Protein AF-A0A183E662-F1 (afdb_monomer)

Foldseek 3Di:
DLVVLLPDALAPHDLVRLLLVLQQVADQDPDPVRNLVSLLSSLVSNCVNYVPPPQAQDSQLSSVVSVLLVVQLCQQPPPVNPDGQDLVNSQVVQACSRVHHGGDSVSSSVSNVCSNVDRSDGPPDPDDPDDDPPDDDPPVVVVVVVVVVVVVVVVVVVVVVVVCVPDPDDDDDDPDPVVDPLPVLLVCLLCQLVPDPDPVSLVVSLVSLLVQLVVCLVNLVLVSNLSSLVSLLVLLVLQPQDPPDFDDLSSLVSLVSLLVCLQPRLQRCQLSLLSNVSSVVSCVVLVLQPPPPPPPDDPDDDPCVVVVLVVQQSRDDPNNSVSCDVSCDDVNSVVSNVSVVSSLLCLLVHDLNSNLSNLLSLLVVQVVQQPRPPHRDCVSVVSNLVSLVSNVPDDPVSNVSSCVNSVVSCVVVCVVCVVVCPPPCPPSVVVSVVVVVVVVVD

pLDDT: mean 75.8, std 19.74, range [26.77, 98.31]

Secondary structure (DSSP, 8-state):
-HHHHHT---TT--HHHHHHHHHHSSPPPSSHHHHHHHHHHHHHHHHHH-TT----SSHHHHHHHHHHHHHHHHHHH-TT-SSPPPHHHHHHHTTTTBTTBPPPHHHHHHHHHHHHHS-------S--------S---HHHHHHHHHHHHHHHHHHHHHHHHHHHT---------SGGG--HHHHHHHHHHHHHH---HHHHHHHHHHHHHHHHHHHHTT-HHHHHHHHHHHHHHT-TT-TT--SPP-HHHHHHHHHHHHHHHHSGGG-GGGHHHHHHHHHHHHHTT-S------TT-TT--THHHHHHHTT-TTS-HHHHHHHHHHH-HHHHHHHHHHHHHHHHHGGGS-TTHHHHHHHHHHHHHHHHHTSTT----HHHHHHHHHHHHHTTS-HHHHHHHHHHHHHHHHHHHHHHTTGGGGS-HHHHHHHHHHHHHHHT-

Mean predicted aligned error: 18.66 Å

Nearest PDB structures (foldseek):
  3ltl-assembly2_B  TM=9.495E-01  e=3.355E-09  Homo sapiens
  6bbp-assembly1_A  TM=9.276E-01  e=1.069E-07  Mus musculus
  6bbq-assembly1_A  TM=8.756E-01  e=3.560E-08  Mus musculus
  2r09-assembly2_B  TM=9.135E-01  e=8.373E-08  Mus musculus
  4c7p-assembly1_A  TM=9.015E-01  e=2.668E-06  Legionella pneumophila subsp. pneumophila str. Philadelphia 1

Organism: NCBI:txid637853

Sequence (442 aa):
MYAYVDQMDFAGREFVAALRQFLDGFRLPGEAQKIDRLMEKFASRYCECNPNLGLFASADTAYVLAYSIIMLTTDLHSPQVRNKMTKEQYIAMNRGINDQSDLPRDYLSDIYDEIAGHEIKMKPGLNKLPKQNAQATSERQRKLLQDVELAAMAQTARALMEAASHYEAAFTSASHYEHIAWTPCLAAFSIGLQTSEDEHIISWCLQGFRLGIRIACIFRLALERNAYIQALARFTLLTAKNSMAEMKSKNIESIKLLLTIGEEDGNCLDESWIDVLKCISQLELAQLIGTGVKAPNSPGVNSSSAQYVLKSATNVDERMLYSLQECLGETTSQSVVVAIDRIFQGSSRLDGDAVVHFVRALCEVSKEELSTLGNPRMFMLQKIVEISFYNMNRIRLQWSRIWAILGEHFNKVFFRFGTSFRYFNFGILNTLISLNYFVSAL

Radius of gyration: 30.93 Å; Cα contacts (8 Å, |Δi|>4): 363; chains: 1; bounding box: 76×58×88 Å

Structure (mmCIF, N/CA/C/O backbone):
data_AF-A0A183E662-F1
#
_entry.id   AF-A0A183E662-F1
#
loop_
_atom_site.group_PDB
_atom_site.id
_atom_site.type_symbol
_atom_site.label_atom_id
_atom_site.label_alt_id
_atom_site.label_comp_id
_atom_site.label_asym_id
_atom_site.label_entity_id
_atom_site.label_seq_id
_atom_site.pdbx_PDB_ins_code
_atom_site.Cartn_x
_atom_site.Cartn_y
_atom_site.Cartn_z
_atom_site.occupancy
_atom_site.B_iso_or_equiv
_atom_site.auth_seq_id
_atom_site.auth_comp_id
_atom_site.auth_asym_id
_atom_site.auth_atom_id
_atom_site.pdbx_PDB_model_num
ATOM 1 N N . MET A 1 1 ? 6.938 -10.433 -18.803 1.00 82.44 1 MET A N 1
ATOM 2 C CA . MET A 1 1 ? 8.177 -10.932 -19.445 1.00 82.44 1 MET A CA 1
ATOM 3 C C . MET A 1 1 ? 7.854 -11.566 -20.787 1.00 82.44 1 MET A C 1
ATOM 5 O O . MET A 1 1 ? 8.222 -10.968 -21.778 1.00 82.44 1 MET A O 1
ATOM 9 N N . TYR A 1 2 ? 7.093 -12.665 -20.845 1.00 79.94 2 TYR A N 1
ATOM 10 C CA . TYR A 1 2 ? 6.750 -13.343 -22.106 1.00 79.94 2 TYR A CA 1
ATOM 11 C C . TYR A 1 2 ? 6.111 -12.391 -23.130 1.00 79.94 2 TYR A C 1
ATOM 13 O O . TYR A 1 2 ? 6.709 -12.156 -24.171 1.00 79.94 2 TYR A O 1
ATOM 21 N N . ALA A 1 3 ? 5.032 -11.696 -22.748 1.00 85.50 3 ALA A N 1
ATOM 22 C CA . ALA A 1 3 ? 4.365 -10.706 -23.602 1.00 85.50 3 ALA A CA 1
ATOM 23 C C . ALA A 1 3 ? 5.277 -9.558 -24.090 1.00 85.50 3 ALA A C 1
ATOM 25 O O . ALA A 1 3 ? 5.034 -8.993 -25.146 1.00 85.50 3 ALA A O 1
ATOM 26 N N . TYR A 1 4 ? 6.331 -9.216 -23.338 1.00 85.88 4 TYR A N 1
ATOM 27 C CA . TYR A 1 4 ? 7.301 -8.194 -23.749 1.00 85.88 4 TYR A CA 1
ATOM 28 C C . TYR A 1 4 ? 8.222 -8.715 -24.858 1.00 85.88 4 TYR A C 1
ATOM 30 O O . TYR A 1 4 ? 8.471 -8.011 -25.830 1.00 85.88 4 TYR A O 1
ATOM 38 N N . VAL A 1 5 ? 8.697 -9.960 -24.739 1.00 87.69 5 VAL A N 1
ATOM 39 C CA . VAL A 1 5 ? 9.519 -10.592 -25.783 1.00 87.69 5 VAL A CA 1
ATOM 40 C C . VAL A 1 5 ? 8.675 -10.890 -27.026 1.00 87.69 5 VAL A C 1
ATOM 42 O O . VAL A 1 5 ? 9.152 -10.712 -28.140 1.00 87.69 5 VAL A O 1
ATOM 45 N N . ASP A 1 6 ? 7.404 -11.259 -26.853 1.00 87.31 6 ASP A N 1
ATOM 46 C CA . ASP A 1 6 ? 6.481 -11.546 -27.962 1.00 87.31 6 ASP A CA 1
ATOM 47 C C . ASP A 1 6 ? 6.181 -10.309 -28.828 1.00 87.31 6 ASP A C 1
ATOM 49 O O . ASP A 1 6 ? 5.865 -10.438 -30.009 1.00 87.31 6 ASP A O 1
ATOM 53 N N . GLN A 1 7 ? 6.321 -9.103 -28.270 1.00 87.81 7 GLN A N 1
ATOM 54 C CA . GLN A 1 7 ? 6.200 -7.841 -29.009 1.00 87.81 7 GLN A CA 1
ATOM 55 C C . GLN A 1 7 ? 7.460 -7.488 -29.814 1.00 87.81 7 GLN A C 1
ATOM 57 O O . GLN A 1 7 ? 7.422 -6.566 -30.628 1.00 87.81 7 GLN A O 1
ATOM 62 N N . MET A 1 8 ? 8.577 -8.191 -29.606 1.00 88.88 8 MET A N 1
ATOM 63 C CA . MET A 1 8 ? 9.791 -7.983 -30.387 1.00 88.88 8 MET A CA 1
ATOM 64 C C . MET A 1 8 ? 9.743 -8.782 -31.688 1.00 88.88 8 MET A C 1
ATOM 66 O O . MET A 1 8 ? 9.401 -9.970 -31.709 1.00 88.88 8 MET A O 1
ATOM 70 N N . ASP A 1 9 ? 10.107 -8.103 -32.773 1.00 89.75 9 ASP A N 1
ATOM 71 C CA . ASP A 1 9 ? 10.259 -8.698 -34.093 1.00 89.75 9 ASP A CA 1
ATOM 72 C C . ASP A 1 9 ? 11.742 -8.934 -34.405 1.00 89.75 9 ASP A C 1
ATOM 74 O O . ASP A 1 9 ? 12.540 -7.991 -34.503 1.00 89.75 9 ASP A O 1
ATOM 78 N N . PHE A 1 10 ? 12.095 -10.215 -34.534 1.00 92.94 10 PHE A N 1
ATOM 79 C CA . PHE A 1 10 ? 13.435 -10.687 -34.878 1.00 92.94 10 PHE A CA 1
ATOM 80 C C . PHE A 1 10 ? 13.518 -11.269 -36.294 1.00 92.94 10 PHE A C 1
ATOM 82 O O . PHE A 1 10 ? 14.544 -11.860 -36.637 1.00 92.94 10 PHE A O 1
ATOM 89 N N . ALA A 1 11 ? 12.468 -11.135 -37.109 1.00 89.88 11 ALA A N 1
ATOM 90 C CA . ALA A 1 11 ? 12.441 -11.705 -38.450 1.00 89.88 11 ALA A CA 1
ATOM 91 C C . ALA A 1 11 ? 13.553 -11.111 -39.332 1.00 89.88 11 ALA A C 1
ATOM 93 O O . ALA A 1 11 ? 13.707 -9.892 -39.436 1.00 89.88 11 ALA A O 1
ATOM 94 N N . GLY A 1 12 ? 14.347 -11.983 -39.961 1.00 84.12 12 GLY A N 1
ATOM 95 C CA . GLY A 1 12 ? 15.409 -11.593 -40.896 1.00 84.12 12 GLY A CA 1
ATOM 96 C C . GLY A 1 12 ? 16.607 -10.891 -40.250 1.00 84.12 12 GLY A C 1
ATOM 97 O O . GLY A 1 12 ? 17.410 -10.288 -40.960 1.00 84.12 12 GLY A O 1
ATOM 98 N N . ARG A 1 13 ? 16.733 -10.933 -38.917 1.00 89.06 13 ARG A N 1
ATOM 99 C CA . ARG A 1 13 ? 17.871 -10.358 -38.189 1.00 89.06 13 ARG A CA 1
ATOM 100 C C . ARG A 1 13 ? 18.903 -11.422 -37.846 1.00 89.06 13 ARG A C 1
ATOM 102 O O . ARG A 1 13 ? 18.564 -12.490 -37.341 1.00 89.06 13 ARG A O 1
ATOM 109 N N . GLU A 1 14 ? 20.171 -11.063 -38.007 1.00 90.31 14 GLU A N 1
ATOM 110 C CA . GLU A 1 14 ? 21.297 -11.838 -37.485 1.00 90.31 14 GLU A CA 1
ATOM 111 C C . GLU A 1 14 ? 21.192 -12.020 -35.964 1.00 90.31 14 GLU A C 1
ATOM 113 O O . GLU A 1 14 ? 20.727 -11.129 -35.242 1.00 90.31 14 GLU A O 1
ATOM 118 N N . PHE A 1 15 ? 21.651 -13.165 -35.461 1.00 91.56 15 PHE A N 1
ATOM 119 C CA . PHE A 1 15 ? 21.428 -13.581 -34.073 1.00 91.56 15 PHE A CA 1
ATOM 120 C C . PHE A 1 15 ? 21.971 -12.580 -33.042 1.00 91.56 15 PHE A C 1
ATOM 122 O O . PHE A 1 15 ? 21.270 -12.195 -32.105 1.00 91.56 15 PHE A O 1
ATOM 129 N N . VAL A 1 16 ? 23.197 -12.086 -33.248 1.00 92.06 16 VAL A N 1
ATOM 130 C CA . VAL A 1 16 ? 23.814 -11.075 -32.370 1.00 92.06 16 VAL A CA 1
ATOM 131 C C . VAL A 1 16 ? 23.052 -9.751 -32.433 1.00 92.06 16 VAL A C 1
ATOM 133 O O . VAL A 1 16 ? 22.859 -9.106 -31.404 1.00 92.06 16 VAL A O 1
ATOM 136 N N . ALA A 1 17 ? 22.565 -9.348 -33.609 1.00 90.44 17 ALA A N 1
ATOM 137 C CA . ALA A 1 17 ? 21.795 -8.117 -33.765 1.00 90.44 17 ALA A CA 1
ATOM 138 C C . ALA A 1 17 ? 20.441 -8.198 -33.041 1.00 90.44 17 ALA A C 1
ATOM 140 O O . ALA A 1 17 ? 20.048 -7.247 -32.362 1.00 90.44 17 ALA A O 1
ATOM 141 N N . ALA A 1 18 ? 19.760 -9.344 -33.124 1.00 92.44 18 ALA A N 1
ATOM 142 C CA . ALA A 1 18 ? 18.541 -9.606 -32.363 1.00 92.44 18 ALA A CA 1
ATOM 143 C C . ALA A 1 18 ? 18.806 -9.607 -30.849 1.00 92.44 18 ALA A C 1
ATOM 145 O O . ALA A 1 18 ? 18.049 -8.998 -30.092 1.00 92.44 18 ALA A O 1
ATOM 146 N N . LEU A 1 19 ? 19.914 -10.209 -30.404 1.00 91.50 19 LEU A N 1
ATOM 147 C CA . LEU A 1 19 ? 20.304 -10.219 -28.994 1.00 91.50 19 LEU A CA 1
ATOM 148 C C . LEU A 1 19 ? 20.640 -8.808 -28.480 1.00 91.50 19 LEU A C 1
ATOM 150 O O . LEU A 1 19 ? 20.230 -8.440 -27.381 1.00 91.50 19 LEU A O 1
ATOM 154 N N . ARG A 1 20 ? 21.322 -7.977 -29.279 1.00 90.88 20 ARG A N 1
ATOM 155 C CA . ARG A 1 20 ? 21.562 -6.561 -28.950 1.00 90.88 20 ARG A CA 1
ATOM 156 C C . ARG A 1 20 ? 20.251 -5.788 -28.818 1.00 90.88 20 ARG A C 1
ATOM 158 O O . ARG A 1 20 ? 20.083 -5.067 -27.843 1.00 90.88 20 ARG A O 1
ATOM 165 N N . GLN A 1 21 ? 19.317 -5.961 -29.755 1.00 89.75 21 GLN A N 1
ATOM 166 C CA . GLN A 1 21 ? 17.997 -5.322 -29.694 1.00 89.75 21 GLN A CA 1
ATOM 167 C C . GLN A 1 21 ? 17.217 -5.756 -28.447 1.00 89.75 21 GLN A C 1
ATOM 169 O O . GLN A 1 21 ? 16.608 -4.924 -27.778 1.00 89.75 21 GLN A O 1
ATOM 174 N N . PHE A 1 22 ? 17.265 -7.046 -28.113 1.00 90.00 22 PHE A N 1
ATOM 175 C CA . PHE A 1 22 ? 16.635 -7.579 -26.910 1.00 90.00 22 PHE A CA 1
ATOM 176 C C . PHE A 1 22 ? 17.203 -6.934 -25.637 1.00 90.00 22 PHE A C 1
ATOM 178 O O . PHE A 1 22 ? 16.450 -6.511 -24.761 1.00 90.00 22 PHE A O 1
ATOM 185 N N . LEU A 1 23 ? 18.529 -6.800 -25.557 1.00 87.25 23 LEU A N 1
ATOM 186 C CA . LEU A 1 23 ? 19.240 -6.286 -24.382 1.00 87.25 23 LEU A CA 1
ATOM 187 C C . LEU A 1 23 ? 19.342 -4.754 -24.324 1.00 87.25 23 LEU A C 1
ATOM 189 O O . LEU A 1 23 ? 19.691 -4.206 -23.280 1.00 87.25 23 LEU A O 1
ATOM 193 N N . ASP A 1 24 ? 18.994 -4.039 -25.395 1.00 82.88 24 ASP A N 1
ATOM 194 C CA . ASP A 1 24 ? 18.883 -2.575 -25.368 1.00 82.88 24 ASP A CA 1
ATOM 195 C C . ASP A 1 24 ? 17.684 -2.107 -24.519 1.00 82.88 24 ASP A C 1
ATOM 197 O O . ASP A 1 24 ? 17.644 -0.990 -23.994 1.00 82.88 24 ASP A O 1
ATOM 201 N N . GLY A 1 25 ? 16.691 -2.978 -24.326 1.00 74.81 25 GLY A N 1
ATOM 202 C CA . GLY A 1 25 ? 15.502 -2.675 -23.535 1.00 74.81 25 GLY A CA 1
ATOM 203 C C . GLY A 1 25 ? 15.746 -2.602 -22.025 1.00 74.81 25 GLY A C 1
ATOM 204 O O . GLY A 1 25 ? 15.037 -1.872 -21.330 1.00 74.81 25 GLY A O 1
ATOM 205 N N . PHE A 1 26 ? 16.723 -3.345 -21.494 1.00 78.62 26 PHE A N 1
ATOM 206 C CA . PHE A 1 26 ? 16.879 -3.538 -20.049 1.00 78.62 26 PHE A CA 1
ATOM 207 C C . PHE A 1 26 ? 18.282 -4.032 -19.657 1.00 78.62 26 PHE A C 1
ATOM 209 O O . PHE A 1 26 ? 19.041 -4.551 -20.466 1.00 78.62 26 PHE A O 1
ATOM 216 N N . ARG A 1 27 ? 18.634 -3.916 -18.370 1.00 74.81 27 ARG A N 1
ATOM 217 C CA . ARG A 1 27 ? 19.882 -4.482 -17.830 1.00 74.81 27 ARG A CA 1
ATOM 218 C C . ARG A 1 27 ? 19.666 -5.924 -17.368 1.00 74.81 27 ARG A C 1
ATOM 220 O O . ARG A 1 27 ? 18.717 -6.182 -16.627 1.00 74.81 27 ARG A O 1
ATOM 227 N N . LEU A 1 28 ? 20.579 -6.834 -17.721 1.00 72.69 28 LEU A N 1
ATOM 228 C CA . LEU A 1 28 ? 20.540 -8.211 -17.219 1.00 72.69 28 LEU A CA 1
ATOM 229 C C . LEU A 1 28 ? 20.657 -8.254 -15.680 1.00 72.69 28 LEU A C 1
ATOM 231 O O . LEU A 1 28 ? 21.549 -7.612 -15.110 1.00 72.69 28 LEU A O 1
ATOM 235 N N . PRO A 1 29 ? 19.773 -8.992 -14.983 1.00 73.38 29 PRO A N 1
ATOM 236 C CA . PRO A 1 29 ? 19.890 -9.223 -13.545 1.00 73.38 29 PRO A CA 1
ATOM 237 C C . PRO A 1 29 ? 21.176 -9.985 -13.201 1.00 73.38 29 PRO A C 1
ATOM 239 O O . PRO A 1 29 ? 21.626 -10.809 -13.982 1.00 73.38 29 PRO A O 1
ATOM 242 N N . GLY A 1 30 ? 21.748 -9.767 -12.012 1.00 63.12 30 GLY A N 1
ATOM 243 C CA . GLY A 1 30 ? 22.941 -10.509 -11.564 1.00 63.12 30 GLY A CA 1
ATOM 244 C C . GLY A 1 30 ? 22.664 -11.934 -11.061 1.00 63.12 30 GLY A C 1
ATOM 245 O O . GLY A 1 30 ? 23.598 -12.663 -10.746 1.00 63.12 30 GLY A O 1
ATOM 246 N N . GLU A 1 31 ? 21.393 -12.325 -10.945 1.00 73.75 31 GLU A N 1
ATOM 247 C CA . GLU A 1 31 ? 20.972 -13.654 -10.492 1.00 73.75 31 GLU A CA 1
ATOM 248 C C . GLU A 1 31 ? 20.878 -14.612 -11.688 1.00 73.75 31 GLU A C 1
ATOM 250 O O . GLU A 1 31 ? 20.081 -14.378 -12.599 1.00 73.75 31 GLU A O 1
ATOM 255 N N . ALA A 1 32 ? 21.639 -15.713 -11.663 1.00 64.69 32 ALA A N 1
ATOM 256 C CA . ALA A 1 32 ? 21.717 -16.676 -12.769 1.00 64.69 32 ALA A CA 1
ATOM 257 C C . ALA A 1 32 ? 20.335 -17.180 -13.230 1.00 64.69 32 ALA A C 1
ATOM 259 O O . ALA A 1 32 ? 20.045 -17.166 -14.419 1.00 64.69 32 ALA A O 1
ATOM 260 N N . GLN A 1 33 ? 19.436 -17.499 -12.289 1.00 68.00 33 GLN A N 1
ATOM 261 C CA . GLN A 1 33 ? 18.068 -17.969 -12.577 1.00 68.00 33 GLN A CA 1
ATOM 262 C C . GLN A 1 33 ? 17.198 -16.950 -13.333 1.00 68.00 33 GLN A C 1
ATOM 264 O O . GLN A 1 33 ? 16.221 -17.320 -13.979 1.00 68.00 33 GLN A O 1
ATOM 269 N N . LYS A 1 34 ? 17.500 -15.650 -13.230 1.00 76.94 34 LYS A N 1
ATOM 270 C CA . LYS A 1 34 ? 16.764 -14.607 -13.956 1.00 76.94 34 LYS A CA 1
ATOM 271 C C . LYS A 1 34 ? 17.309 -14.409 -15.367 1.00 76.94 34 LYS A C 1
ATOM 273 O O . LYS A 1 34 ? 16.517 -14.175 -16.274 1.00 76.94 34 LYS A O 1
ATOM 278 N N . ILE A 1 35 ? 18.631 -14.497 -15.543 1.00 78.62 35 ILE A N 1
ATOM 279 C CA . ILE A 1 35 ? 19.269 -14.489 -16.871 1.00 78.62 35 ILE A CA 1
ATOM 280 C C . ILE A 1 35 ? 18.771 -15.691 -17.674 1.00 78.62 35 ILE A C 1
ATOM 282 O O . ILE A 1 35 ? 18.364 -15.526 -18.818 1.00 78.62 35 ILE A O 1
ATOM 286 N N . ASP A 1 36 ? 18.726 -16.856 -17.030 1.00 76.06 36 ASP A N 1
ATOM 287 C CA . ASP A 1 36 ? 18.250 -18.120 -17.586 1.00 76.06 36 ASP A CA 1
ATOM 288 C C . ASP A 1 36 ? 16.880 -17.978 -18.272 1.00 76.06 36 ASP A C 1
ATOM 290 O O . ASP A 1 36 ? 16.773 -18.105 -19.490 1.00 76.06 36 ASP A O 1
ATOM 294 N N . ARG A 1 37 ? 15.864 -17.524 -17.523 1.00 84.25 37 ARG A N 1
ATOM 295 C CA . ARG A 1 37 ? 14.498 -17.307 -18.039 1.00 84.25 37 ARG A CA 1
ATOM 296 C C . ARG A 1 37 ? 14.412 -16.293 -19.185 1.00 84.25 37 ARG A C 1
ATOM 298 O O . ARG A 1 37 ? 13.499 -16.367 -20.004 1.00 84.25 37 ARG A O 1
ATOM 305 N N . LEU A 1 38 ? 15.296 -15.293 -19.208 1.00 86.50 38 LEU A N 1
ATOM 306 C CA . LEU A 1 38 ? 15.318 -14.272 -20.261 1.00 86.50 38 LEU A CA 1
ATOM 307 C C . LEU A 1 38 ? 15.928 -14.820 -21.551 1.00 86.50 38 LEU A C 1
ATOM 309 O O . LEU A 1 38 ? 15.390 -14.564 -22.624 1.00 86.50 38 LEU A O 1
ATOM 313 N N . MET A 1 39 ? 17.026 -15.571 -21.441 1.00 87.75 39 MET A N 1
ATOM 314 C CA . MET A 1 39 ? 17.675 -16.208 -22.587 1.00 87.75 39 MET A CA 1
ATOM 315 C C . MET A 1 39 ? 16.793 -17.307 -23.179 1.00 87.75 39 MET A C 1
ATOM 317 O O . MET A 1 39 ? 16.693 -17.400 -24.398 1.00 87.75 39 MET A O 1
ATOM 321 N N . GLU A 1 40 ? 16.095 -18.075 -22.340 1.00 86.50 40 GLU A N 1
ATOM 322 C CA . GLU A 1 40 ? 15.166 -19.124 -22.777 1.00 86.50 40 GLU A CA 1
ATOM 323 C C . GLU A 1 40 ? 14.033 -1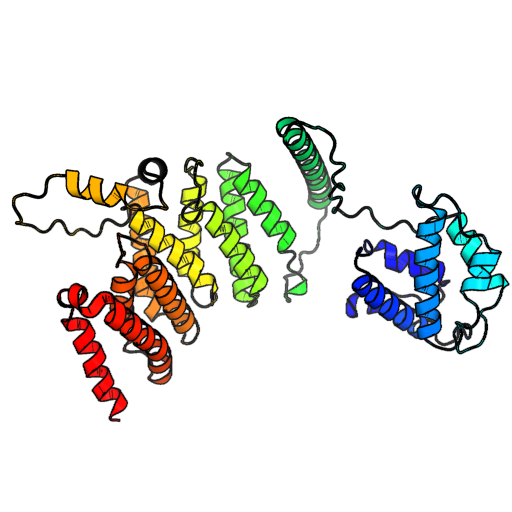8.530 -23.624 1.00 86.50 40 GLU A C 1
ATOM 325 O O . GLU A 1 40 ? 13.787 -18.954 -24.757 1.00 86.50 40 GLU A O 1
ATOM 330 N N . LYS A 1 41 ? 13.393 -17.462 -23.129 1.00 91.94 41 LYS A N 1
ATOM 331 C CA . LYS A 1 41 ? 12.312 -16.809 -23.873 1.00 91.94 41 LYS A CA 1
ATOM 332 C C . LYS A 1 41 ? 12.810 -16.064 -25.118 1.00 91.94 41 LYS A C 1
ATOM 334 O O . LYS A 1 41 ? 12.108 -16.060 -26.127 1.00 91.94 41 LYS A O 1
ATOM 339 N N . PHE A 1 42 ? 14.001 -15.460 -25.079 1.00 92.56 42 PHE A N 1
ATOM 340 C CA . PHE A 1 42 ? 14.627 -14.860 -26.263 1.00 92.56 42 PHE A CA 1
ATOM 341 C C . PHE A 1 42 ? 14.870 -15.901 -27.361 1.00 92.56 42 PHE A C 1
ATOM 343 O O . PHE A 1 42 ? 14.484 -15.674 -28.505 1.00 92.56 42 PHE A O 1
ATOM 350 N N . ALA A 1 43 ? 15.458 -17.045 -27.010 1.00 90.44 43 ALA A N 1
ATOM 351 C CA . ALA A 1 43 ? 15.774 -18.110 -27.953 1.00 90.44 43 ALA A CA 1
ATOM 352 C C . ALA A 1 43 ? 14.513 -18.694 -28.601 1.00 90.44 43 ALA A C 1
ATOM 354 O O . ALA A 1 43 ? 14.439 -18.782 -29.826 1.00 90.44 43 ALA A O 1
ATOM 355 N N . SER A 1 44 ? 13.487 -18.985 -27.792 1.00 90.56 44 SER A N 1
ATOM 356 C CA . SER A 1 44 ? 12.162 -19.392 -28.277 1.00 90.56 44 SER A CA 1
ATOM 357 C C . SER A 1 44 ? 11.599 -18.381 -29.279 1.00 90.56 44 SER A C 1
ATOM 359 O O . SER A 1 44 ? 11.237 -18.760 -30.393 1.00 90.56 44 SER A O 1
ATOM 361 N N . ARG A 1 45 ? 11.605 -17.084 -28.942 1.00 92.25 45 ARG A N 1
ATOM 362 C CA . ARG A 1 45 ? 11.078 -16.041 -29.830 1.00 92.25 45 ARG A CA 1
ATOM 363 C C . ARG A 1 45 ? 11.901 -15.878 -31.112 1.00 92.25 45 ARG A C 1
ATOM 365 O O . ARG A 1 45 ? 11.330 -15.676 -32.179 1.00 92.25 45 ARG A O 1
ATOM 372 N N . TYR A 1 46 ? 13.227 -15.962 -31.030 1.00 92.12 46 TYR A N 1
ATOM 373 C CA . TYR A 1 46 ? 14.101 -15.853 -32.199 1.00 92.12 46 TYR A CA 1
ATOM 374 C C . TYR A 1 46 ? 13.840 -16.984 -33.203 1.00 92.12 46 TYR A C 1
ATOM 376 O O . TYR A 1 46 ? 13.730 -16.719 -34.402 1.00 92.12 46 TYR A O 1
ATOM 384 N N . CYS A 1 47 ? 13.688 -18.220 -32.716 1.00 89.50 47 CYS A N 1
ATOM 385 C CA . CYS A 1 47 ? 13.348 -19.378 -33.542 1.00 89.50 47 CYS A CA 1
ATOM 386 C C . CYS A 1 47 ? 11.945 -19.260 -34.161 1.00 89.50 47 CYS A C 1
ATOM 388 O O . CYS A 1 47 ? 11.786 -19.547 -35.345 1.00 89.50 47 CYS A O 1
ATOM 390 N N . GLU A 1 48 ? 10.947 -18.777 -33.411 1.00 88.19 48 GLU A N 1
ATOM 391 C CA . GLU A 1 48 ? 9.593 -18.512 -33.931 1.00 88.19 48 GLU A CA 1
ATOM 392 C C . GLU A 1 48 ? 9.584 -17.473 -35.063 1.00 88.19 48 GLU A C 1
ATOM 394 O O . GLU A 1 48 ? 8.860 -17.631 -36.045 1.00 88.19 48 GLU A O 1
ATOM 399 N N . CYS A 1 49 ? 10.390 -16.413 -34.943 1.00 88.44 49 CYS A N 1
ATOM 400 C CA . CYS A 1 49 ? 10.507 -15.370 -35.963 1.00 88.44 49 CYS A CA 1
ATOM 401 C C . CYS A 1 49 ? 11.315 -15.810 -37.196 1.00 88.44 49 CYS A C 1
ATOM 403 O O . CYS A 1 49 ? 11.177 -15.200 -38.256 1.00 88.44 49 CYS A O 1
ATOM 405 N N . ASN A 1 50 ? 12.155 -16.846 -37.078 1.00 87.81 50 ASN A N 1
ATOM 406 C CA . ASN A 1 50 ? 13.071 -17.292 -38.132 1.00 87.81 50 ASN A CA 1
ATOM 407 C C . ASN A 1 50 ? 12.962 -18.811 -38.403 1.00 87.81 50 ASN A C 1
ATOM 409 O O . ASN A 1 50 ? 13.971 -19.519 -38.347 1.00 87.81 50 ASN A O 1
ATOM 413 N N . PRO A 1 51 ? 11.768 -19.333 -38.755 1.00 81.38 51 PRO A N 1
ATOM 414 C CA . PRO A 1 51 ? 11.534 -20.775 -38.886 1.00 81.38 51 PRO A CA 1
ATOM 415 C C . PRO A 1 51 ? 12.316 -21.424 -40.040 1.00 81.38 51 PRO A C 1
ATOM 417 O O . PRO A 1 51 ? 12.556 -22.626 -40.028 1.00 81.38 51 PRO A O 1
ATOM 420 N N . ASN A 1 52 ? 12.736 -20.632 -41.032 1.00 78.12 52 ASN A N 1
ATOM 421 C CA . ASN A 1 52 ? 13.412 -21.110 -42.241 1.00 78.12 52 ASN A CA 1
ATOM 422 C C . ASN A 1 52 ? 14.941 -20.948 -42.198 1.00 78.12 52 ASN A C 1
ATOM 424 O O . ASN A 1 52 ? 15.598 -21.218 -43.199 1.00 78.12 52 ASN A O 1
ATOM 428 N N . LEU A 1 53 ? 15.516 -20.481 -41.080 1.00 77.19 53 LEU A N 1
ATOM 429 C CA . LEU A 1 53 ? 16.956 -20.210 -40.992 1.00 77.19 53 LEU A CA 1
ATOM 430 C C . LEU A 1 53 ? 17.792 -21.499 -41.082 1.00 77.19 53 LEU A C 1
ATOM 432 O O . LEU A 1 53 ? 18.928 -21.454 -41.543 1.00 77.19 53 LEU A O 1
ATOM 436 N N . GLY A 1 54 ? 17.246 -22.642 -40.642 1.00 77.69 54 GLY A N 1
ATOM 437 C CA . GLY A 1 54 ? 17.877 -23.969 -40.748 1.00 77.69 54 GLY A CA 1
ATOM 438 C C . GLY A 1 54 ? 19.202 -24.139 -39.989 1.00 77.69 54 GLY A C 1
ATOM 439 O O . GLY A 1 54 ? 19.827 -25.189 -40.084 1.00 77.69 54 GLY A O 1
ATOM 440 N N . LEU A 1 55 ? 19.637 -23.110 -39.255 1.00 81.69 55 LEU A N 1
ATOM 441 C CA . LEU A 1 55 ? 20.934 -23.039 -38.583 1.00 81.69 55 LEU A CA 1
ATOM 442 C C . LEU A 1 55 ? 20.922 -23.679 -37.186 1.00 81.69 55 LEU A C 1
ATOM 444 O O . LEU A 1 55 ? 21.935 -24.220 -36.749 1.00 81.69 55 LEU A O 1
ATOM 448 N N . PHE A 1 56 ? 19.778 -23.626 -36.500 1.00 86.25 56 PHE A N 1
ATOM 449 C CA . PHE A 1 56 ? 19.573 -24.201 -35.171 1.00 86.25 56 PHE A CA 1
ATOM 450 C C . PHE A 1 56 ? 18.682 -25.438 -35.277 1.00 86.25 56 PHE A C 1
ATOM 452 O O . PHE A 1 56 ? 17.597 -25.362 -35.851 1.00 86.25 56 PHE A O 1
ATOM 459 N N . ALA A 1 57 ? 19.132 -26.560 -34.718 1.00 81.75 57 ALA A N 1
ATOM 460 C CA . ALA A 1 57 ? 18.368 -27.802 -34.653 1.00 81.75 57 ALA A CA 1
ATOM 461 C C . ALA A 1 57 ? 17.178 -27.677 -33.689 1.00 81.75 57 ALA A C 1
ATOM 463 O O . ALA A 1 57 ? 16.093 -28.192 -33.962 1.00 81.75 57 ALA A O 1
ATOM 464 N N . SER A 1 58 ? 17.357 -26.923 -32.601 1.00 81.00 58 SER A N 1
ATOM 465 C CA . SER A 1 58 ? 16.340 -26.688 -31.581 1.00 81.00 58 SER A CA 1
ATOM 466 C C . SER A 1 58 ? 16.450 -25.282 -30.973 1.00 81.00 58 SER A C 1
ATOM 468 O O . SER A 1 58 ? 17.464 -24.588 -31.109 1.00 81.00 58 SER A O 1
ATOM 470 N N . ALA A 1 59 ? 15.394 -24.845 -30.275 1.00 83.31 59 ALA A N 1
ATOM 471 C CA . ALA A 1 59 ? 15.429 -23.608 -29.489 1.00 83.31 59 ALA A CA 1
ATOM 472 C C . ALA A 1 59 ? 16.483 -23.672 -28.365 1.00 83.31 59 ALA A C 1
ATOM 474 O O . ALA A 1 59 ? 17.041 -22.641 -27.988 1.00 83.31 59 ALA A O 1
ATOM 475 N N . ASP A 1 60 ? 16.818 -24.878 -27.898 1.00 79.00 60 ASP A N 1
ATOM 476 C CA . ASP A 1 60 ? 17.858 -25.112 -26.896 1.00 79.00 60 ASP A CA 1
ATOM 477 C C . ASP A 1 60 ? 19.241 -24.724 -27.434 1.00 79.00 60 ASP A C 1
ATOM 479 O O . ASP A 1 60 ? 20.017 -24.076 -26.730 1.00 79.00 60 ASP A O 1
ATOM 483 N N . THR A 1 61 ? 19.537 -25.007 -28.709 1.00 84.44 61 THR A N 1
ATOM 484 C CA . THR A 1 61 ? 20.776 -24.549 -29.361 1.00 84.44 61 THR A CA 1
ATOM 485 C C . THR A 1 61 ? 20.888 -23.025 -29.360 1.00 84.44 61 THR A C 1
ATOM 487 O O . THR A 1 61 ? 21.937 -22.476 -29.013 1.00 84.44 61 THR A O 1
ATOM 490 N N . ALA A 1 62 ? 19.804 -22.330 -29.717 1.00 87.25 62 ALA A N 1
ATOM 491 C CA . ALA A 1 62 ? 19.758 -20.871 -29.701 1.00 87.25 62 ALA A CA 1
ATOM 492 C C . ALA A 1 62 ? 19.919 -20.319 -28.270 1.00 87.25 62 ALA A C 1
ATOM 494 O O . ALA A 1 62 ? 20.636 -19.343 -28.058 1.00 87.25 62 ALA A O 1
ATOM 495 N N . TYR A 1 63 ? 19.323 -20.968 -27.270 1.00 87.12 63 TYR A N 1
ATOM 496 C CA . TYR A 1 63 ? 19.468 -20.603 -25.859 1.00 87.12 63 TYR A CA 1
ATOM 497 C C . TYR A 1 63 ? 20.919 -20.740 -25.370 1.00 87.12 63 TYR A C 1
ATOM 499 O O . TYR A 1 63 ? 21.472 -19.785 -24.812 1.00 87.12 63 TYR A O 1
ATOM 507 N N . VAL A 1 64 ? 21.568 -21.880 -25.634 1.00 83.50 64 VAL A N 1
ATOM 508 C CA . VAL A 1 64 ? 22.967 -22.121 -25.241 1.00 83.50 64 VAL A CA 1
ATOM 509 C C . VAL A 1 64 ? 23.899 -21.121 -25.927 1.00 83.50 64 VAL A C 1
ATOM 511 O O . VAL A 1 64 ? 24.787 -20.559 -25.279 1.00 83.50 64 VAL A O 1
ATOM 514 N N . LEU A 1 65 ? 23.667 -20.835 -27.212 1.00 87.88 65 LEU A N 1
ATOM 515 C CA . LEU A 1 65 ? 24.436 -19.839 -27.957 1.00 87.88 65 LEU A CA 1
ATOM 516 C C . LEU A 1 65 ? 24.243 -18.421 -27.395 1.00 87.88 65 LEU A C 1
ATOM 518 O O . LEU A 1 65 ? 25.217 -17.688 -27.233 1.00 87.88 65 LEU A O 1
ATOM 522 N N . ALA A 1 66 ? 23.015 -18.023 -27.050 1.00 87.69 66 ALA A N 1
ATOM 523 C CA . ALA A 1 66 ? 22.764 -16.727 -26.420 1.00 87.69 66 ALA A CA 1
ATOM 524 C C . ALA A 1 66 ? 23.546 -16.594 -25.105 1.00 87.69 66 ALA A C 1
ATOM 526 O O . ALA A 1 66 ? 24.228 -15.592 -24.886 1.00 87.69 66 ALA A O 1
ATOM 527 N N . TYR A 1 67 ? 23.525 -17.630 -24.262 1.00 82.25 67 TYR A N 1
ATOM 528 C CA . TYR A 1 67 ? 24.259 -17.641 -22.997 1.00 82.25 67 TYR A CA 1
ATOM 529 C C . TYR A 1 67 ? 25.779 -17.564 -23.206 1.00 82.25 67 TYR A C 1
ATOM 531 O O . TYR A 1 67 ? 26.474 -16.826 -22.498 1.00 82.25 67 TYR A O 1
ATOM 539 N N . SER A 1 68 ? 26.306 -18.268 -24.213 1.00 86.44 68 SER A N 1
ATOM 540 C CA . SER A 1 68 ? 27.732 -18.231 -24.540 1.00 86.44 68 SER A CA 1
ATOM 541 C C . SER A 1 68 ? 28.184 -16.847 -25.014 1.00 86.44 68 SER A C 1
ATOM 543 O O . SER A 1 68 ? 29.274 -16.409 -24.647 1.00 86.44 68 SER A O 1
ATOM 545 N N . ILE A 1 69 ? 27.333 -16.111 -25.737 1.00 88.38 69 ILE A N 1
ATOM 546 C CA . ILE A 1 69 ? 27.594 -14.726 -26.158 1.00 88.38 69 ILE A CA 1
ATOM 547 C C . ILE A 1 69 ? 27.607 -13.764 -24.959 1.00 88.38 69 ILE A C 1
ATOM 549 O O . ILE A 1 69 ? 28.476 -12.892 -24.885 1.00 88.38 69 ILE A O 1
ATOM 553 N N . ILE A 1 70 ? 26.702 -13.931 -23.985 1.00 84.75 70 ILE A N 1
ATOM 554 C CA . ILE A 1 70 ? 26.708 -13.130 -22.744 1.00 84.75 70 ILE A CA 1
ATOM 555 C C . ILE A 1 70 ? 27.987 -13.366 -21.931 1.00 84.75 70 ILE A C 1
ATOM 557 O O . ILE A 1 70 ? 28.583 -12.429 -21.384 1.00 84.75 70 ILE A O 1
ATOM 561 N N . MET A 1 71 ? 28.436 -14.617 -21.866 1.00 82.81 71 MET A N 1
ATOM 562 C CA . MET A 1 71 ? 29.699 -14.957 -21.222 1.00 82.81 71 MET A CA 1
ATOM 563 C C . MET A 1 71 ? 30.890 -14.362 -21.979 1.00 82.81 71 MET A C 1
ATOM 565 O O . MET A 1 71 ? 31.757 -13.759 -21.350 1.00 82.81 71 MET A O 1
ATOM 569 N N . LEU A 1 72 ? 30.893 -14.443 -23.314 1.00 86.50 72 LEU A N 1
ATOM 570 C CA . LEU A 1 72 ? 31.951 -13.892 -24.159 1.00 86.50 72 LEU A CA 1
ATOM 571 C C . LEU A 1 72 ? 32.055 -12.367 -24.030 1.00 86.50 72 LEU A C 1
ATOM 573 O O . LEU A 1 72 ? 33.150 -11.848 -23.834 1.00 86.50 72 LEU A O 1
ATOM 577 N N . THR A 1 73 ? 30.936 -11.634 -24.073 1.00 85.56 73 THR A N 1
ATOM 578 C CA . THR A 1 73 ? 30.971 -10.168 -23.915 1.00 85.56 73 THR A CA 1
ATOM 579 C C . THR A 1 73 ? 31.487 -9.767 -22.531 1.00 85.56 73 THR A C 1
ATOM 581 O O . THR A 1 73 ? 32.214 -8.783 -22.409 1.00 85.56 73 THR A O 1
ATOM 584 N N . THR A 1 74 ? 31.158 -10.538 -21.488 1.00 83.38 74 THR A N 1
ATOM 585 C CA . THR A 1 74 ? 31.653 -10.299 -20.124 1.00 83.38 74 THR A CA 1
ATOM 586 C C . THR A 1 74 ? 33.147 -10.596 -20.025 1.00 83.38 74 THR A C 1
ATOM 588 O O . THR A 1 74 ? 33.883 -9.822 -19.415 1.00 83.38 74 THR A O 1
ATOM 591 N N . ASP A 1 75 ? 33.605 -11.689 -20.636 1.00 84.00 75 ASP A N 1
ATOM 592 C CA . ASP A 1 75 ? 35.011 -12.079 -20.673 1.00 84.00 75 ASP A CA 1
ATOM 593 C C . ASP A 1 75 ? 35.859 -11.020 -21.386 1.00 84.00 75 ASP A C 1
ATOM 595 O O . ASP A 1 75 ? 36.772 -10.464 -20.773 1.00 84.00 75 ASP A O 1
ATOM 599 N N . LEU A 1 76 ? 35.498 -10.658 -22.624 1.00 87.38 76 LEU A N 1
ATOM 600 C CA . LEU A 1 76 ? 36.273 -9.754 -23.476 1.00 87.38 76 LEU A CA 1
ATOM 601 C C . LEU A 1 76 ? 36.326 -8.320 -22.929 1.00 87.38 76 LEU A C 1
ATOM 603 O O . LEU A 1 76 ? 37.411 -7.739 -22.848 1.00 87.38 76 LEU A O 1
ATOM 607 N N . HIS A 1 77 ? 35.208 -7.777 -22.442 1.00 85.62 77 HIS A N 1
ATOM 608 C CA . HIS A 1 77 ? 35.100 -6.344 -22.114 1.00 85.62 77 HIS A CA 1
ATOM 609 C C . HIS A 1 77 ? 35.224 -6.008 -20.620 1.00 85.62 77 HIS A C 1
ATOM 611 O O . HIS A 1 77 ? 35.464 -4.855 -20.265 1.00 85.62 77 HIS A O 1
ATOM 617 N N . SER A 1 78 ? 35.155 -6.991 -19.711 1.00 78.38 78 SER A N 1
ATOM 618 C CA . SER A 1 78 ? 35.346 -6.727 -18.276 1.00 78.38 78 SER A CA 1
ATOM 619 C C . SER A 1 78 ? 36.825 -6.507 -17.917 1.00 78.38 78 SER A C 1
ATOM 621 O O . SER A 1 78 ? 37.652 -7.392 -18.158 1.00 78.38 78 SER A O 1
ATOM 623 N N . PRO A 1 79 ? 37.196 -5.406 -17.234 1.00 76.69 79 PRO A N 1
ATOM 624 C CA . PRO A 1 79 ? 38.578 -5.166 -16.805 1.00 76.69 79 PRO A CA 1
ATOM 625 C C . PRO A 1 79 ? 39.047 -6.127 -15.696 1.00 76.69 79 PRO A C 1
ATOM 627 O O . PRO A 1 79 ? 40.226 -6.152 -15.355 1.00 76.69 79 PRO A O 1
ATOM 630 N N . GLN A 1 80 ? 38.136 -6.909 -15.103 1.00 71.88 80 GLN A N 1
ATOM 631 C CA . GLN A 1 80 ? 38.452 -7.872 -14.041 1.00 71.88 80 GLN A CA 1
ATOM 632 C C . GLN A 1 80 ? 39.010 -9.195 -14.584 1.00 71.88 80 GLN A C 1
ATOM 634 O O . GLN A 1 80 ? 39.681 -9.923 -13.851 1.00 71.88 80 GLN A O 1
ATOM 639 N N . VAL A 1 81 ? 38.753 -9.501 -15.857 1.00 77.12 81 VAL A N 1
ATOM 640 C CA . VAL A 1 81 ? 39.239 -10.718 -16.512 1.00 77.12 81 VAL A CA 1
ATOM 641 C C . VAL A 1 81 ? 40.613 -10.430 -17.102 1.00 77.12 81 VAL A C 1
ATOM 643 O O . VAL A 1 81 ? 40.749 -9.615 -18.011 1.00 77.12 81 VAL A O 1
ATOM 646 N N . ARG A 1 82 ? 41.648 -11.072 -16.551 1.00 79.25 82 ARG A N 1
ATOM 647 C CA . ARG A 1 82 ? 43.045 -10.869 -16.972 1.00 79.25 82 ARG A CA 1
ATOM 648 C C . ARG A 1 82 ? 43.412 -11.681 -18.211 1.00 79.25 82 ARG A C 1
ATOM 650 O O . ARG A 1 82 ? 44.101 -11.170 -19.084 1.00 79.25 82 ARG A O 1
ATOM 657 N N . ASN A 1 83 ? 42.937 -12.922 -18.281 1.00 86.25 83 ASN A N 1
ATOM 658 C CA . ASN A 1 83 ? 43.185 -13.826 -19.400 1.00 86.25 83 ASN A CA 1
ATOM 659 C C . ASN A 1 83 ? 41.899 -13.940 -20.208 1.00 86.25 83 ASN A C 1
ATOM 661 O O . ASN A 1 83 ? 40.948 -14.555 -19.736 1.00 86.25 83 ASN A O 1
ATOM 665 N N . LYS A 1 84 ? 41.882 -13.305 -21.378 1.00 88.50 84 LYS A N 1
ATOM 666 C CA . LYS A 1 84 ? 40.714 -13.253 -22.255 1.00 88.50 84 LYS A CA 1
ATOM 667 C C . LYS A 1 84 ? 40.567 -14.550 -23.042 1.00 88.50 84 LYS A C 1
ATOM 669 O O . LYS A 1 84 ? 41.570 -15.116 -23.481 1.00 88.50 84 LYS A O 1
ATOM 674 N N . MET A 1 85 ? 39.330 -14.988 -23.231 1.00 87.88 85 MET A N 1
ATOM 675 C CA . MET A 1 85 ? 38.994 -16.134 -24.067 1.00 87.88 85 MET A CA 1
ATOM 676 C C . MET A 1 85 ? 39.415 -15.866 -25.514 1.00 87.88 85 MET A C 1
ATOM 678 O O . MET A 1 85 ? 39.063 -14.830 -26.067 1.00 87.88 85 MET A O 1
ATOM 682 N N . THR A 1 86 ? 40.158 -16.785 -26.136 1.00 93.19 86 THR A N 1
ATOM 683 C CA . THR A 1 86 ? 40.515 -16.674 -27.561 1.00 93.19 86 THR A CA 1
ATOM 684 C C . THR A 1 86 ? 39.376 -17.154 -28.459 1.00 93.19 86 THR A C 1
ATOM 686 O O . THR A 1 86 ? 38.496 -17.906 -28.032 1.00 93.19 86 THR A O 1
ATOM 689 N N . LYS A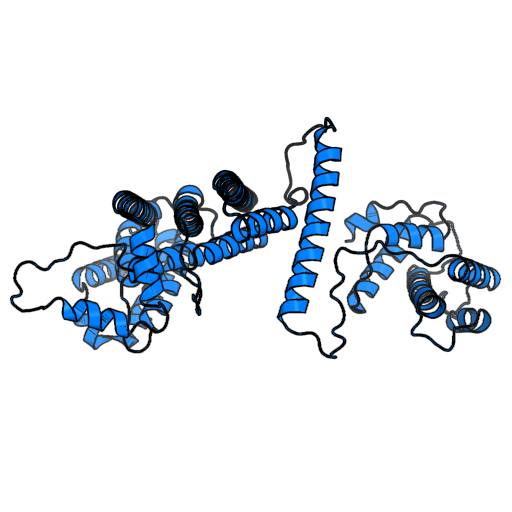 1 87 ? 39.419 -16.785 -29.741 1.00 93.00 87 LYS A N 1
ATOM 690 C CA . LYS A 1 87 ? 38.442 -17.231 -30.742 1.00 93.00 87 LYS A CA 1
ATOM 691 C C . LYS A 1 87 ? 38.341 -18.757 -30.810 1.00 93.00 87 LYS A C 1
ATOM 693 O O . LYS A 1 87 ? 37.251 -19.321 -30.817 1.00 93.00 87 LYS A O 1
ATOM 698 N N . GLU A 1 88 ? 39.476 -19.445 -30.797 1.00 91.25 88 GLU A N 1
ATOM 699 C CA . GLU A 1 88 ? 39.554 -20.906 -30.824 1.00 91.25 88 GLU A CA 1
ATOM 700 C C . GLU A 1 88 ? 38.956 -21.529 -29.561 1.00 91.25 88 GLU A C 1
ATOM 702 O O . GLU A 1 88 ? 38.306 -22.571 -29.647 1.00 91.25 88 GLU A O 1
ATOM 707 N N . GLN A 1 89 ? 39.141 -20.889 -28.402 1.00 85.31 89 GLN A N 1
ATOM 708 C CA . GLN A 1 89 ? 38.540 -21.322 -27.140 1.00 85.31 89 GLN A CA 1
ATOM 709 C C . GLN A 1 89 ? 37.019 -21.147 -27.163 1.00 85.31 89 GLN A C 1
ATOM 711 O O . GLN A 1 89 ? 36.307 -22.065 -26.761 1.00 85.31 89 GLN A O 1
ATOM 716 N N . TYR A 1 90 ? 36.514 -20.030 -27.696 1.00 89.44 90 TYR A N 1
ATOM 717 C CA . TYR A 1 90 ? 35.077 -19.798 -27.856 1.00 89.44 90 TYR A CA 1
ATOM 718 C C . TYR A 1 90 ? 34.428 -20.817 -28.805 1.00 89.44 90 TYR A C 1
ATOM 720 O O . TYR A 1 90 ? 33.382 -21.385 -28.489 1.00 89.44 90 TYR A O 1
ATOM 728 N N . ILE A 1 91 ? 35.074 -21.121 -29.935 1.00 90.06 91 ILE A N 1
ATOM 729 C CA . ILE A 1 91 ? 34.606 -22.149 -30.878 1.00 90.06 91 ILE A CA 1
ATOM 730 C C . ILE A 1 91 ? 34.614 -23.535 -30.218 1.00 90.06 91 ILE A C 1
ATOM 732 O O . ILE A 1 91 ? 33.650 -24.284 -30.346 1.00 90.06 91 ILE A O 1
ATOM 736 N N . ALA A 1 92 ? 35.683 -23.888 -29.496 1.00 87.44 92 ALA A N 1
ATOM 737 C CA . ALA A 1 92 ? 35.783 -25.177 -28.812 1.00 87.44 92 ALA A CA 1
ATOM 738 C C . ALA A 1 92 ? 34.724 -25.343 -27.710 1.00 87.44 92 ALA A C 1
ATOM 740 O O . ALA A 1 92 ? 34.193 -26.436 -27.531 1.00 87.44 92 ALA A O 1
ATOM 741 N N . MET A 1 93 ? 34.404 -24.261 -27.003 1.00 84.75 93 MET A N 1
ATOM 742 C CA . MET A 1 93 ? 33.410 -24.231 -25.932 1.00 84.75 93 MET A CA 1
ATOM 743 C C . MET A 1 93 ? 31.977 -24.454 -26.430 1.00 84.75 93 MET A C 1
ATOM 745 O O . MET A 1 93 ? 31.155 -24.982 -25.690 1.00 84.75 93 MET A O 1
ATOM 749 N N . ASN A 1 94 ? 31.682 -24.082 -27.677 1.00 85.50 94 ASN A N 1
ATOM 750 C CA . ASN A 1 94 ? 30.369 -24.252 -28.302 1.00 85.50 94 ASN A CA 1
ATOM 751 C C . ASN A 1 94 ? 30.281 -25.530 -29.166 1.00 85.50 94 ASN A C 1
ATOM 753 O O . ASN A 1 94 ? 29.402 -25.636 -30.019 1.00 85.50 94 ASN A O 1
ATOM 757 N N . ARG A 1 95 ? 31.175 -26.512 -28.981 1.00 84.81 95 ARG A N 1
ATOM 758 C CA . ARG A 1 95 ? 31.069 -27.807 -29.674 1.00 84.81 95 ARG A CA 1
ATOM 759 C C . ARG A 1 95 ? 29.910 -28.642 -29.134 1.00 84.81 95 ARG A C 1
ATOM 761 O O . ARG A 1 95 ? 29.705 -28.712 -27.926 1.00 84.81 95 ARG A O 1
ATOM 768 N N . GLY A 1 96 ? 29.186 -29.308 -30.027 1.00 80.31 96 GLY A N 1
ATOM 769 C CA . GLY A 1 96 ? 28.092 -30.223 -29.703 1.00 80.31 96 GLY A CA 1
ATOM 770 C C . GLY A 1 96 ? 26.786 -29.560 -29.256 1.00 80.31 96 GLY A C 1
ATOM 771 O O . GLY A 1 96 ? 25.871 -30.273 -28.846 1.00 80.31 96 GLY A O 1
ATOM 772 N N . ILE A 1 97 ? 26.673 -28.226 -29.315 1.00 84.81 97 ILE A N 1
ATOM 773 C CA . ILE A 1 97 ? 25.491 -27.495 -28.815 1.00 84.81 97 ILE A CA 1
ATOM 774 C C . ILE A 1 97 ? 24.274 -27.577 -29.750 1.00 84.81 97 ILE A C 1
ATOM 776 O O . ILE A 1 97 ? 23.171 -27.203 -29.355 1.00 84.81 97 ILE A O 1
ATOM 780 N N . ASN A 1 98 ? 24.463 -28.046 -30.986 1.00 86.19 98 ASN A N 1
ATOM 781 C CA . ASN A 1 98 ? 23.423 -28.150 -32.007 1.00 86.19 98 ASN A CA 1
ATOM 782 C C . ASN A 1 98 ? 22.891 -29.590 -32.089 1.00 86.19 98 ASN A C 1
ATOM 784 O O . ASN A 1 98 ? 23.196 -30.301 -33.043 1.00 86.19 98 ASN A O 1
ATOM 788 N N . ASP A 1 99 ? 22.194 -30.054 -31.046 1.00 79.88 99 ASP A N 1
ATOM 789 C CA . ASP A 1 99 ? 21.706 -31.437 -30.900 1.00 79.88 99 ASP A CA 1
ATOM 790 C C . ASP A 1 99 ? 22.798 -32.493 -31.178 1.00 79.88 99 ASP A C 1
ATOM 792 O O . ASP A 1 99 ? 22.669 -33.353 -32.048 1.00 79.88 99 ASP A O 1
ATOM 796 N N . GLN A 1 100 ? 23.911 -32.418 -30.436 1.00 74.38 100 GLN A N 1
ATOM 797 C CA . GLN A 1 100 ? 25.107 -33.273 -30.587 1.00 74.38 100 GLN A CA 1
ATOM 798 C C . GLN A 1 100 ? 25.933 -33.026 -31.863 1.00 74.38 100 GLN A C 1
ATOM 800 O O . GLN A 1 100 ? 26.947 -33.694 -32.070 1.00 74.38 100 GLN A O 1
ATOM 805 N N . SER A 1 101 ? 25.553 -32.040 -32.678 1.00 82.81 101 SER A N 1
ATOM 806 C CA . SER A 1 101 ? 26.347 -31.522 -33.798 1.00 82.81 101 SER A CA 1
ATOM 807 C C . SER A 1 101 ? 26.950 -30.148 -33.475 1.00 82.81 101 SER A C 1
ATOM 809 O O . SER A 1 101 ? 26.607 -29.508 -32.476 1.00 82.81 101 SER A O 1
ATOM 811 N N . ASP A 1 102 ? 27.863 -29.681 -34.327 1.00 86.88 102 ASP A N 1
ATOM 812 C CA . ASP A 1 102 ? 28.505 -28.370 -34.195 1.00 86.88 102 ASP A CA 1
ATOM 813 C C . ASP A 1 102 ? 27.771 -27.304 -35.026 1.00 86.88 102 ASP A C 1
ATOM 815 O O . ASP A 1 102 ? 27.264 -27.584 -36.115 1.00 86.88 102 ASP A O 1
ATOM 819 N N . LEU A 1 103 ? 27.750 -26.059 -34.537 1.00 89.75 103 LEU A N 1
ATOM 820 C CA . LEU A 1 103 ? 27.433 -24.908 -35.387 1.00 89.75 103 LEU A CA 1
ATOM 821 C C . LEU A 1 103 ? 28.591 -24.641 -36.367 1.00 89.75 103 LEU A C 1
ATOM 823 O O . LEU A 1 103 ? 29.746 -24.937 -36.036 1.00 89.75 103 LEU A O 1
ATOM 827 N N . PRO A 1 104 ? 28.328 -24.052 -37.553 1.00 92.62 104 PRO A N 1
ATOM 828 C CA . PRO A 1 104 ? 29.379 -23.721 -38.508 1.00 92.62 104 PRO A CA 1
ATOM 829 C C . PRO A 1 104 ? 30.490 -22.888 -37.863 1.00 92.62 104 PRO A C 1
ATOM 831 O O . PRO A 1 104 ? 30.238 -21.898 -37.174 1.00 92.62 104 PRO A O 1
ATOM 834 N N . ARG A 1 105 ? 31.742 -23.289 -38.098 1.00 89.62 105 ARG A N 1
ATOM 835 C CA . ARG A 1 105 ? 32.905 -22.642 -37.480 1.00 89.62 105 ARG A CA 1
ATOM 836 C C . ARG A 1 105 ? 33.022 -21.169 -37.865 1.00 89.62 105 ARG A C 1
ATOM 838 O O . ARG A 1 105 ? 33.355 -20.356 -37.007 1.00 89.62 105 ARG A O 1
ATOM 845 N N . ASP A 1 106 ? 32.731 -20.852 -39.123 1.00 90.50 106 ASP A N 1
ATOM 846 C CA . ASP A 1 106 ? 32.774 -19.481 -39.635 1.00 90.50 106 ASP A CA 1
ATOM 847 C C . ASP A 1 106 ? 31.719 -18.616 -38.936 1.00 90.50 106 ASP A C 1
ATOM 849 O O . ASP A 1 106 ? 32.040 -17.545 -38.442 1.00 90.50 106 ASP A O 1
ATOM 853 N N . TYR A 1 107 ? 30.517 -19.155 -38.711 1.00 91.25 107 TYR A N 1
ATOM 854 C CA . TYR A 1 107 ? 29.457 -18.467 -37.971 1.00 91.25 107 TYR A CA 1
ATOM 855 C C . TYR A 1 107 ? 29.859 -18.134 -36.521 1.00 91.25 107 TYR A C 1
ATOM 857 O O . TYR A 1 107 ? 29.659 -17.016 -36.050 1.00 91.25 107 TYR A O 1
ATOM 865 N N . LEU A 1 108 ? 30.490 -19.073 -35.806 1.00 91.31 108 LEU A N 1
ATOM 866 C CA . LEU A 1 108 ? 31.015 -18.816 -34.456 1.00 91.31 108 LEU A CA 1
ATOM 867 C C . LEU A 1 108 ? 32.208 -17.843 -34.458 1.00 91.31 108 LEU A C 1
ATOM 869 O O . LEU A 1 108 ? 32.385 -17.090 -33.497 1.00 91.31 108 LEU A O 1
ATOM 873 N N . SER A 1 109 ? 33.025 -17.857 -35.516 1.00 91.94 109 SER A N 1
ATOM 874 C CA . SER A 1 109 ? 34.117 -16.896 -35.708 1.00 91.94 109 SER A CA 1
ATOM 875 C C . SER A 1 109 ? 33.579 -15.481 -35.913 1.00 91.94 109 SER A C 1
ATOM 877 O O . SER A 1 109 ? 34.072 -14.557 -35.268 1.00 91.94 109 SER A O 1
ATOM 879 N N . ASP A 1 110 ? 32.554 -15.325 -36.748 1.00 93.06 110 ASP A N 1
ATOM 880 C CA . ASP A 1 110 ? 31.926 -14.036 -37.046 1.00 93.06 110 ASP A CA 1
ATOM 881 C C . ASP A 1 110 ? 31.270 -13.444 -35.794 1.00 93.06 110 ASP A C 1
ATOM 883 O O . ASP A 1 110 ? 31.456 -12.266 -35.490 1.00 93.06 110 ASP A O 1
ATOM 887 N N . ILE A 1 111 ? 30.586 -14.275 -34.996 1.00 93.75 111 ILE A N 1
ATOM 888 C CA . ILE A 1 111 ? 30.050 -13.871 -33.687 1.00 93.75 111 ILE A CA 1
ATOM 889 C C . ILE A 1 111 ? 31.172 -13.387 -32.763 1.00 93.75 111 ILE A C 1
ATOM 891 O O . ILE A 1 111 ? 31.021 -12.362 -32.098 1.00 93.75 111 ILE A O 1
ATOM 895 N N . TYR A 1 112 ? 32.297 -14.105 -32.702 1.00 94.38 112 TYR A N 1
ATOM 896 C CA . TYR A 1 112 ? 33.416 -13.707 -31.851 1.00 94.38 112 TYR A CA 1
ATOM 897 C C . TYR A 1 112 ? 33.983 -12.346 -32.265 1.00 94.38 112 TYR A C 1
ATOM 899 O O . TYR A 1 112 ? 34.173 -11.484 -31.408 1.00 94.38 112 TYR A O 1
ATOM 907 N N . ASP A 1 113 ? 34.236 -12.144 -33.560 1.00 93.19 113 ASP A N 1
ATOM 908 C CA . ASP A 1 113 ? 34.797 -10.892 -34.076 1.00 93.19 113 ASP A CA 1
ATOM 909 C C . ASP A 1 113 ? 33.844 -9.712 -33.858 1.00 93.19 113 ASP A C 1
ATOM 911 O O . ASP A 1 113 ? 34.267 -8.637 -33.427 1.00 93.19 113 ASP A O 1
ATOM 915 N N . GLU A 1 114 ? 32.546 -9.933 -34.063 1.00 92.50 114 GLU A N 1
ATOM 916 C CA . GLU A 1 114 ? 31.493 -8.945 -33.832 1.00 92.50 114 GLU A CA 1
ATOM 917 C C . GLU A 1 114 ? 31.403 -8.532 -32.352 1.00 92.50 114 GLU A C 1
ATOM 919 O O . GLU A 1 114 ? 31.295 -7.343 -32.035 1.00 92.50 114 GLU A O 1
ATOM 924 N N . ILE A 1 115 ? 31.489 -9.487 -31.420 1.00 91.94 115 ILE A N 1
ATOM 925 C CA . ILE A 1 115 ? 31.478 -9.194 -29.979 1.00 91.94 115 ILE A CA 1
ATOM 926 C C . ILE A 1 115 ? 32.793 -8.558 -29.535 1.00 91.94 115 ILE A C 1
ATOM 928 O O . ILE A 1 115 ? 32.766 -7.647 -28.710 1.00 91.94 115 ILE A O 1
ATOM 932 N N . ALA A 1 116 ? 33.936 -8.983 -30.076 1.00 91.12 116 ALA A N 1
ATOM 933 C CA . ALA A 1 116 ? 35.236 -8.392 -29.771 1.00 91.12 116 ALA A CA 1
ATOM 934 C C . ALA A 1 116 ? 35.328 -6.929 -30.236 1.00 91.12 116 ALA A C 1
ATOM 936 O O . ALA A 1 116 ? 35.845 -6.087 -29.501 1.00 91.12 116 ALA A O 1
ATOM 937 N N . GLY A 1 117 ? 34.797 -6.620 -31.425 1.00 88.12 117 GLY A N 1
ATOM 938 C CA . GLY A 1 117 ? 34.757 -5.264 -31.975 1.00 88.12 117 GLY A CA 1
ATOM 939 C C . GLY A 1 117 ? 33.712 -4.366 -31.311 1.00 88.12 117 GLY A C 1
ATOM 940 O O . GLY A 1 117 ? 33.967 -3.182 -31.083 1.00 88.12 117 GLY A O 1
ATOM 941 N N . HIS A 1 118 ? 32.553 -4.922 -30.953 1.00 87.75 118 HIS A N 1
ATOM 942 C CA . HIS A 1 118 ? 31.434 -4.164 -30.405 1.00 87.75 118 HIS A CA 1
ATOM 943 C C . HIS A 1 118 ? 30.854 -4.845 -29.159 1.00 87.75 118 HIS A C 1
ATOM 945 O O . HIS A 1 118 ? 30.070 -5.792 -29.245 1.00 87.75 118 HIS A O 1
ATOM 951 N N . GLU A 1 119 ? 31.157 -4.307 -27.977 1.00 84.62 119 GLU A N 1
ATOM 952 C CA . GLU A 1 119 ? 30.555 -4.757 -26.715 1.00 84.62 119 GLU A CA 1
ATOM 953 C C . GLU A 1 119 ? 29.018 -4.733 -26.782 1.00 84.62 119 GLU A C 1
ATOM 955 O O . GLU A 1 119 ? 28.417 -3.802 -27.335 1.00 84.62 119 GLU A O 1
ATOM 960 N N . ILE A 1 120 ? 28.354 -5.738 -26.199 1.00 82.62 120 ILE A N 1
ATOM 961 C CA . ILE A 1 120 ? 26.909 -5.665 -25.948 1.00 82.62 120 ILE A CA 1
ATOM 962 C C . ILE A 1 120 ? 26.669 -4.628 -24.850 1.00 82.62 120 ILE A C 1
ATOM 964 O O . ILE A 1 120 ? 26.712 -4.916 -23.653 1.00 82.62 120 ILE A O 1
ATOM 968 N N . LYS A 1 121 ? 26.412 -3.390 -25.276 1.00 72.06 121 LYS A N 1
ATOM 969 C CA . LYS A 1 121 ? 26.039 -2.299 -24.382 1.00 72.06 121 LYS A CA 1
ATOM 970 C C . LYS A 1 121 ? 24.628 -2.537 -23.868 1.00 72.06 121 LYS A C 1
ATOM 972 O O . LYS A 1 121 ? 23.664 -2.494 -24.619 1.00 72.06 121 LYS A O 1
ATOM 977 N N . MET A 1 122 ? 24.519 -2.754 -22.567 1.00 69.06 122 MET A N 1
ATOM 978 C CA . MET A 1 122 ? 23.244 -2.697 -21.861 1.00 69.06 122 MET A CA 1
ATOM 979 C C . MET A 1 122 ? 23.000 -1.244 -21.456 1.00 69.06 122 MET A C 1
ATOM 981 O O . MET A 1 122 ? 23.954 -0.544 -21.094 1.00 69.06 122 MET A O 1
ATOM 985 N N . LYS A 1 123 ? 21.745 -0.777 -21.464 1.00 56.22 123 LYS A N 1
ATOM 986 C CA . LYS A 1 123 ? 21.443 0.563 -20.938 1.00 56.22 123 LYS A CA 1
ATOM 987 C C . LYS A 1 123 ? 22.019 0.711 -19.523 1.00 56.22 123 LYS A C 1
ATOM 989 O O . LYS A 1 123 ? 21.862 -0.211 -18.709 1.00 56.22 123 LYS A O 1
ATOM 994 N N . PRO A 1 124 ? 22.669 1.848 -19.196 1.00 44.84 124 PRO A N 1
ATOM 995 C CA . PRO A 1 124 ? 23.043 2.143 -17.826 1.00 44.84 124 PRO A CA 1
ATOM 996 C C . PRO A 1 124 ? 21.754 2.192 -17.010 1.00 44.84 124 PRO A C 1
ATOM 998 O O . PRO A 1 124 ? 20.980 3.141 -17.087 1.00 44.84 124 PRO A O 1
ATOM 1001 N N . GLY A 1 125 ? 21.475 1.119 -16.277 1.00 39.72 125 GLY A N 1
ATOM 1002 C CA . GLY A 1 125 ? 20.326 1.095 -15.393 1.00 39.72 125 GLY A CA 1
ATOM 1003 C C . GLY A 1 125 ? 20.498 2.159 -14.312 1.00 39.72 125 GLY A C 1
ATOM 1004 O O . GLY A 1 125 ? 21.592 2.316 -13.768 1.00 39.72 125 GLY A O 1
ATOM 1005 N N . LEU A 1 126 ? 19.386 2.781 -13.920 1.00 42.31 126 LEU A N 1
ATOM 1006 C CA . LEU A 1 126 ? 19.201 3.608 -12.715 1.00 42.31 126 LEU A CA 1
ATOM 1007 C C . LEU A 1 126 ? 19.517 2.869 -11.388 1.00 42.31 126 LEU A C 1
ATOM 1009 O O . LEU A 1 126 ? 19.219 3.356 -10.308 1.00 42.31 126 LEU A O 1
ATOM 1013 N N . ASN A 1 127 ? 20.165 1.705 -11.464 1.00 34.56 127 ASN A N 1
ATOM 1014 C CA . ASN A 1 127 ? 20.618 0.880 -10.356 1.00 34.56 127 ASN A CA 1
ATOM 1015 C C . ASN A 1 127 ? 22.140 0.695 -10.443 1.00 34.56 127 ASN A C 1
ATOM 1017 O O . ASN A 1 127 ? 22.642 -0.404 -10.710 1.00 34.56 127 ASN A O 1
ATOM 1021 N N . LYS A 1 128 ?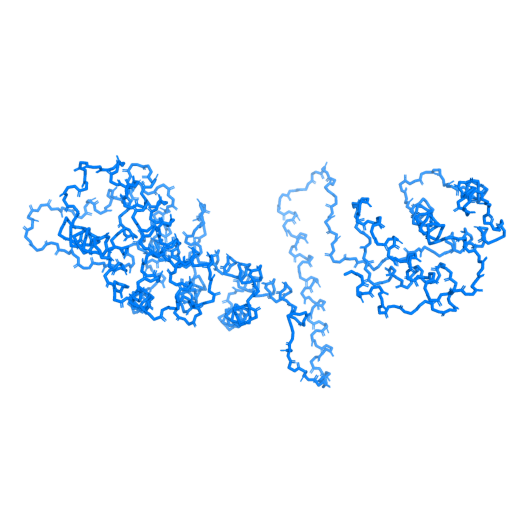 22.898 1.764 -10.185 1.00 32.31 128 LYS A N 1
ATOM 1022 C CA . LYS A 1 128 ? 24.190 1.601 -9.514 1.00 32.31 128 LYS A CA 1
ATOM 1023 C C . LYS A 1 128 ? 23.931 1.727 -8.017 1.00 32.31 128 LYS A C 1
ATOM 1025 O O . LYS A 1 128 ? 23.946 2.816 -7.472 1.00 32.31 128 LYS A O 1
ATOM 1030 N N . LEU A 1 129 ? 23.734 0.594 -7.348 1.00 33.88 129 LEU A N 1
ATOM 1031 C CA . LEU A 1 129 ? 24.256 0.463 -5.990 1.00 33.88 129 LEU A CA 1
ATOM 1032 C C . LEU A 1 129 ? 25.777 0.339 -6.151 1.00 33.88 129 LEU A C 1
ATOM 1034 O O . LEU A 1 129 ? 26.225 -0.633 -6.773 1.00 33.88 129 LEU A O 1
ATOM 1038 N N . PRO A 1 130 ? 26.593 1.290 -5.666 1.00 36.06 130 PRO A N 1
ATOM 1039 C CA . PRO A 1 130 ? 28.027 1.084 -5.641 1.00 36.06 130 PRO A CA 1
ATOM 1040 C C . PRO A 1 130 ? 28.309 -0.090 -4.706 1.00 36.06 130 PRO A C 1
ATOM 1042 O O . PRO A 1 130 ? 27.870 -0.105 -3.553 1.00 36.06 130 PRO A O 1
ATOM 1045 N N . LYS A 1 131 ? 29.050 -1.082 -5.211 1.00 41.22 131 LYS A N 1
ATOM 1046 C CA . LYS A 1 131 ? 29.704 -2.077 -4.362 1.00 41.22 131 LYS A CA 1
ATOM 1047 C C . LYS A 1 131 ? 30.489 -1.312 -3.297 1.00 41.22 131 LYS A C 1
ATOM 1049 O O . LYS A 1 131 ? 31.289 -0.440 -3.633 1.00 41.22 131 LYS A O 1
ATOM 1054 N N . GLN A 1 132 ? 30.222 -1.622 -2.030 1.00 36.03 132 GLN A N 1
ATOM 1055 C CA . GLN A 1 132 ? 30.994 -1.126 -0.901 1.00 36.03 132 GLN A CA 1
ATOM 1056 C C . GLN A 1 132 ? 32.451 -1.564 -1.083 1.00 36.03 132 GLN A C 1
ATOM 1058 O O . GLN A 1 132 ? 32.815 -2.685 -0.740 1.00 36.03 132 GLN A O 1
ATOM 1063 N N . ASN A 1 133 ? 33.294 -0.674 -1.601 1.00 36.56 133 ASN A N 1
ATOM 1064 C CA . ASN A 1 133 ? 34.697 -0.708 -1.231 1.00 36.56 133 ASN A CA 1
ATOM 1065 C C . ASN A 1 133 ? 34.760 -0.152 0.187 1.00 36.56 133 ASN A C 1
ATOM 1067 O O . ASN A 1 133 ? 34.653 1.051 0.418 1.00 36.56 133 ASN A O 1
ATOM 1071 N N . ALA A 1 134 ? 34.843 -1.072 1.142 1.00 40.81 134 ALA A N 1
ATOM 1072 C CA . ALA A 1 134 ? 35.103 -0.780 2.534 1.00 40.81 134 ALA A CA 1
ATOM 1073 C C . ALA A 1 134 ? 36.521 -0.218 2.659 1.00 40.81 134 ALA A C 1
ATOM 1075 O O . ALA A 1 134 ? 37.460 -0.961 2.910 1.00 40.81 134 ALA A O 1
ATOM 1076 N N . GLN A 1 135 ? 36.679 1.087 2.447 1.00 41.62 135 GLN A N 1
ATOM 1077 C CA . GLN A 1 135 ? 37.839 1.842 2.906 1.00 41.62 135 GLN A CA 1
ATOM 1078 C C . GLN A 1 135 ? 37.469 3.323 3.062 1.00 41.62 135 GLN A C 1
ATOM 1080 O O . GLN A 1 135 ? 37.329 4.064 2.097 1.00 41.62 135 GLN A O 1
ATOM 1085 N N . ALA A 1 136 ? 37.266 3.690 4.331 1.00 45.56 136 ALA A N 1
ATOM 1086 C CA . ALA A 1 136 ? 37.293 5.029 4.911 1.00 45.56 136 ALA A CA 1
ATOM 1087 C C . ALA A 1 136 ? 36.655 6.169 4.090 1.00 45.56 136 ALA A C 1
ATOM 1089 O O . ALA A 1 136 ? 37.327 6.915 3.385 1.00 45.56 136 ALA A O 1
ATOM 1090 N N . THR A 1 137 ? 35.360 6.406 4.287 1.00 48.06 137 THR A N 1
ATOM 1091 C CA . THR A 1 137 ? 34.777 7.737 4.057 1.00 48.06 137 THR A CA 1
ATOM 1092 C C . THR A 1 137 ? 33.812 8.036 5.192 1.00 48.06 137 THR A C 1
ATOM 1094 O O . THR A 1 137 ? 32.944 7.224 5.503 1.00 48.06 137 THR A O 1
ATOM 1097 N N . SER A 1 138 ? 34.010 9.174 5.860 1.00 63.75 138 SER A N 1
ATOM 1098 C CA . SER A 1 138 ? 33.164 9.615 6.972 1.00 63.75 138 SER A CA 1
ATOM 1099 C C . SER A 1 138 ? 31.691 9.637 6.551 1.00 63.75 138 SER A C 1
ATOM 1101 O O . SER A 1 138 ? 31.368 10.000 5.419 1.00 63.75 138 SER A O 1
ATOM 1103 N N . GLU A 1 139 ? 30.792 9.278 7.467 1.00 54.06 139 GLU A N 1
ATOM 1104 C CA . GLU A 1 139 ? 29.335 9.210 7.272 1.00 54.06 139 GLU A CA 1
ATOM 1105 C C . GLU A 1 139 ? 28.758 10.491 6.637 1.00 54.06 139 GLU A C 1
ATOM 1107 O O . GLU A 1 139 ? 27.857 10.447 5.797 1.00 54.06 139 GLU A O 1
ATOM 1112 N N . ARG A 1 140 ? 29.378 11.638 6.938 1.00 54.62 140 ARG A N 1
ATOM 1113 C CA . ARG A 1 140 ? 29.048 12.951 6.370 1.00 54.62 140 ARG A CA 1
ATOM 1114 C C . ARG A 1 140 ? 29.329 13.056 4.866 1.00 54.62 140 ARG A C 1
ATOM 1116 O O . ARG A 1 140 ? 28.571 13.691 4.142 1.00 54.62 140 ARG A O 1
ATOM 1123 N N . GLN A 1 141 ? 30.394 12.419 4.391 1.00 52.03 141 GLN A N 1
ATOM 1124 C CA . GLN A 1 141 ? 30.816 12.447 2.989 1.00 52.03 141 GLN A CA 1
ATOM 1125 C C . GLN A 1 141 ? 29.978 11.493 2.132 1.00 52.03 141 GLN A C 1
ATOM 1127 O O . GLN A 1 141 ? 29.667 11.804 0.985 1.00 52.03 141 GLN A O 1
ATOM 1132 N N . ARG A 1 142 ? 29.516 10.384 2.726 1.00 55.25 142 ARG A N 1
ATOM 1133 C CA . ARG A 1 142 ? 28.555 9.467 2.100 1.00 55.25 142 ARG A CA 1
ATOM 1134 C C . ARG A 1 142 ? 27.196 10.134 1.872 1.00 55.25 142 ARG A C 1
ATOM 1136 O O . ARG A 1 142 ? 26.607 9.956 0.812 1.00 55.25 142 ARG A O 1
ATOM 1143 N N . LYS A 1 143 ? 26.736 10.929 2.844 1.00 55.78 143 LYS A N 1
ATOM 1144 C CA . LYS A 1 143 ? 25.484 11.693 2.750 1.00 55.78 143 LYS A CA 1
ATOM 1145 C C . LYS A 1 143 ? 25.551 12.777 1.668 1.00 55.78 143 LYS A C 1
ATOM 1147 O O . LYS A 1 143 ? 24.669 12.838 0.827 1.00 55.78 143 LYS A O 1
ATOM 1152 N N . LEU A 1 144 ? 26.651 13.533 1.610 1.00 59.88 144 LEU A N 1
ATOM 1153 C CA . LEU A 1 144 ? 26.876 14.551 0.572 1.00 59.88 144 LEU A CA 1
ATOM 1154 C C . LEU A 1 144 ? 26.880 13.974 -0.850 1.00 59.88 144 LEU A C 1
ATOM 1156 O O . LEU A 1 144 ? 26.269 14.550 -1.741 1.00 59.88 144 LEU A O 1
ATOM 1160 N N . LEU A 1 145 ? 27.542 12.835 -1.073 1.00 55.31 145 LEU A N 1
ATOM 1161 C CA . LEU A 1 145 ? 27.542 12.170 -2.383 1.00 55.31 145 LEU A CA 1
ATOM 1162 C C . LEU A 1 145 ? 26.134 11.716 -2.792 1.00 55.31 145 LEU A C 1
ATOM 1164 O O . LEU A 1 145 ? 25.749 11.886 -3.944 1.00 55.31 145 LEU A O 1
ATOM 1168 N N . GLN A 1 146 ? 25.354 11.207 -1.837 1.00 52.50 146 GLN A N 1
ATOM 1169 C CA . GLN A 1 146 ? 23.972 10.795 -2.066 1.00 52.50 146 GLN A CA 1
ATOM 1170 C C . GLN A 1 146 ? 23.055 11.992 -2.380 1.00 52.50 146 GLN A C 1
ATOM 1172 O O . GLN A 1 146 ? 22.209 11.897 -3.267 1.00 52.50 146 GLN A O 1
ATOM 1177 N N . ASP A 1 147 ? 23.260 13.131 -1.712 1.00 53.84 147 ASP A N 1
ATOM 1178 C CA . ASP A 1 147 ? 22.525 14.375 -1.973 1.00 53.84 147 ASP A CA 1
ATOM 1179 C C . ASP A 1 147 ? 22.858 14.949 -3.367 1.00 53.84 147 ASP A C 1
ATOM 1181 O O . ASP A 1 147 ? 21.966 15.412 -4.081 1.00 53.84 147 ASP A O 1
ATOM 1185 N N . VAL A 1 148 ? 24.125 14.865 -3.797 1.00 59.69 148 VAL A N 1
ATOM 1186 C CA . VAL A 1 148 ? 24.571 15.282 -5.142 1.00 59.69 148 VAL A CA 1
ATOM 1187 C C . VAL A 1 148 ? 23.982 14.383 -6.234 1.00 59.69 148 VAL A C 1
ATOM 1189 O O . VAL A 1 148 ? 23.510 14.885 -7.255 1.00 59.69 148 VAL A O 1
ATOM 1192 N N . GLU A 1 149 ? 23.955 13.065 -6.027 1.00 50.38 149 GLU A N 1
ATOM 1193 C CA . GLU A 1 149 ? 23.329 12.124 -6.967 1.00 50.38 149 GLU A CA 1
ATOM 1194 C C . GLU A 1 149 ? 21.811 12.340 -7.068 1.00 50.38 149 GLU A C 1
ATOM 1196 O O . GLU A 1 149 ? 21.256 12.333 -8.169 1.00 50.38 149 GLU A O 1
ATOM 1201 N N . LEU A 1 150 ? 21.138 12.601 -5.942 1.00 48.47 150 LEU A N 1
ATOM 1202 C CA . LEU A 1 150 ? 19.713 12.934 -5.917 1.00 48.47 150 LEU A CA 1
ATOM 1203 C C . LEU A 1 150 ? 19.424 14.234 -6.682 1.00 48.47 150 LEU A C 1
ATOM 1205 O O . LEU A 1 150 ? 18.464 14.293 -7.453 1.00 48.47 150 LEU A O 1
ATOM 1209 N N . ALA A 1 151 ? 20.274 15.251 -6.524 1.00 52.38 151 ALA A N 1
ATOM 1210 C CA . ALA A 1 151 ? 20.156 16.512 -7.250 1.00 52.38 151 ALA A CA 1
ATOM 1211 C C . ALA A 1 151 ? 20.331 16.330 -8.769 1.00 52.38 151 ALA A C 1
ATOM 1213 O O . ALA A 1 151 ? 19.551 16.884 -9.545 1.00 52.38 151 ALA A O 1
ATOM 1214 N N . ALA A 1 152 ? 21.287 15.502 -9.203 1.00 47.84 152 ALA A N 1
ATOM 1215 C CA . ALA A 1 152 ? 21.501 15.185 -10.617 1.00 47.84 152 ALA A CA 1
ATOM 1216 C C . ALA A 1 152 ? 20.326 14.396 -11.230 1.00 47.84 152 ALA A C 1
ATOM 1218 O O . ALA A 1 152 ? 19.907 14.657 -12.363 1.00 47.84 152 ALA A O 1
ATOM 1219 N N . MET A 1 153 ? 19.742 13.463 -10.470 1.00 45.28 153 MET A N 1
ATOM 1220 C CA . MET A 1 153 ? 18.524 12.753 -10.876 1.00 45.28 153 MET A CA 1
ATOM 1221 C C . MET A 1 153 ? 17.327 13.702 -10.987 1.00 45.28 153 MET A C 1
ATOM 1223 O O . MET A 1 153 ? 16.594 13.643 -11.973 1.00 45.28 153 MET A O 1
ATOM 1227 N N . ALA A 1 154 ? 17.159 14.622 -10.034 1.00 48.00 154 ALA A N 1
ATOM 1228 C CA . ALA A 1 154 ? 16.110 15.638 -10.081 1.00 48.00 154 ALA A CA 1
ATOM 1229 C C . ALA A 1 154 ? 16.267 16.589 -11.282 1.00 48.00 154 ALA A C 1
ATOM 1231 O O . ALA A 1 154 ? 15.277 16.935 -11.922 1.00 48.00 154 ALA A O 1
ATOM 1232 N N . GLN A 1 155 ? 17.498 16.977 -11.632 1.00 48.88 155 GLN A N 1
ATOM 1233 C CA . GLN A 1 155 ? 17.787 17.789 -12.821 1.00 48.88 155 GLN A CA 1
ATOM 1234 C C . GLN A 1 155 ? 17.442 17.059 -14.120 1.00 48.88 155 GLN A C 1
ATOM 1236 O O . GLN A 1 155 ? 16.841 17.644 -15.018 1.00 48.88 155 GLN A O 1
ATOM 1241 N N . THR A 1 156 ? 17.765 15.768 -14.197 1.00 47.12 156 THR A N 1
ATOM 1242 C CA . THR A 1 156 ? 17.453 14.934 -15.363 1.00 47.12 156 THR A CA 1
ATOM 1243 C C . THR A 1 156 ? 15.942 14.715 -15.498 1.00 47.12 156 THR A C 1
ATOM 1245 O O . THR A 1 156 ? 15.396 14.820 -16.594 1.00 47.12 156 THR A O 1
ATOM 1248 N N . ALA A 1 157 ? 15.242 14.477 -14.383 1.00 47.28 157 ALA A N 1
ATOM 1249 C CA . ALA A 1 157 ? 13.784 14.380 -14.349 1.00 47.28 157 ALA A CA 1
ATOM 1250 C C . ALA A 1 157 ? 13.111 15.696 -14.770 1.00 47.28 157 ALA A C 1
ATOM 1252 O O . ALA A 1 157 ? 12.157 15.662 -15.541 1.00 47.28 157 ALA A O 1
ATOM 1253 N N . ARG A 1 158 ? 13.636 16.852 -14.331 1.00 49.56 158 ARG A N 1
ATOM 1254 C CA . ARG A 1 158 ? 13.159 18.170 -14.780 1.00 49.56 158 ARG A CA 1
ATOM 1255 C C . ARG A 1 158 ? 13.351 18.371 -16.276 1.00 49.56 158 ARG A C 1
ATOM 1257 O O . ARG A 1 158 ? 12.393 18.743 -16.933 1.00 49.56 158 ARG A O 1
ATOM 1264 N N . ALA A 1 159 ? 14.527 18.063 -16.819 1.00 51.81 159 ALA A N 1
ATOM 1265 C CA . ALA A 1 159 ? 14.787 18.199 -18.252 1.00 51.81 159 ALA A CA 1
ATOM 1266 C C . ALA A 1 159 ? 13.861 17.305 -19.099 1.00 51.81 159 ALA A C 1
ATOM 1268 O O . ALA A 1 159 ? 13.370 17.732 -20.139 1.00 51.81 159 ALA A O 1
ATOM 1269 N N . LEU A 1 160 ? 13.572 16.082 -18.637 1.00 53.16 160 LEU A N 1
ATOM 1270 C CA . LEU A 1 160 ? 12.601 15.194 -19.286 1.00 53.16 160 LEU A CA 1
ATOM 1271 C C . LEU A 1 160 ? 11.161 15.711 -19.160 1.00 53.16 160 LEU A C 1
ATOM 1273 O O . LEU A 1 160 ? 10.405 15.621 -20.122 1.00 53.16 160 LEU A O 1
ATOM 1277 N N . MET A 1 161 ? 10.780 16.268 -18.005 1.00 54.62 161 MET A N 1
ATOM 1278 C CA . MET A 1 161 ? 9.460 16.876 -17.804 1.00 54.62 161 MET A CA 1
ATOM 1279 C C . MET A 1 161 ? 9.272 18.155 -18.628 1.00 54.62 161 MET A C 1
ATOM 1281 O O . MET A 1 161 ? 8.198 18.338 -19.182 1.00 54.62 161 MET A O 1
ATOM 1285 N N . GLU A 1 162 ? 10.290 19.009 -18.754 1.00 56.03 162 GLU A N 1
ATOM 1286 C CA . GLU A 1 162 ? 10.267 20.205 -19.614 1.00 56.03 162 GLU A CA 1
ATOM 1287 C C . GLU A 1 162 ? 10.255 19.837 -21.102 1.00 56.03 162 GLU A C 1
ATOM 1289 O O . GLU A 1 162 ? 9.543 20.449 -21.892 1.00 56.03 162 GLU A O 1
ATOM 1294 N N . ALA A 1 163 ? 10.985 18.793 -21.499 1.00 53.53 163 ALA A N 1
ATOM 1295 C CA . ALA A 1 163 ? 10.908 18.275 -22.862 1.00 53.53 163 ALA A CA 1
ATOM 1296 C C . ALA A 1 163 ? 9.522 17.674 -23.172 1.00 53.53 163 ALA A C 1
ATOM 1298 O O . ALA A 1 163 ? 9.038 17.793 -24.297 1.00 53.53 163 ALA A O 1
ATOM 1299 N N . ALA A 1 164 ? 8.872 17.052 -22.182 1.00 51.56 164 ALA A N 1
ATOM 1300 C CA . ALA A 1 164 ? 7.539 16.466 -22.318 1.00 51.56 164 ALA A CA 1
ATOM 1301 C C . ALA A 1 164 ? 6.393 17.483 -22.160 1.00 51.56 164 ALA A C 1
ATOM 1303 O O . ALA A 1 164 ? 5.311 17.247 -22.690 1.00 51.56 164 ALA A O 1
ATOM 1304 N N . SER A 1 165 ? 6.594 18.609 -21.466 1.00 50.75 165 SER A N 1
ATOM 1305 C CA . SER A 1 165 ? 5.546 19.616 -21.225 1.00 50.75 165 SER A CA 1
ATOM 1306 C C . SER A 1 165 ? 5.144 20.379 -22.488 1.00 50.75 165 SER A C 1
ATOM 1308 O O . SER A 1 165 ? 4.024 20.875 -22.577 1.00 50.75 165 SER A O 1
ATOM 1310 N N . HIS A 1 166 ? 6.036 20.438 -23.478 1.00 56.28 166 HIS A N 1
ATOM 1311 C CA . HIS A 1 166 ? 5.768 21.002 -24.801 1.00 56.28 166 HIS A CA 1
ATOM 1312 C C . HIS A 1 166 ? 5.219 19.976 -25.805 1.00 56.28 166 HIS A C 1
ATOM 1314 O O . HIS A 1 166 ? 4.955 20.326 -26.955 1.00 56.28 166 HIS A O 1
ATOM 1320 N N . TYR A 1 167 ? 5.047 18.718 -25.393 1.00 49.84 167 TYR A N 1
ATOM 1321 C CA . TYR A 1 167 ? 4.529 17.652 -26.239 1.00 49.84 167 TYR A CA 1
ATOM 1322 C C . TYR A 1 167 ? 3.011 17.531 -26.038 1.00 49.84 167 TYR A C 1
ATOM 1324 O O . TYR A 1 167 ? 2.551 17.088 -24.986 1.00 49.84 167 TYR A O 1
ATOM 1332 N N . GLU A 1 168 ? 2.213 17.913 -27.041 1.00 45.44 168 GLU A N 1
ATOM 1333 C CA . GLU A 1 168 ? 0.774 17.615 -27.068 1.00 45.44 168 GLU A CA 1
ATOM 1334 C C . GLU A 1 168 ? 0.576 16.102 -27.252 1.00 45.44 168 GLU A C 1
ATOM 1336 O O . GLU A 1 168 ? 0.436 15.587 -28.360 1.00 45.44 168 GLU A O 1
ATOM 1341 N N . ALA A 1 169 ? 0.613 15.357 -26.149 1.00 53.31 169 ALA A N 1
ATOM 1342 C CA . ALA A 1 169 ? 0.274 13.943 -26.139 1.00 53.31 169 ALA A CA 1
ATOM 1343 C C . ALA A 1 169 ? -1.247 13.771 -26.050 1.00 53.31 169 ALA A C 1
ATOM 1345 O O . ALA A 1 169 ? -1.909 14.359 -25.192 1.00 53.31 169 ALA A O 1
ATOM 1346 N N . ALA A 1 170 ? -1.809 12.904 -26.894 1.00 49.56 170 ALA A N 1
ATOM 1347 C CA . ALA A 1 170 ? -3.175 12.433 -26.713 1.00 49.56 170 ALA A CA 1
ATOM 1348 C C . ALA A 1 170 ? -3.242 11.591 -25.428 1.00 49.56 170 ALA A C 1
ATOM 1350 O O . ALA A 1 170 ? -2.777 10.452 -25.392 1.00 49.56 170 ALA A O 1
ATOM 1351 N N . PHE A 1 171 ? -3.796 12.159 -24.355 1.00 56.06 171 PHE A N 1
ATOM 1352 C CA . PHE A 1 171 ? -4.006 11.435 -23.106 1.00 56.06 171 PHE A CA 1
ATOM 1353 C C . PHE A 1 171 ? -5.067 10.352 -23.314 1.00 56.06 171 PHE A C 1
ATOM 1355 O O . PHE A 1 171 ? -6.249 10.639 -23.500 1.00 56.06 171 PHE A O 1
ATOM 1362 N N . THR A 1 172 ? -4.652 9.090 -23.265 1.00 58.16 172 THR A N 1
ATOM 1363 C CA . THR A 1 172 ? -5.576 7.955 -23.237 1.00 58.16 172 THR A CA 1
ATOM 1364 C C . THR A 1 172 ? -5.996 7.672 -21.802 1.00 58.16 172 THR A C 1
ATOM 1366 O O . THR A 1 172 ? -5.147 7.555 -20.917 1.00 58.16 172 THR A O 1
ATOM 1369 N N . SER A 1 173 ? -7.300 7.527 -21.564 1.00 58.09 173 SER A N 1
ATOM 1370 C CA . SER A 1 173 ? -7.804 7.085 -20.262 1.00 58.09 173 SER A CA 1
ATOM 1371 C C . SER A 1 173 ? -7.249 5.694 -19.938 1.00 58.09 173 SER A C 1
ATOM 1373 O O . SER A 1 173 ? -7.301 4.791 -20.776 1.00 58.09 173 SER A O 1
ATOM 1375 N N . ALA A 1 174 ? -6.684 5.521 -18.743 1.00 56.97 174 ALA A N 1
ATOM 1376 C CA . ALA A 1 174 ? -6.166 4.230 -18.314 1.00 56.97 174 ALA A CA 1
ATOM 1377 C C . ALA A 1 174 ? -7.328 3.237 -18.140 1.00 56.97 174 ALA A C 1
ATOM 1379 O O . ALA A 1 174 ? -8.134 3.373 -17.222 1.00 56.97 174 ALA A O 1
ATOM 1380 N N . SER A 1 175 ? -7.410 2.238 -19.023 1.00 62.38 175 SER A N 1
ATOM 1381 C CA . SER A 1 175 ? -8.433 1.185 -18.977 1.00 62.38 175 SER A CA 1
ATOM 1382 C C . SER A 1 175 ? -7.993 -0.070 -18.215 1.00 62.38 175 SER A C 1
ATOM 1384 O O . SER A 1 175 ? -8.841 -0.859 -17.803 1.00 62.38 175 SER A O 1
ATOM 1386 N N . HIS A 1 176 ? -6.685 -0.261 -18.007 1.00 62.03 176 HIS A N 1
ATOM 1387 C CA . HIS A 1 176 ? -6.106 -1.454 -17.382 1.00 62.03 176 HIS A CA 1
ATOM 1388 C C . HIS A 1 176 ? -5.004 -1.103 -16.378 1.00 62.03 176 HIS A C 1
ATOM 1390 O O . HIS A 1 176 ? -4.347 -0.066 -16.489 1.00 62.03 176 HIS A O 1
ATOM 1396 N N . TYR A 1 177 ? -4.775 -2.003 -15.415 1.00 62.03 177 TYR A N 1
ATOM 1397 C CA . TYR A 1 177 ? -3.790 -1.813 -14.345 1.00 62.03 177 TYR A CA 1
ATOM 1398 C C . TYR A 1 177 ? -2.346 -1.678 -14.859 1.00 62.03 177 TYR A C 1
ATOM 1400 O O . TYR A 1 177 ? -1.521 -1.033 -14.220 1.00 62.03 177 TYR A O 1
ATOM 1408 N N . GLU A 1 178 ? -2.048 -2.236 -16.035 1.00 58.97 178 GLU A N 1
ATOM 1409 C CA . GLU A 1 178 ? -0.716 -2.237 -16.658 1.00 58.97 178 GLU A CA 1
ATOM 1410 C C . GLU A 1 178 ? -0.242 -0.842 -17.084 1.00 58.97 178 GLU A C 1
ATOM 1412 O O . GLU A 1 178 ? 0.952 -0.617 -17.261 1.00 58.97 178 GLU A O 1
ATOM 1417 N N . HIS A 1 179 ? -1.164 0.114 -17.215 1.00 61.34 179 HIS A N 1
ATOM 1418 C CA . HIS A 1 179 ? -0.844 1.492 -17.590 1.00 61.34 179 HIS A CA 1
ATOM 1419 C C . HIS A 1 179 ? -0.441 2.354 -16.382 1.00 61.34 179 HIS A C 1
ATOM 1421 O O . HIS A 1 179 ? -0.058 3.513 -16.546 1.00 61.34 179 HIS A O 1
ATOM 1427 N N . ILE A 1 180 ? -0.542 1.824 -15.157 1.00 65.31 180 ILE A N 1
ATOM 1428 C CA . ILE A 1 180 ? -0.347 2.602 -13.934 1.00 65.31 180 ILE A CA 1
ATOM 1429 C C . ILE A 1 180 ? 1.124 2.533 -13.511 1.00 65.31 180 ILE A C 1
ATOM 1431 O O . ILE A 1 180 ? 1.576 1.585 -12.868 1.00 65.31 180 ILE A O 1
ATOM 1435 N N . ALA A 1 181 ? 1.878 3.587 -13.821 1.00 73.62 181 ALA A N 1
ATOM 1436 C CA . ALA A 1 181 ? 3.254 3.772 -13.359 1.00 73.62 181 ALA A CA 1
ATOM 1437 C C . ALA A 1 181 ? 3.305 4.202 -11.876 1.00 73.62 181 ALA A C 1
ATOM 1439 O O . ALA A 1 181 ? 3.698 5.319 -11.545 1.00 73.62 181 ALA A O 1
ATOM 1440 N N . TRP A 1 182 ? 2.898 3.322 -10.959 1.00 83.88 182 TRP A N 1
ATOM 1441 C CA . TRP A 1 182 ? 2.726 3.684 -9.547 1.00 83.88 182 TRP A CA 1
ATOM 1442 C C . TRP A 1 182 ? 4.045 3.882 -8.787 1.00 83.88 182 TRP A C 1
ATOM 1444 O O . TRP A 1 182 ? 4.136 4.769 -7.942 1.00 83.88 182 TRP A O 1
ATOM 1454 N N . THR A 1 183 ? 5.092 3.100 -9.070 1.00 82.69 183 THR A N 1
ATOM 1455 C CA . THR A 1 183 ? 6.348 3.161 -8.297 1.00 82.69 183 THR A CA 1
ATOM 1456 C C . THR A 1 183 ? 7.076 4.505 -8.445 1.00 82.69 183 THR A C 1
ATOM 1458 O O . THR A 1 183 ? 7.443 5.081 -7.418 1.00 82.69 183 THR A O 1
ATOM 1461 N N . PRO A 1 184 ? 7.253 5.065 -9.663 1.00 83.50 184 PRO A N 1
ATOM 1462 C CA . PRO A 1 184 ? 7.827 6.402 -9.825 1.00 83.50 184 PRO A CA 1
ATOM 1463 C C . PRO A 1 184 ? 6.969 7.494 -9.177 1.00 83.50 184 PRO A C 1
ATOM 1465 O O . PRO A 1 184 ? 7.516 8.395 -8.547 1.00 83.50 184 PRO A O 1
ATOM 1468 N N . CYS A 1 185 ? 5.637 7.393 -9.267 1.00 88.38 185 CYS A N 1
ATOM 1469 C CA . CYS A 1 185 ? 4.723 8.331 -8.616 1.00 88.38 185 CYS A CA 1
ATOM 1470 C C . CYS A 1 185 ? 4.854 8.283 -7.088 1.00 88.38 185 CYS A C 1
ATOM 1472 O O . CYS A 1 185 ? 5.045 9.317 -6.455 1.00 88.38 185 CYS A O 1
ATOM 1474 N N . LEU A 1 186 ? 4.823 7.087 -6.490 1.00 86.12 186 LEU A N 1
ATOM 1475 C CA . LEU A 1 186 ? 5.015 6.905 -5.051 1.00 86.12 186 LEU A CA 1
ATOM 1476 C C . LEU A 1 186 ? 6.361 7.475 -4.588 1.00 86.12 186 LEU A C 1
ATOM 1478 O O . LEU A 1 186 ? 6.418 8.147 -3.558 1.00 86.12 186 LEU A O 1
ATOM 1482 N N . ALA A 1 187 ? 7.434 7.233 -5.346 1.00 80.69 187 ALA A N 1
ATOM 1483 C CA . ALA A 1 187 ? 8.755 7.769 -5.039 1.00 80.69 187 ALA A CA 1
ATOM 1484 C C . ALA A 1 187 ? 8.775 9.302 -5.111 1.00 80.69 187 ALA A C 1
ATOM 1486 O O . ALA A 1 187 ? 9.251 9.943 -4.176 1.00 80.69 187 ALA A O 1
ATOM 1487 N N . ALA A 1 188 ? 8.213 9.891 -6.169 1.00 85.06 188 ALA A N 1
ATOM 1488 C CA . ALA A 1 188 ? 8.140 11.339 -6.338 1.00 85.06 188 ALA A CA 1
ATOM 1489 C C . ALA A 1 188 ? 7.374 12.008 -5.187 1.00 85.06 188 ALA A C 1
ATOM 1491 O O . ALA A 1 188 ? 7.877 12.960 -4.591 1.00 85.06 188 ALA A O 1
ATOM 1492 N N . PHE A 1 189 ? 6.204 11.475 -4.820 1.00 93.12 189 PHE A N 1
ATOM 1493 C CA . PHE A 1 189 ? 5.405 12.024 -3.723 1.00 93.12 189 PHE A CA 1
ATOM 1494 C C . PHE A 1 189 ? 6.094 11.837 -2.370 1.00 93.12 189 PHE A C 1
ATOM 1496 O O . PHE A 1 189 ? 6.097 12.754 -1.555 1.00 93.12 189 PHE A O 1
ATOM 1503 N N . SER A 1 190 ? 6.722 10.680 -2.134 1.00 88.38 190 SER A N 1
ATOM 1504 C CA . SER A 1 190 ? 7.450 10.412 -0.888 1.00 88.38 190 SER A CA 1
ATOM 1505 C C . SER A 1 190 ? 8.658 11.335 -0.726 1.00 88.38 190 SER A C 1
ATOM 1507 O O . SER A 1 190 ? 8.842 11.919 0.338 1.00 88.38 190 SER A O 1
ATOM 1509 N N . ILE A 1 191 ? 9.469 11.503 -1.775 1.00 85.75 191 ILE A N 1
ATOM 1510 C CA . ILE A 1 191 ? 10.641 12.388 -1.742 1.00 85.75 191 ILE A CA 1
ATOM 1511 C C . ILE A 1 191 ? 10.188 13.835 -1.566 1.00 85.75 191 ILE A C 1
ATOM 1513 O O . ILE A 1 191 ? 10.682 14.507 -0.665 1.00 85.75 191 ILE A O 1
ATOM 1517 N N . GLY A 1 192 ? 9.210 14.293 -2.355 1.00 84.31 192 GLY A N 1
ATOM 1518 C CA . GLY A 1 192 ? 8.668 15.646 -2.244 1.00 84.31 192 GLY A CA 1
ATOM 1519 C C . GLY A 1 192 ? 8.142 15.943 -0.839 1.00 84.31 192 GLY A C 1
ATOM 1520 O O . GLY A 1 192 ? 8.502 16.960 -0.249 1.00 84.31 192 GLY A O 1
ATOM 1521 N N . LEU A 1 193 ? 7.387 15.015 -0.246 1.00 89.56 193 LEU A N 1
ATOM 1522 C CA . LEU A 1 193 ? 6.882 15.152 1.119 1.00 89.56 193 LEU A CA 1
ATOM 1523 C C . LEU A 1 193 ? 8.005 15.101 2.170 1.00 89.56 193 LEU A C 1
ATOM 1525 O O . LEU A 1 193 ? 7.950 15.807 3.178 1.00 89.56 193 LEU A O 1
ATOM 1529 N N . GLN A 1 194 ? 9.058 14.311 1.948 1.00 87.06 194 GLN A N 1
ATOM 1530 C CA . GLN A 1 194 ? 10.191 14.207 2.867 1.00 87.06 194 GLN A CA 1
ATOM 1531 C C . GLN A 1 194 ? 11.066 15.466 2.858 1.00 87.06 194 GLN A C 1
ATOM 1533 O O . GLN A 1 194 ? 11.372 15.994 3.931 1.00 87.06 194 GLN A O 1
ATOM 1538 N N . THR A 1 195 ? 11.454 15.950 1.677 1.00 85.19 195 THR A N 1
ATOM 1539 C CA . THR A 1 195 ? 12.481 16.990 1.517 1.00 85.19 195 THR A CA 1
ATOM 1540 C C . THR A 1 195 ? 11.923 18.403 1.434 1.00 85.19 195 THR A C 1
ATOM 1542 O O . THR A 1 195 ? 12.654 19.342 1.726 1.00 85.19 195 THR A O 1
ATOM 1545 N N . SER A 1 196 ? 10.663 18.577 1.026 1.00 88.12 196 SER A N 1
ATOM 1546 C CA . SER A 1 196 ? 10.075 19.910 0.883 1.00 88.12 196 SER A CA 1
ATOM 1547 C C . SER A 1 196 ? 9.644 20.510 2.226 1.00 88.12 196 SER A C 1
ATOM 1549 O O . SER A 1 196 ? 9.183 19.800 3.133 1.00 88.12 196 SER A O 1
ATOM 1551 N N . GLU A 1 197 ? 9.759 21.835 2.307 1.00 88.44 197 GLU A N 1
ATOM 1552 C CA . GLU A 1 197 ? 9.139 22.695 3.326 1.00 88.44 197 GLU A CA 1
ATOM 1553 C C . GLU A 1 197 ? 8.070 23.626 2.720 1.00 88.44 197 GLU A C 1
ATOM 1555 O O . GLU A 1 197 ? 7.351 24.288 3.458 1.00 88.44 197 GLU A O 1
ATOM 1560 N N . ASP A 1 198 ? 7.927 23.639 1.389 1.00 90.94 198 ASP A N 1
ATOM 1561 C CA . ASP A 1 198 ? 6.908 24.412 0.672 1.00 90.94 198 ASP A CA 1
ATOM 1562 C C . ASP A 1 198 ? 5.533 23.735 0.783 1.00 90.94 198 ASP A C 1
ATOM 1564 O O . ASP A 1 198 ? 5.357 22.583 0.358 1.00 90.94 198 ASP A O 1
ATOM 1568 N N . GLU A 1 199 ? 4.559 24.468 1.329 1.00 91.50 199 GLU A N 1
ATOM 1569 C CA . GLU A 1 199 ? 3.179 24.024 1.540 1.00 91.50 199 GLU A CA 1
ATOM 1570 C C . GLU A 1 199 ? 2.480 23.589 0.246 1.00 91.50 199 GLU A C 1
ATOM 1572 O O . GLU A 1 199 ? 1.733 22.607 0.252 1.00 91.50 199 GLU A O 1
ATOM 1577 N N . HIS A 1 200 ? 2.747 24.249 -0.884 1.00 93.44 200 HIS A N 1
ATOM 1578 C CA . HIS A 1 200 ? 2.146 23.881 -2.164 1.00 93.44 200 HIS A CA 1
ATOM 1579 C C . HIS A 1 200 ? 2.665 22.530 -2.652 1.00 93.44 200 HIS A C 1
ATOM 1581 O O . HIS A 1 200 ? 1.878 21.678 -3.066 1.00 93.44 200 HIS A O 1
ATOM 1587 N N . ILE A 1 201 ? 3.979 22.301 -2.570 1.00 90.62 201 ILE A N 1
ATOM 1588 C CA . ILE A 1 201 ? 4.589 21.021 -2.961 1.00 90.62 201 ILE A CA 1
ATOM 1589 C C . ILE A 1 201 ? 4.079 19.898 -2.056 1.00 90.62 201 ILE A C 1
ATOM 1591 O O . ILE A 1 201 ? 3.735 18.822 -2.546 1.00 90.62 201 ILE A O 1
ATOM 1595 N N . ILE A 1 202 ? 3.990 20.153 -0.748 1.00 93.44 202 ILE A N 1
ATOM 1596 C CA . ILE A 1 202 ? 3.443 19.206 0.230 1.00 93.44 202 ILE A CA 1
ATOM 1597 C C . ILE A 1 202 ? 1.994 18.852 -0.125 1.00 93.44 202 ILE A C 1
ATOM 1599 O O . ILE A 1 202 ? 1.663 17.668 -0.210 1.00 93.44 202 ILE A O 1
ATOM 1603 N N . SER A 1 203 ? 1.155 19.853 -0.401 1.00 95.25 203 SER A N 1
ATOM 1604 C CA . SER A 1 203 ? -0.243 19.661 -0.799 1.00 95.25 203 SER A CA 1
ATOM 1605 C C . SER A 1 203 ? -0.365 18.813 -2.069 1.00 95.25 203 SER A C 1
ATOM 1607 O O . SER A 1 203 ? -1.107 17.830 -2.084 1.00 95.25 203 SER A O 1
ATOM 1609 N N . TRP A 1 204 ? 0.427 19.099 -3.108 1.00 95.19 204 TRP A N 1
ATOM 1610 C CA . TRP A 1 204 ? 0.438 18.298 -4.336 1.00 95.19 204 TRP A CA 1
ATOM 1611 C C . TRP A 1 204 ? 0.911 16.861 -4.113 1.00 95.19 204 TRP A C 1
ATOM 1613 O O . TRP A 1 204 ? 0.325 15.937 -4.676 1.00 95.19 204 TRP A O 1
ATOM 1623 N N . CYS A 1 205 ? 1.927 16.645 -3.272 1.00 95.75 205 CYS A N 1
ATOM 1624 C CA . CYS A 1 205 ? 2.382 15.297 -2.927 1.00 95.75 205 CYS A CA 1
ATOM 1625 C C . CYS A 1 205 ? 1.278 14.510 -2.211 1.00 95.75 205 CYS A C 1
ATOM 1627 O O . CYS A 1 205 ? 1.022 13.360 -2.561 1.00 95.75 205 CYS A O 1
ATOM 1629 N N . LEU A 1 206 ? 0.589 15.133 -1.251 1.00 96.69 206 LEU A N 1
ATOM 1630 C CA . LEU A 1 206 ? -0.525 14.519 -0.526 1.00 96.69 206 LEU A CA 1
ATOM 1631 C C . LEU A 1 206 ? -1.724 14.234 -1.442 1.00 96.69 206 LEU A C 1
ATOM 1633 O O . LEU A 1 206 ? -2.307 13.153 -1.364 1.00 96.69 206 LEU A O 1
ATOM 1637 N N . GLN A 1 207 ? -2.051 15.133 -2.373 1.00 96.88 207 GLN A N 1
ATOM 1638 C CA . GLN A 1 207 ? -3.049 14.851 -3.411 1.00 96.88 207 GLN A CA 1
ATOM 1639 C C . GLN A 1 207 ? -2.616 13.691 -4.315 1.00 96.88 207 GLN A C 1
ATOM 1641 O O . GLN A 1 207 ? -3.429 12.829 -4.644 1.00 96.88 207 GLN A O 1
ATOM 1646 N N . GLY A 1 208 ? -1.330 13.613 -4.661 1.00 95.25 208 GLY A N 1
ATOM 1647 C CA . GLY A 1 208 ? -0.750 12.485 -5.385 1.00 95.25 208 GLY A CA 1
ATOM 1648 C C . GLY A 1 208 ? -0.927 11.157 -4.644 1.00 95.25 208 GLY A C 1
ATOM 1649 O O . GLY A 1 208 ? -1.375 10.178 -5.241 1.00 95.25 208 GLY A O 1
ATOM 1650 N N . PHE A 1 209 ? -0.657 11.130 -3.333 1.00 96.88 209 PHE A N 1
ATOM 1651 C CA . PHE A 1 209 ? -0.950 9.978 -2.474 1.00 96.88 209 PHE A CA 1
ATOM 1652 C C . PHE A 1 209 ? -2.435 9.611 -2.506 1.00 96.88 209 PHE A C 1
ATOM 1654 O O . PHE A 1 209 ? -2.761 8.449 -2.741 1.00 96.88 209 PHE A O 1
ATOM 1661 N N . ARG A 1 210 ? -3.333 10.588 -2.322 1.00 97.06 210 ARG A N 1
ATOM 1662 C CA . ARG A 1 210 ? -4.786 10.359 -2.338 1.00 97.06 210 ARG A CA 1
ATOM 1663 C C . ARG A 1 210 ? -5.241 9.710 -3.641 1.00 97.06 210 ARG A C 1
ATOM 1665 O O . ARG A 1 210 ? -5.926 8.692 -3.618 1.00 97.06 210 ARG A O 1
ATOM 1672 N N . LEU A 1 211 ? -4.841 10.276 -4.778 1.00 95.06 211 LEU A N 1
ATOM 1673 C CA . LEU A 1 211 ? -5.220 9.769 -6.096 1.00 95.06 211 LEU A CA 1
ATOM 1674 C C . LEU A 1 211 ? -4.594 8.398 -6.375 1.00 95.06 211 LEU A C 1
ATOM 1676 O O . LEU A 1 211 ? -5.286 7.515 -6.874 1.00 95.06 211 LEU A O 1
ATOM 1680 N N . GLY A 1 212 ? -3.324 8.190 -6.012 1.00 94.12 212 GLY A N 1
ATOM 1681 C CA . GLY A 1 212 ? -2.649 6.896 -6.151 1.00 94.12 212 GLY A CA 1
ATOM 1682 C C . GLY A 1 212 ? -3.351 5.785 -5.368 1.00 94.12 212 GLY A C 1
ATOM 1683 O O . GLY A 1 212 ? -3.609 4.711 -5.913 1.00 94.12 212 GLY A O 1
ATOM 1684 N N . ILE A 1 213 ? -3.746 6.073 -4.125 1.00 95.69 213 ILE A N 1
ATOM 1685 C CA . ILE A 1 213 ? -4.519 5.152 -3.280 1.00 95.69 213 ILE A CA 1
ATOM 1686 C C . ILE A 1 213 ? -5.893 4.896 -3.891 1.00 95.69 213 ILE A C 1
ATOM 1688 O O . ILE A 1 213 ? -6.282 3.740 -4.039 1.00 95.69 213 ILE A O 1
ATOM 1692 N N . ARG A 1 214 ? -6.603 5.947 -4.320 1.00 94.19 214 ARG A N 1
ATOM 1693 C CA . ARG A 1 214 ? -7.932 5.819 -4.929 1.00 94.19 214 ARG A CA 1
ATOM 1694 C C . ARG A 1 214 ? -7.904 4.954 -6.189 1.00 94.19 214 ARG A C 1
ATOM 1696 O O . ARG A 1 214 ? -8.762 4.092 -6.356 1.00 94.19 214 ARG A O 1
ATOM 1703 N N . ILE A 1 215 ? -6.911 5.147 -7.056 1.00 92.25 215 ILE A N 1
ATOM 1704 C CA . ILE A 1 215 ? -6.707 4.328 -8.257 1.00 92.25 215 ILE A CA 1
ATOM 1705 C C . ILE A 1 215 ? -6.444 2.869 -7.861 1.00 92.25 215 ILE A C 1
ATOM 1707 O O . ILE A 1 215 ? -7.113 1.970 -8.371 1.00 92.25 215 ILE A O 1
ATOM 1711 N N . ALA A 1 216 ? -5.530 2.623 -6.917 1.00 92.25 216 ALA A N 1
ATOM 1712 C CA . ALA A 1 216 ? -5.235 1.271 -6.447 1.00 92.25 216 ALA A CA 1
ATOM 1713 C C . ALA A 1 216 ? -6.474 0.583 -5.841 1.00 92.25 216 ALA A C 1
ATOM 1715 O O . ALA A 1 216 ? -6.714 -0.597 -6.092 1.00 92.25 216 ALA A O 1
ATOM 1716 N N . CYS A 1 217 ? -7.310 1.328 -5.116 1.00 92.00 217 CYS A N 1
ATOM 1717 C CA . CYS A 1 217 ? -8.592 0.864 -4.590 1.00 92.00 217 CYS A CA 1
ATOM 1718 C C . CYS A 1 217 ? -9.585 0.489 -5.702 1.00 92.00 217 CYS A C 1
ATOM 1720 O O . CYS A 1 217 ? -10.176 -0.590 -5.647 1.00 92.00 217 CYS A O 1
ATOM 1722 N N . ILE A 1 218 ? -9.757 1.346 -6.716 1.00 89.88 218 ILE A N 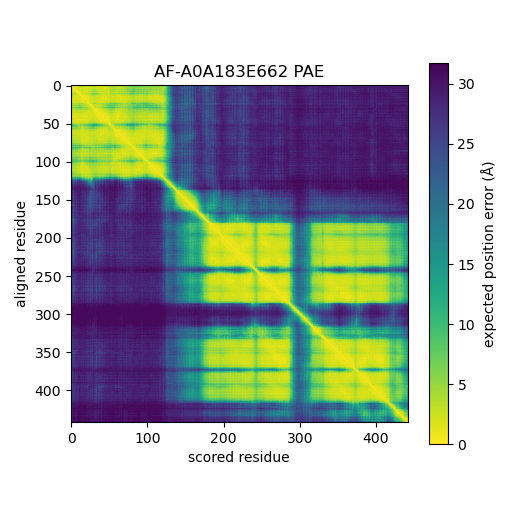1
ATOM 1723 C CA . ILE A 1 218 ? -10.691 1.121 -7.835 1.00 89.88 218 ILE A CA 1
ATOM 1724 C C . ILE A 1 218 ? -10.314 -0.138 -8.622 1.00 89.88 218 ILE A C 1
ATOM 1726 O O . ILE A 1 218 ? -11.179 -0.958 -8.922 1.00 89.88 218 ILE A O 1
ATOM 1730 N N . PHE A 1 219 ? -9.025 -0.319 -8.911 1.00 89.31 219 PHE A N 1
ATOM 1731 C CA . PHE A 1 219 ? -8.526 -1.471 -9.666 1.00 89.31 219 PHE A CA 1
ATOM 1732 C C . PHE A 1 219 ? -8.214 -2.700 -8.793 1.00 89.31 219 PHE A C 1
ATOM 1734 O O . PHE A 1 219 ? -7.728 -3.699 -9.315 1.00 89.31 219 PHE A O 1
ATOM 1741 N N . ARG A 1 220 ? -8.497 -2.652 -7.479 1.00 89.88 220 ARG A N 1
ATOM 1742 C CA . ARG A 1 220 ? -8.226 -3.732 -6.506 1.00 89.88 220 ARG A CA 1
ATOM 1743 C C . ARG A 1 220 ? -6.758 -4.202 -6.512 1.00 89.88 220 ARG A C 1
ATOM 1745 O O . ARG A 1 220 ? -6.458 -5.387 -6.380 1.00 89.88 220 ARG A O 1
ATOM 1752 N N . LEU A 1 221 ? -5.838 -3.248 -6.625 1.00 89.88 221 LEU A N 1
ATOM 1753 C CA . LEU A 1 221 ? -4.391 -3.455 -6.665 1.00 89.88 221 LEU A CA 1
ATOM 1754 C C . LEU A 1 221 ? -3.812 -3.506 -5.248 1.00 89.88 221 LEU A C 1
ATOM 1756 O O . LEU A 1 221 ? -3.422 -2.489 -4.672 1.00 89.88 221 LEU A O 1
ATOM 1760 N N . ALA A 1 222 ? -3.810 -4.702 -4.657 1.00 91.38 222 ALA A N 1
ATOM 1761 C CA . ALA A 1 222 ? -3.463 -4.891 -3.249 1.00 91.38 222 ALA A CA 1
ATOM 1762 C C . ALA A 1 222 ? -2.023 -4.463 -2.910 1.00 91.38 222 ALA A C 1
ATOM 1764 O O . ALA A 1 222 ? -1.808 -3.824 -1.881 1.00 91.38 222 ALA A O 1
ATOM 1765 N N . LEU A 1 223 ? -1.044 -4.783 -3.764 1.00 89.19 223 LEU A N 1
ATOM 1766 C CA . LEU A 1 223 ? 0.366 -4.449 -3.529 1.00 89.19 223 LEU A CA 1
ATOM 1767 C C . LEU A 1 223 ? 0.577 -2.930 -3.524 1.00 89.19 223 LEU A C 1
ATOM 1769 O O . LEU A 1 223 ? 1.175 -2.379 -2.601 1.00 89.19 223 LEU A O 1
ATOM 1773 N N . GLU A 1 224 ? 0.046 -2.267 -4.543 1.00 92.12 224 GLU A N 1
ATOM 1774 C CA . GLU A 1 224 ? 0.108 -0.831 -4.780 1.00 92.12 224 GLU A CA 1
ATOM 1775 C C . GLU A 1 224 ? -0.565 -0.067 -3.643 1.00 92.12 224 GLU A C 1
ATOM 1777 O O . GLU A 1 224 ? 0.035 0.826 -3.042 1.00 92.12 224 GLU A O 1
ATOM 1782 N N . ARG A 1 225 ? -1.801 -0.458 -3.310 1.00 95.00 225 ARG A N 1
ATOM 1783 C CA . ARG A 1 225 ? -2.579 0.140 -2.225 1.00 95.00 225 ARG A CA 1
ATOM 1784 C C . ARG A 1 225 ? -1.832 0.034 -0.900 1.00 95.00 225 ARG A C 1
ATOM 1786 O O . ARG A 1 225 ? -1.665 1.043 -0.215 1.00 95.00 225 ARG A O 1
ATOM 1793 N N . ASN A 1 226 ? -1.337 -1.162 -0.570 1.00 93.25 226 ASN A N 1
ATOM 1794 C CA . ASN A 1 226 ? -0.560 -1.390 0.646 1.00 93.25 226 ASN A CA 1
ATOM 1795 C C . ASN A 1 226 ? 0.697 -0.510 0.669 1.00 93.25 226 ASN A C 1
ATOM 1797 O O . ASN A 1 226 ? 0.988 0.108 1.690 1.00 93.25 226 ASN A O 1
ATOM 1801 N N . ALA A 1 227 ? 1.419 -0.400 -0.449 1.00 92.56 227 ALA A N 1
ATOM 1802 C CA . ALA A 1 227 ? 2.631 0.409 -0.532 1.00 92.56 227 ALA A CA 1
ATOM 1803 C C . ALA A 1 227 ? 2.357 1.906 -0.312 1.00 92.56 227 ALA A C 1
ATOM 1805 O O . ALA A 1 227 ? 3.060 2.541 0.477 1.00 92.56 227 ALA A O 1
ATOM 1806 N N . TYR A 1 228 ? 1.327 2.466 -0.957 1.00 96.38 228 TYR A N 1
ATOM 1807 C CA . TYR A 1 228 ? 0.953 3.868 -0.759 1.00 96.38 228 TYR A CA 1
ATOM 1808 C C . TYR A 1 228 ? 0.496 4.152 0.675 1.00 96.38 228 TYR A C 1
ATOM 1810 O O . TYR A 1 228 ? 0.957 5.125 1.273 1.00 96.38 228 TYR A O 1
ATOM 1818 N N . ILE A 1 229 ? -0.378 3.311 1.238 1.00 96.06 229 ILE A N 1
ATOM 1819 C CA . ILE A 1 229 ? -0.916 3.513 2.591 1.00 96.06 229 ILE A CA 1
ATOM 1820 C C . ILE A 1 229 ? 0.188 3.383 3.639 1.00 96.06 229 ILE A C 1
ATOM 1822 O O . ILE A 1 229 ? 0.304 4.247 4.503 1.00 96.06 229 ILE A O 1
ATOM 1826 N N . GLN A 1 230 ? 1.054 2.371 3.540 1.00 92.88 230 GLN A N 1
ATOM 1827 C CA . GLN A 1 230 ? 2.173 2.207 4.472 1.00 92.88 230 GLN A CA 1
ATOM 1828 C C . GLN A 1 230 ? 3.184 3.354 4.372 1.00 92.88 230 GLN A C 1
ATOM 1830 O O . GLN A 1 230 ? 3.734 3.786 5.387 1.00 92.88 230 GLN A O 1
ATOM 1835 N N . ALA A 1 231 ? 3.445 3.863 3.165 1.00 92.94 231 ALA A N 1
ATOM 1836 C CA . ALA A 1 231 ? 4.295 5.033 2.984 1.00 92.94 231 ALA A CA 1
ATOM 1837 C C . ALA A 1 231 ? 3.669 6.280 3.630 1.00 92.94 231 ALA A C 1
ATOM 1839 O O . ALA A 1 231 ? 4.339 6.946 4.418 1.00 92.94 231 ALA A O 1
ATOM 1840 N N . LEU A 1 232 ? 2.383 6.546 3.381 1.00 95.50 232 LEU A N 1
ATOM 1841 C CA . LEU A 1 232 ? 1.655 7.654 4.005 1.00 95.50 232 LEU A CA 1
ATOM 1842 C C . LEU A 1 232 ? 1.618 7.525 5.537 1.00 95.50 232 LEU A C 1
ATOM 1844 O O . LEU A 1 232 ? 1.887 8.493 6.245 1.00 95.50 232 LEU A O 1
ATOM 1848 N N . ALA A 1 233 ? 1.368 6.321 6.058 1.00 92.31 233 ALA A N 1
ATOM 1849 C CA . ALA A 1 233 ? 1.359 6.041 7.490 1.00 92.31 233 ALA A CA 1
ATOM 1850 C C . ALA A 1 233 ? 2.708 6.373 8.148 1.00 92.31 233 ALA A C 1
ATOM 1852 O O . ALA A 1 233 ? 2.734 6.955 9.230 1.00 92.31 233 ALA A O 1
ATOM 1853 N N . ARG A 1 234 ? 3.840 6.109 7.480 1.00 89.50 234 ARG A N 1
ATOM 1854 C CA . ARG A 1 234 ? 5.171 6.505 7.980 1.00 89.50 234 ARG A CA 1
ATOM 1855 C C . ARG A 1 234 ? 5.343 8.022 8.067 1.00 89.50 234 ARG A C 1
ATOM 1857 O O . ARG A 1 234 ? 5.987 8.490 9.003 1.00 89.50 234 ARG A O 1
ATOM 1864 N N . PHE A 1 235 ? 4.750 8.788 7.151 1.00 90.62 235 PHE A N 1
ATOM 1865 C CA . PHE A 1 235 ? 4.791 10.254 7.194 1.00 90.62 235 PHE A CA 1
ATOM 1866 C C . PHE A 1 235 ? 3.959 10.860 8.329 1.00 90.62 235 PHE A C 1
ATOM 1868 O O . PHE A 1 235 ? 4.172 12.020 8.662 1.00 90.62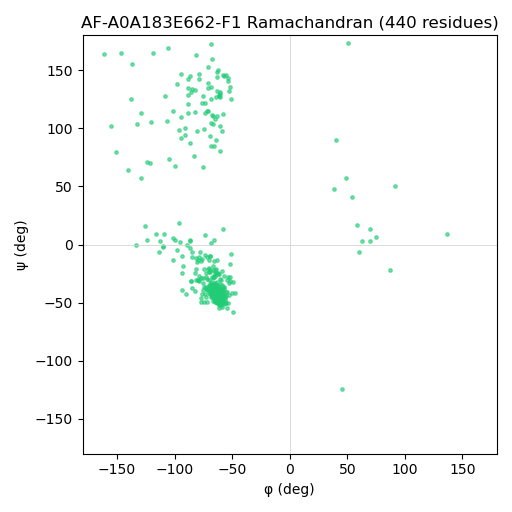 235 PHE A O 1
ATOM 1875 N N . THR A 1 236 ? 3.086 10.095 8.992 1.00 88.75 236 THR A N 1
ATOM 1876 C CA . THR A 1 236 ? 2.431 10.555 10.232 1.00 88.75 236 THR A CA 1
ATOM 1877 C C . THR A 1 236 ? 3.398 10.644 11.415 1.00 88.75 236 THR A C 1
ATOM 1879 O O . THR A 1 236 ? 3.101 11.323 12.389 1.00 88.75 236 THR A O 1
ATOM 1882 N N . LEU A 1 237 ? 4.539 9.938 11.354 1.00 84.88 237 LEU A N 1
ATOM 1883 C CA . LEU A 1 237 ? 5.509 9.735 12.441 1.00 84.88 237 LEU A CA 1
ATOM 1884 C C . LEU A 1 237 ? 4.961 9.041 13.705 1.00 84.88 237 LEU A C 1
ATOM 1886 O O . LEU A 1 237 ? 5.752 8.648 14.555 1.00 84.88 237 LEU A O 1
ATOM 1890 N N . LEU A 1 238 ? 3.653 8.784 13.804 1.00 77.94 238 LEU A N 1
ATOM 1891 C CA . LEU A 1 238 ? 2.994 8.200 14.980 1.00 77.94 238 LEU A CA 1
ATOM 1892 C C . LEU A 1 238 ? 3.407 6.753 15.279 1.00 77.94 238 LEU A C 1
ATOM 1894 O O . LEU A 1 238 ? 3.354 6.310 16.420 1.00 77.94 238 LEU A O 1
ATOM 1898 N N . THR A 1 239 ? 3.815 5.997 14.261 1.00 68.69 239 THR A N 1
ATOM 1899 C CA . THR A 1 239 ? 4.196 4.581 14.396 1.00 68.69 239 THR A CA 1
ATOM 1900 C C . THR A 1 239 ? 5.714 4.369 14.424 1.00 68.69 239 THR A C 1
ATOM 1902 O O . THR A 1 239 ? 6.183 3.228 14.369 1.00 68.69 239 THR A O 1
ATOM 1905 N N . ALA A 1 240 ? 6.509 5.444 14.447 1.00 64.56 240 ALA A N 1
ATOM 1906 C CA . ALA A 1 240 ? 7.963 5.366 14.394 1.00 64.56 240 ALA A CA 1
ATOM 1907 C C . ALA A 1 240 ? 8.551 5.070 15.784 1.00 64.56 240 ALA A C 1
ATOM 1909 O O . ALA A 1 240 ? 8.505 5.902 16.681 1.00 64.56 240 ALA A O 1
ATOM 1910 N N . LYS A 1 241 ? 9.174 3.893 15.947 1.00 54.25 241 LYS A N 1
ATOM 1911 C CA . LYS A 1 241 ? 9.731 3.418 17.232 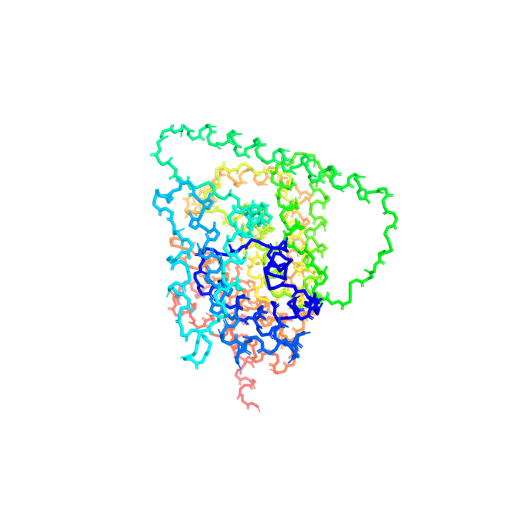1.00 54.25 241 LYS A CA 1
ATOM 1912 C C . LYS A 1 241 ? 10.872 4.273 17.817 1.00 54.25 241 LYS A C 1
ATOM 1914 O O . LYS A 1 241 ? 11.204 4.077 18.973 1.00 54.25 241 LYS A O 1
ATOM 1919 N N . ASN A 1 242 ? 11.461 5.190 17.044 1.00 51.69 242 ASN A N 1
ATOM 1920 C CA . ASN A 1 242 ? 12.563 6.075 17.456 1.00 51.69 242 ASN A CA 1
ATOM 1921 C C . ASN A 1 242 ? 12.362 7.490 16.880 1.00 51.69 242 ASN A C 1
ATOM 1923 O O . ASN A 1 242 ? 13.140 7.942 16.035 1.00 51.69 242 ASN A O 1
ATOM 1927 N N . SER A 1 243 ? 11.299 8.190 17.279 1.00 51.19 243 SER A N 1
ATOM 1928 C CA . SER A 1 243 ? 11.034 9.540 16.770 1.00 51.19 243 SER A CA 1
ATOM 1929 C C . SER A 1 243 ? 11.825 10.609 17.533 1.00 51.19 243 SER A C 1
ATOM 1931 O O . SER A 1 243 ? 11.269 11.384 18.297 1.00 51.19 243 SER A O 1
ATOM 1933 N N . MET A 1 244 ? 13.128 10.713 17.253 1.00 48.28 244 MET A N 1
ATOM 1934 C CA . MET A 1 244 ? 13.892 11.954 17.494 1.00 48.28 244 MET A CA 1
ATOM 1935 C C . MET A 1 244 ? 13.457 13.095 16.544 1.00 48.28 244 MET A C 1
ATOM 1937 O O . MET A 1 244 ? 14.063 14.164 16.542 1.00 48.28 244 MET A O 1
ATOM 1941 N N . ALA A 1 245 ? 12.464 12.849 15.681 1.00 60.75 245 ALA A N 1
ATOM 1942 C CA . ALA A 1 245 ? 11.967 13.787 14.689 1.00 60.75 245 ALA A CA 1
ATOM 1943 C C . ALA A 1 245 ? 10.863 14.670 15.286 1.00 60.75 245 ALA A C 1
ATOM 1945 O O . ALA A 1 245 ? 9.891 14.174 15.854 1.00 60.75 245 ALA A O 1
ATOM 1946 N N . GLU A 1 246 ? 11.030 15.978 15.125 1.00 66.56 246 GLU A N 1
ATOM 1947 C CA . GLU A 1 246 ? 10.027 16.987 15.452 1.00 66.56 246 GLU A CA 1
ATOM 1948 C C . GLU A 1 246 ? 8.839 16.885 14.485 1.00 66.56 246 GLU A C 1
ATOM 1950 O O . GLU A 1 246 ? 9.028 16.721 13.272 1.00 66.56 246 GLU A O 1
ATOM 1955 N N . MET A 1 247 ? 7.617 16.961 15.017 1.00 76.81 247 MET A N 1
ATOM 1956 C CA . MET A 1 247 ? 6.414 16.987 14.191 1.00 76.81 247 MET A CA 1
ATOM 1957 C C . MET A 1 247 ? 6.308 18.328 13.473 1.00 76.81 247 MET A C 1
ATOM 1959 O O . MET A 1 247 ? 6.485 19.386 14.065 1.00 76.81 247 MET A O 1
ATOM 1963 N N . LYS A 1 248 ? 5.996 18.278 12.181 1.00 84.94 248 LYS A N 1
ATOM 1964 C CA . LYS A 1 248 ? 5.747 19.448 11.336 1.00 84.94 248 LYS A CA 1
ATOM 1965 C C . LYS A 1 248 ? 4.318 19.414 10.792 1.00 84.94 248 LYS A C 1
ATOM 1967 O O . LYS A 1 248 ? 3.684 18.359 10.744 1.00 84.94 248 LYS A O 1
ATOM 1972 N N . SER A 1 249 ? 3.850 20.549 10.267 1.00 85.38 249 SER A N 1
ATOM 1973 C CA . SER A 1 249 ? 2.528 20.690 9.624 1.00 85.38 249 SER A CA 1
ATOM 1974 C C . SER A 1 249 ? 2.225 19.57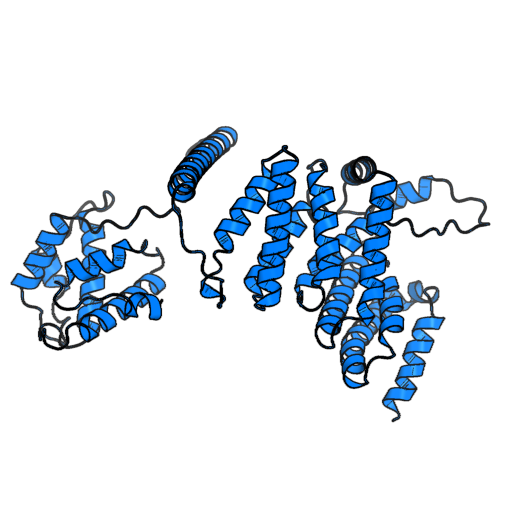2 8.606 1.00 85.38 249 SER A C 1
ATOM 1976 O O . SER A 1 249 ? 1.162 18.955 8.639 1.00 85.38 249 SER A O 1
ATOM 1978 N N . LYS A 1 250 ? 3.206 19.178 7.782 1.00 89.69 250 LYS A N 1
ATOM 1979 C CA . LYS A 1 250 ? 3.057 18.079 6.809 1.00 89.69 250 LYS A CA 1
ATOM 1980 C C . LYS A 1 250 ? 2.725 16.714 7.418 1.00 89.69 250 LYS A C 1
ATOM 1982 O O . LYS A 1 250 ? 2.070 15.899 6.768 1.00 89.69 250 LYS A O 1
ATOM 1987 N N . ASN A 1 251 ? 3.165 16.450 8.648 1.00 90.12 251 ASN A N 1
ATOM 1988 C CA . ASN A 1 251 ? 2.832 15.216 9.356 1.00 90.12 251 ASN A CA 1
ATOM 1989 C C . ASN A 1 251 ? 1.357 15.235 9.782 1.00 90.12 251 ASN A C 1
ATOM 1991 O O . ASN A 1 251 ? 0.666 14.230 9.629 1.00 90.12 251 ASN A O 1
ATOM 1995 N N . ILE A 1 252 ? 0.854 16.399 10.205 1.00 87.94 252 ILE A N 1
ATOM 1996 C CA . ILE A 1 252 ? -0.561 16.609 10.537 1.00 87.94 252 ILE A CA 1
ATOM 1997 C C . ILE A 1 252 ? -1.448 16.457 9.299 1.00 87.94 252 ILE A C 1
ATOM 1999 O O . ILE A 1 252 ? -2.461 15.762 9.345 1.00 87.94 252 ILE A O 1
ATOM 2003 N N . GLU A 1 253 ? -1.049 17.030 8.165 1.00 91.75 253 GLU A N 1
ATOM 2004 C CA . GLU A 1 253 ? -1.779 16.853 6.905 1.00 91.75 253 GLU A CA 1
ATOM 2005 C C . GLU A 1 253 ? -1.748 15.395 6.412 1.00 91.75 253 GLU A C 1
ATOM 2007 O O . GLU A 1 253 ? -2.742 14.894 5.887 1.00 91.75 253 GLU A O 1
ATOM 2012 N N . SER A 1 254 ? -0.656 14.664 6.668 1.00 94.44 254 SER A N 1
ATOM 2013 C CA . SER A 1 254 ? -0.582 13.220 6.395 1.00 94.44 254 SER A CA 1
ATOM 2014 C C . SER A 1 254 ? -1.554 12.417 7.268 1.00 94.44 254 SER A C 1
ATOM 2016 O O . SER A 1 254 ? -2.200 11.493 6.775 1.00 94.44 254 SER A O 1
ATOM 2018 N N . ILE A 1 255 ? -1.701 12.785 8.549 1.00 92.75 255 ILE A N 1
ATOM 2019 C CA . ILE A 1 255 ? -2.690 12.191 9.464 1.00 92.75 255 ILE A CA 1
ATOM 2020 C C . ILE A 1 255 ? -4.105 12.435 8.940 1.00 92.75 255 ILE A C 1
ATOM 2022 O O . ILE A 1 255 ? -4.870 11.484 8.788 1.00 92.75 255 ILE A O 1
ATOM 2026 N N . LYS A 1 256 ? -4.445 13.692 8.626 1.00 93.50 256 LYS A N 1
ATOM 2027 C CA . LYS A 1 256 ? -5.764 14.058 8.090 1.00 93.50 256 LYS A CA 1
ATOM 2028 C C . LYS A 1 256 ? -6.078 13.275 6.823 1.00 93.50 256 LYS A C 1
ATOM 2030 O O . LYS A 1 256 ? -7.152 12.692 6.732 1.00 93.50 256 LYS A O 1
ATOM 2035 N N . LEU A 1 257 ? -5.132 13.199 5.885 1.00 96.88 257 LEU A N 1
ATOM 2036 C CA . LEU A 1 257 ? -5.318 12.436 4.657 1.00 96.88 257 LEU A CA 1
ATOM 2037 C C . LEU A 1 257 ? -5.567 10.948 4.939 1.00 96.88 257 LEU A C 1
ATOM 2039 O O . LEU A 1 257 ? -6.462 10.362 4.335 1.00 96.88 257 LEU A O 1
ATOM 2043 N N . LEU A 1 258 ? -4.823 10.339 5.867 1.00 96.62 258 LEU A N 1
ATOM 2044 C CA . LEU A 1 258 ? -5.009 8.930 6.222 1.00 96.62 258 LEU A CA 1
ATOM 2045 C C . LEU A 1 258 ? -6.398 8.661 6.830 1.00 96.62 258 LEU A C 1
ATOM 2047 O O . LEU A 1 258 ? -7.008 7.636 6.525 1.00 96.62 258 LEU A O 1
ATOM 2051 N N . LEU A 1 259 ? -6.924 9.588 7.638 1.00 95.88 259 LEU A N 1
ATOM 2052 C CA . LEU A 1 259 ? -8.296 9.515 8.155 1.00 95.88 259 LEU A CA 1
ATOM 2053 C C . LEU A 1 259 ? -9.333 9.694 7.038 1.00 95.88 259 LEU A C 1
ATOM 2055 O O . LEU A 1 259 ? -10.277 8.910 6.958 1.00 95.88 259 LEU A O 1
ATOM 2059 N N . THR A 1 260 ? -9.126 10.655 6.133 1.00 96.69 260 THR A N 1
ATOM 2060 C CA . THR A 1 260 ? -9.985 10.858 4.956 1.00 96.69 260 THR A CA 1
ATOM 2061 C C . THR A 1 260 ? -10.055 9.601 4.089 1.00 96.69 260 THR A C 1
ATOM 2063 O O . THR A 1 260 ? -11.138 9.217 3.665 1.00 96.69 260 THR A O 1
ATOM 2066 N N . ILE A 1 261 ? -8.934 8.905 3.875 1.00 97.00 261 ILE A N 1
ATOM 2067 C CA . ILE A 1 261 ? -8.898 7.625 3.146 1.00 97.00 261 ILE A CA 1
ATOM 2068 C C . ILE A 1 261 ? -9.721 6.553 3.874 1.00 97.00 261 ILE A C 1
ATOM 2070 O O . ILE A 1 261 ? -10.471 5.813 3.241 1.00 97.00 261 ILE A O 1
ATOM 2074 N N . GLY A 1 262 ? -9.632 6.483 5.206 1.00 96.44 262 GLY A N 1
ATOM 2075 C CA . GLY A 1 262 ? -10.485 5.605 6.013 1.00 96.44 262 GLY A CA 1
ATOM 2076 C C . GLY A 1 262 ? -11.982 5.867 5.808 1.00 96.44 262 GLY A C 1
ATOM 2077 O O . GLY A 1 262 ? -12.771 4.924 5.755 1.00 96.44 262 GLY A O 1
ATOM 2078 N N . GLU A 1 263 ? -12.375 7.133 5.657 1.00 94.81 263 GLU A N 1
ATOM 2079 C CA . GLU A 1 263 ? -13.767 7.537 5.425 1.00 94.81 263 GLU A CA 1
ATOM 2080 C C . GLU A 1 263 ? -14.231 7.297 3.971 1.00 94.81 263 GLU A C 1
ATOM 2082 O O . GLU A 1 263 ? -15.314 6.750 3.759 1.00 94.81 263 GLU A O 1
ATOM 2087 N N . GLU A 1 264 ? -13.430 7.681 2.971 1.00 94.19 264 GLU A N 1
ATOM 2088 C CA . GLU A 1 264 ? -13.809 7.686 1.544 1.00 94.19 264 GLU A CA 1
ATOM 2089 C C . GLU A 1 264 ? -13.587 6.339 0.826 1.00 94.19 264 GLU A C 1
ATOM 2091 O O . GLU A 1 264 ? -14.317 6.004 -0.116 1.00 94.19 264 GLU A O 1
ATOM 2096 N N . ASP A 1 265 ? -12.579 5.568 1.245 1.00 95.56 265 ASP A N 1
ATOM 2097 C CA . ASP A 1 265 ? -12.098 4.355 0.566 1.00 95.56 265 ASP A CA 1
ATOM 2098 C C . ASP A 1 265 ? -12.283 3.077 1.396 1.00 95.56 265 ASP A C 1
ATOM 2100 O O . ASP A 1 265 ? -11.817 2.010 0.998 1.00 95.56 265 ASP A O 1
ATOM 2104 N N . GLY A 1 266 ? -13.000 3.145 2.523 1.00 95.19 266 GLY A N 1
ATOM 2105 C CA . GLY A 1 266 ? -13.116 2.055 3.497 1.00 95.19 266 GLY A CA 1
ATOM 2106 C C . GLY A 1 266 ? -13.524 0.679 2.939 1.00 95.19 266 GLY A C 1
ATOM 2107 O O . GLY A 1 266 ? -13.056 -0.347 3.436 1.00 95.19 266 GLY A O 1
ATOM 2108 N N . ASN A 1 267 ? -14.329 0.636 1.869 1.00 95.88 267 ASN A N 1
ATOM 2109 C CA . ASN A 1 267 ? -14.741 -0.609 1.189 1.00 95.88 267 ASN A CA 1
ATOM 2110 C C . ASN A 1 267 ? -13.635 -1.275 0.348 1.00 95.88 267 ASN A C 1
ATOM 2112 O O . ASN A 1 267 ? -13.790 -2.391 -0.155 1.00 95.88 267 ASN A O 1
ATOM 2116 N N . CYS A 1 268 ? -12.517 -0.581 0.166 1.00 95.62 268 CYS A N 1
ATOM 2117 C CA . CYS A 1 268 ? -11.430 -0.992 -0.708 1.00 95.62 268 CYS A CA 1
ATOM 2118 C C . CYS A 1 268 ? -10.082 -1.083 0.009 1.00 95.62 268 CYS A C 1
ATOM 2120 O O . CYS A 1 268 ? -9.088 -1.360 -0.657 1.00 95.62 268 CYS A O 1
ATOM 2122 N N . LEU A 1 269 ? -10.024 -0.861 1.329 1.00 95.31 269 LEU A N 1
ATOM 2123 C CA . LEU A 1 269 ? -8.768 -0.899 2.086 1.00 95.31 269 LEU A CA 1
ATOM 2124 C C . LEU A 1 269 ? -8.289 -2.319 2.405 1.00 95.31 269 LEU A C 1
ATOM 2126 O O . LEU A 1 269 ? -7.089 -2.534 2.538 1.00 95.31 269 LEU A O 1
ATOM 2130 N N . ASP A 1 270 ? -9.189 -3.297 2.499 1.00 95.12 270 ASP A N 1
ATOM 2131 C CA . ASP A 1 270 ? -8.883 -4.679 2.888 1.00 95.12 270 ASP A CA 1
ATOM 2132 C C . ASP A 1 270 ? -7.944 -4.732 4.121 1.00 95.12 270 ASP A C 1
ATOM 2134 O O . ASP A 1 270 ? -8.238 -4.154 5.167 1.00 95.12 270 ASP A O 1
ATOM 2138 N N . GLU A 1 271 ? -6.792 -5.404 4.027 1.00 93.56 271 GLU A N 1
ATOM 2139 C CA . GLU A 1 271 ? -5.802 -5.504 5.109 1.00 93.56 271 GLU A CA 1
ATOM 2140 C C . GLU A 1 271 ? -5.165 -4.160 5.501 1.00 93.56 271 GLU A C 1
ATOM 2142 O O . GLU A 1 271 ? -4.703 -4.024 6.633 1.00 93.56 271 GLU A O 1
ATOM 2147 N N . SER A 1 272 ? -5.191 -3.146 4.626 1.00 96.12 272 SER A N 1
ATOM 2148 C CA . SER A 1 272 ? -4.609 -1.822 4.894 1.00 96.12 272 SER A CA 1
ATOM 2149 C C . SER A 1 272 ? -5.375 -1.024 5.960 1.00 96.12 272 SER A C 1
ATOM 2151 O O . SER A 1 272 ? -4.874 -0.010 6.448 1.00 96.12 272 SER A O 1
ATOM 2153 N N . TRP A 1 273 ? -6.562 -1.483 6.383 1.00 97.50 273 TRP A N 1
ATOM 2154 C CA . TRP A 1 273 ? -7.267 -0.931 7.549 1.00 97.50 273 TRP A CA 1
ATOM 2155 C C . TRP A 1 273 ? -6.396 -0.901 8.810 1.00 97.50 273 TRP A C 1
ATOM 2157 O O . TRP A 1 273 ? -6.589 -0.038 9.669 1.00 97.50 273 TRP A O 1
ATOM 2167 N N . ILE A 1 274 ? -5.425 -1.815 8.916 1.00 96.44 274 ILE A N 1
ATOM 2168 C CA . ILE A 1 274 ? -4.501 -1.877 10.047 1.00 96.44 274 ILE A CA 1
ATOM 2169 C C . ILE A 1 274 ? -3.717 -0.574 10.228 1.00 96.44 274 ILE A C 1
ATOM 2171 O O . ILE A 1 274 ? -3.559 -0.120 11.358 1.00 96.44 274 ILE A O 1
ATOM 2175 N N . ASP A 1 275 ? -3.275 0.061 9.143 1.00 95.94 275 ASP A N 1
ATOM 2176 C CA . ASP A 1 275 ? -2.463 1.277 9.200 1.00 95.94 275 ASP A CA 1
ATOM 2177 C C . ASP A 1 275 ? -3.301 2.486 9.648 1.00 95.94 275 ASP A C 1
ATOM 2179 O O . ASP A 1 275 ? -2.858 3.282 10.480 1.00 95.94 275 ASP A O 1
ATOM 2183 N N . VAL A 1 276 ? -4.551 2.578 9.175 1.00 96.75 276 VAL A N 1
ATOM 2184 C CA . VAL A 1 276 ? -5.511 3.615 9.595 1.00 96.75 276 VAL A CA 1
ATOM 2185 C C . VAL A 1 276 ? -5.848 3.461 11.079 1.00 96.75 276 VAL A C 1
ATOM 2187 O O . VAL A 1 276 ? -5.757 4.420 11.842 1.00 96.75 276 VAL A O 1
ATOM 2190 N N . LEU A 1 277 ? -6.189 2.249 11.526 1.00 96.75 277 LEU A N 1
ATOM 2191 C CA . LEU A 1 277 ? -6.549 2.006 12.926 1.00 96.75 277 LEU A CA 1
ATOM 2192 C C . LEU A 1 277 ? -5.349 2.166 13.866 1.00 96.75 277 LEU A C 1
ATOM 2194 O O . LEU A 1 277 ? -5.510 2.683 14.971 1.00 96.75 277 LEU A O 1
ATOM 2198 N N . LYS A 1 278 ? -4.133 1.812 13.432 1.00 93.25 278 LYS A N 1
ATOM 2199 C CA . LYS A 1 278 ? -2.909 2.121 14.184 1.00 93.25 278 LYS A CA 1
ATOM 2200 C C . LYS A 1 278 ? -2.715 3.622 14.339 1.00 93.25 278 LYS A C 1
ATOM 2202 O O . LYS A 1 278 ? -2.442 4.061 15.450 1.00 93.25 278 LYS A O 1
ATOM 2207 N N . CYS A 1 279 ? -2.912 4.404 13.277 1.00 92.31 279 CYS A N 1
ATOM 2208 C CA . CYS A 1 279 ? -2.875 5.866 13.358 1.00 92.31 279 CYS A CA 1
ATOM 2209 C C . CYS A 1 279 ? -3.860 6.391 14.418 1.00 92.31 279 CYS A C 1
ATOM 2211 O O . CYS A 1 279 ? -3.455 7.108 15.329 1.00 92.31 279 CYS A O 1
ATOM 2213 N N . ILE A 1 280 ? -5.120 5.943 14.380 1.00 92.38 280 ILE A N 1
ATOM 2214 C CA . ILE A 1 280 ? -6.157 6.334 15.351 1.00 92.38 280 ILE A CA 1
ATOM 2215 C C . ILE A 1 280 ? -5.771 5.945 16.790 1.00 92.38 280 ILE A C 1
ATOM 2217 O O . ILE A 1 280 ? -5.900 6.755 17.705 1.00 92.38 280 ILE A O 1
ATOM 2221 N N . SER A 1 281 ? -5.257 4.729 16.998 1.00 89.25 281 SER A N 1
ATOM 2222 C CA . SER A 1 281 ? -4.794 4.259 18.313 1.00 89.25 281 SER A CA 1
ATOM 2223 C C . SER A 1 281 ? -3.655 5.111 18.881 1.00 89.25 281 SER A C 1
ATOM 2225 O O . SER A 1 281 ? -3.616 5.361 20.087 1.00 89.25 281 SER A O 1
ATOM 2227 N N . GLN A 1 282 ? -2.723 5.558 18.034 1.00 84.69 282 GLN A N 1
ATOM 2228 C CA . GLN A 1 282 ? -1.613 6.413 18.462 1.00 84.69 282 GLN A CA 1
ATOM 2229 C C . GLN A 1 282 ? -2.058 7.860 18.719 1.00 84.69 282 GLN A C 1
ATOM 2231 O O . GLN A 1 282 ? -1.550 8.494 19.640 1.00 84.69 282 GLN A O 1
ATOM 2236 N N . LEU A 1 283 ? -3.037 8.374 17.966 1.00 83.38 283 LEU A N 1
ATOM 2237 C CA . LEU A 1 283 ? -3.651 9.677 18.247 1.00 83.38 283 LEU A CA 1
ATOM 2238 C C . LEU A 1 283 ? -4.358 9.694 19.608 1.00 83.38 283 LEU A C 1
ATOM 2240 O O . LEU A 1 283 ? -4.253 10.679 20.338 1.00 83.38 283 LEU A O 1
ATOM 2244 N N . GLU A 1 284 ? -5.039 8.603 19.973 1.00 81.75 284 GLU A N 1
ATOM 2245 C CA . GLU A 1 284 ? -5.617 8.463 21.313 1.00 81.75 284 GLU A CA 1
ATOM 2246 C C . GLU A 1 284 ? -4.542 8.438 22.399 1.00 81.75 284 GLU A C 1
ATOM 2248 O O . GLU A 1 284 ? -4.665 9.156 23.390 1.00 81.75 284 GLU A O 1
ATOM 2253 N N . LEU A 1 285 ? -3.463 7.673 22.188 1.00 76.12 285 LEU A N 1
ATOM 2254 C CA . LEU A 1 285 ? -2.351 7.591 23.138 1.00 76.12 285 LEU A CA 1
ATOM 2255 C C . LEU A 1 285 ? -1.751 8.963 23.429 1.00 76.12 285 LEU A C 1
ATOM 2257 O O . LEU A 1 285 ? -1.371 9.256 24.561 1.00 76.12 285 LEU A O 1
ATOM 2261 N N . ALA A 1 286 ? -1.702 9.810 22.406 1.00 67.25 286 ALA A N 1
ATOM 2262 C CA . ALA A 1 286 ? -1.229 11.173 22.520 1.00 67.25 286 ALA A CA 1
ATOM 2263 C C . ALA A 1 286 ? -2.205 12.132 23.228 1.00 67.25 286 ALA A C 1
ATOM 2265 O O . ALA A 1 286 ? -1.954 13.331 23.267 1.00 67.25 286 ALA A O 1
ATOM 2266 N N . GLN A 1 287 ? -3.298 11.618 23.807 1.00 61.94 287 GLN A N 1
ATOM 2267 C CA . GLN A 1 287 ? -4.349 12.367 24.510 1.00 61.94 287 GLN A CA 1
ATOM 2268 C C . GLN A 1 287 ? -5.049 13.436 23.657 1.00 61.94 287 GLN A C 1
ATOM 2270 O O . GLN A 1 287 ? -5.756 14.296 24.178 1.00 61.94 287 GLN A O 1
ATOM 2275 N N . LEU A 1 288 ? -4.915 13.356 22.332 1.00 52.75 288 LEU A N 1
ATOM 2276 C CA . LEU A 1 288 ? -5.562 14.262 21.377 1.00 52.75 288 LEU A CA 1
ATOM 2277 C C . LEU A 1 288 ? -7.033 13.903 21.137 1.00 52.75 288 LEU A C 1
ATOM 2279 O O . LEU A 1 288 ? -7.799 14.697 20.598 1.00 52.75 288 LEU A O 1
ATOM 2283 N N . ILE A 1 289 ? -7.440 12.714 21.581 1.00 45.56 289 ILE A N 1
ATOM 2284 C CA . ILE A 1 289 ? -8.829 12.267 21.634 1.00 45.56 289 ILE A CA 1
ATOM 2285 C C . ILE A 1 289 ? -9.251 12.336 23.097 1.00 45.56 289 ILE A C 1
ATOM 2287 O O . ILE A 1 289 ? -9.328 11.335 23.804 1.00 45.56 289 ILE A O 1
ATOM 2291 N N . GLY A 1 290 ? -9.461 13.554 23.590 1.00 41.62 290 GLY A N 1
ATOM 2292 C CA . GLY A 1 290 ? -10.021 13.764 24.915 1.00 41.62 290 GLY A CA 1
ATOM 2293 C C . GLY A 1 290 ? -11.446 13.217 24.971 1.00 41.62 290 GLY A C 1
ATOM 2294 O O . GLY A 1 290 ? -12.399 13.951 24.721 1.00 41.62 290 GLY A O 1
ATOM 2295 N N . THR A 1 291 ? -11.628 11.944 25.330 1.00 35.03 291 THR A N 1
ATOM 2296 C CA . THR A 1 291 ? -12.926 11.491 25.830 1.00 35.03 291 THR A CA 1
ATOM 2297 C C . THR A 1 291 ? -13.156 12.223 27.143 1.00 35.03 291 THR A C 1
ATOM 2299 O O . THR A 1 291 ? -12.472 11.973 28.138 1.00 35.03 291 THR A O 1
ATOM 2302 N N . GLY A 1 292 ? -14.086 13.174 27.128 1.00 34.47 292 GLY A N 1
ATOM 2303 C CA . GLY A 1 292 ? -14.520 13.934 28.288 1.00 34.47 292 GLY A CA 1
ATOM 2304 C C . GLY A 1 292 ? -15.122 13.046 29.375 1.00 34.47 292 GLY A C 1
ATOM 2305 O O . GLY A 1 292 ? -16.334 12.994 29.539 1.00 34.47 292 GLY A O 1
ATOM 2306 N N . VAL A 1 293 ? -14.269 12.406 30.173 1.00 29.23 293 VAL A N 1
ATOM 2307 C CA . VAL A 1 293 ? -14.627 11.841 31.475 1.00 29.23 293 VAL A CA 1
ATOM 2308 C C . VAL A 1 293 ? -13.700 12.450 32.522 1.00 29.23 293 VAL A C 1
ATOM 2310 O O . VAL A 1 293 ? -12.837 11.800 33.103 1.00 29.23 293 VAL A O 1
ATOM 2313 N N . LYS A 1 294 ? -13.912 13.738 32.812 1.00 28.17 294 LYS A N 1
ATOM 2314 C CA . LYS A 1 294 ? -13.760 14.178 34.200 1.00 28.17 294 LYS A CA 1
ATOM 2315 C C . LYS A 1 294 ? -14.915 13.526 34.948 1.00 28.17 294 LYS A C 1
ATOM 2317 O O . LYS A 1 294 ? -16.052 13.950 34.773 1.00 28.17 294 LYS A O 1
ATOM 2322 N N . ALA A 1 295 ? -14.644 12.481 35.726 1.00 26.77 295 ALA A N 1
ATOM 2323 C CA . ALA A 1 295 ? -15.616 11.976 36.687 1.00 26.77 295 ALA A CA 1
ATOM 2324 C C . ALA A 1 295 ? -15.975 13.138 37.636 1.00 26.77 295 ALA A C 1
ATOM 2326 O O . ALA A 1 295 ? -15.096 13.603 38.371 1.00 26.77 295 ALA A O 1
ATOM 2327 N N . PRO A 1 296 ? -17.209 13.674 37.610 1.00 29.45 296 PRO A N 1
ATOM 2328 C CA . PRO A 1 296 ? -17.600 14.693 38.563 1.00 29.45 296 PRO A CA 1
ATOM 2329 C C . PRO A 1 296 ? -17.807 13.987 39.906 1.00 29.45 296 PRO A C 1
ATOM 2331 O O . PRO A 1 296 ? -18.628 13.080 39.999 1.00 29.45 296 PRO A O 1
ATOM 2334 N N . ASN A 1 297 ? -17.057 14.414 40.925 1.00 28.39 297 ASN A N 1
ATOM 2335 C CA . ASN A 1 297 ? -17.122 13.985 42.335 1.00 28.39 297 ASN A CA 1
ATOM 2336 C C . ASN A 1 297 ? -16.221 12.822 42.788 1.00 28.39 297 ASN A C 1
ATOM 2338 O O . ASN A 1 297 ? -16.670 11.949 43.525 1.00 28.39 297 ASN A O 1
ATOM 2342 N N . SER A 1 298 ? -14.919 12.876 42.490 1.00 26.78 298 SER A N 1
ATOM 2343 C CA . SER A 1 298 ? -13.924 12.207 43.347 1.00 26.78 298 SER A CA 1
ATOM 2344 C C . SER A 1 298 ? -12.924 13.241 43.880 1.00 26.78 298 SER A C 1
ATOM 2346 O O . SER A 1 298 ? -12.094 13.732 43.112 1.00 26.78 298 SER A O 1
ATOM 2348 N N . PRO A 1 299 ? -12.998 13.635 45.165 1.00 31.83 299 PRO A N 1
ATOM 2349 C CA . PRO A 1 299 ? -12.046 14.578 45.732 1.00 31.83 299 PRO A CA 1
ATOM 2350 C C . PRO A 1 299 ? -10.711 13.851 45.938 1.00 31.83 299 PRO A C 1
ATOM 2352 O O . PRO A 1 299 ? -10.627 12.938 46.755 1.00 31.83 299 PRO A O 1
ATOM 2355 N N . GLY A 1 300 ? -9.674 14.232 45.182 1.00 31.09 300 GLY A N 1
ATOM 2356 C CA . GLY A 1 300 ? -8.294 13.841 45.502 1.00 31.09 300 GLY A CA 1
ATOM 2357 C C . GLY A 1 300 ? -7.373 13.376 44.371 1.00 31.09 300 GLY A C 1
ATOM 2358 O O . GLY A 1 300 ? -6.277 12.918 44.681 1.00 31.09 300 GLY A O 1
ATOM 2359 N N . VAL A 1 301 ? -7.732 13.480 43.086 1.00 32.16 301 VAL A N 1
ATOM 2360 C CA . VAL A 1 301 ? -6.781 13.132 42.008 1.00 32.16 301 VAL A CA 1
ATOM 2361 C C . VAL A 1 301 ? -6.053 14.388 41.530 1.00 32.16 301 VAL A C 1
ATOM 2363 O O . VAL A 1 301 ? -6.523 15.119 40.662 1.00 32.16 301 VAL A O 1
ATOM 2366 N N . ASN A 1 302 ? -4.904 14.647 42.153 1.00 27.88 302 ASN A N 1
ATOM 2367 C CA . ASN A 1 302 ? -3.943 15.661 41.728 1.00 27.88 302 ASN A CA 1
ATOM 2368 C C . ASN A 1 302 ? -3.499 15.406 40.272 1.00 27.88 302 ASN A C 1
ATOM 2370 O O . ASN A 1 302 ? -3.308 14.256 39.874 1.00 27.88 302 ASN A O 1
ATOM 2374 N N . SER A 1 303 ? -3.256 16.477 39.503 1.00 30.75 303 SER A N 1
ATOM 2375 C CA . SER A 1 303 ? -2.747 16.462 38.112 1.00 30.75 303 SER A CA 1
ATOM 2376 C C . SER A 1 303 ? -1.484 15.618 37.872 1.00 30.75 303 SER A C 1
ATOM 2378 O O . SER A 1 303 ? -1.094 15.396 36.730 1.00 30.75 303 SER A O 1
ATOM 2380 N N . SER A 1 304 ? -0.845 15.112 38.922 1.00 31.08 304 SER A N 1
ATOM 2381 C CA . SER A 1 304 ? 0.297 14.207 38.864 1.00 31.08 304 SER A CA 1
ATOM 2382 C C . SER A 1 304 ? -0.050 12.805 38.343 1.00 31.08 304 SER A C 1
ATOM 2384 O O . SER A 1 304 ? 0.826 12.150 37.787 1.00 31.08 304 SER A O 1
ATOM 2386 N N . SER A 1 305 ? -1.298 12.329 38.434 1.00 33.84 305 SER A N 1
ATOM 2387 C CA . SER A 1 305 ? -1.663 10.981 37.950 1.00 33.84 305 SER A CA 1
ATOM 2388 C C . SER A 1 305 ? -1.614 10.848 36.422 1.00 33.84 305 SER A C 1
ATOM 2390 O O . SER A 1 305 ? -1.169 9.820 35.921 1.00 33.84 305 SER A O 1
ATOM 2392 N N . ALA A 1 306 ? -1.979 11.899 35.676 1.00 36.25 306 ALA A N 1
ATOM 2393 C CA . ALA A 1 306 ? -1.809 11.946 34.218 1.00 36.25 306 ALA A CA 1
ATOM 2394 C C . ALA A 1 306 ? -0.318 11.940 33.820 1.00 36.25 306 ALA A C 1
ATOM 2396 O O . ALA A 1 306 ? 0.074 11.313 32.839 1.00 36.25 306 ALA A O 1
ATOM 2397 N N . GLN A 1 307 ? 0.524 12.555 34.654 1.00 32.66 307 GLN A N 1
ATOM 2398 C CA . GLN A 1 307 ? 1.978 12.628 34.498 1.00 32.66 307 GLN A CA 1
ATOM 2399 C C . GLN A 1 307 ? 2.684 11.285 34.783 1.00 32.66 307 GLN A C 1
ATOM 2401 O O . GLN A 1 307 ? 3.729 10.99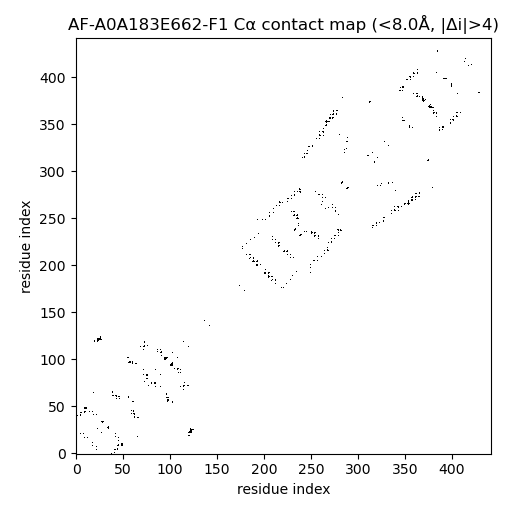3 34.204 1.00 32.66 307 GLN A O 1
ATOM 2406 N N . TYR A 1 308 ? 2.106 10.433 35.641 1.00 33.56 308 TYR A N 1
ATOM 2407 C CA . TYR A 1 308 ? 2.601 9.072 35.898 1.00 33.56 308 TYR A CA 1
ATOM 2408 C C . TYR A 1 308 ? 2.184 8.061 34.814 1.00 33.56 308 TYR A C 1
ATOM 2410 O O . TYR A 1 308 ? 2.951 7.143 34.519 1.00 33.56 308 TYR A O 1
ATOM 2418 N N . VAL A 1 309 ? 1.022 8.247 34.174 1.00 39.03 309 VAL A N 1
ATOM 2419 C CA . VAL A 1 309 ? 0.592 7.429 33.020 1.00 39.03 309 VAL A CA 1
ATOM 2420 C C . VAL A 1 309 ? 1.492 7.684 31.800 1.00 39.03 309 VAL A C 1
ATOM 2422 O O . VAL A 1 309 ? 1.845 6.738 31.100 1.00 39.03 309 VAL A O 1
ATOM 2425 N N . LEU A 1 310 ? 1.957 8.925 31.613 1.00 37.22 310 LEU A N 1
ATOM 2426 C CA . LEU A 1 310 ? 2.863 9.327 30.527 1.00 37.22 310 LEU A CA 1
ATOM 2427 C C . LEU A 1 310 ? 4.249 8.654 30.598 1.00 37.22 310 LEU A C 1
ATOM 2429 O O . LEU A 1 310 ? 4.805 8.260 29.579 1.00 37.22 310 LEU A O 1
ATOM 2433 N N . LYS A 1 311 ? 4.798 8.462 31.806 1.00 36.00 311 LYS A N 1
ATOM 2434 C CA . LYS A 1 311 ? 6.163 7.930 32.014 1.00 36.00 311 LYS A CA 1
ATOM 2435 C C . LYS A 1 311 ? 6.344 6.441 31.703 1.00 36.00 311 LYS A C 1
ATOM 2437 O O . LYS A 1 311 ? 7.474 5.961 31.700 1.00 36.00 311 LYS A O 1
ATOM 2442 N N . SER A 1 312 ? 5.259 5.699 31.492 1.00 38.12 312 SER A N 1
ATOM 2443 C CA . SER A 1 312 ? 5.287 4.236 31.339 1.00 38.12 312 SER A CA 1
ATOM 2444 C C . SER A 1 312 ? 4.984 3.747 29.917 1.00 38.12 312 SER A C 1
ATOM 2446 O O . SER A 1 312 ? 5.080 2.548 29.657 1.00 38.12 312 SER A O 1
ATOM 2448 N N . ALA A 1 313 ? 4.678 4.650 28.977 1.00 41.44 313 ALA A N 1
ATOM 2449 C CA . ALA A 1 313 ? 4.524 4.318 27.564 1.00 41.44 313 ALA A CA 1
ATOM 2450 C C . ALA A 1 313 ? 5.907 4.225 26.898 1.00 41.44 313 ALA A C 1
ATOM 2452 O O . ALA A 1 313 ? 6.499 5.218 26.498 1.00 41.44 313 ALA A O 1
ATOM 2453 N N . THR A 1 314 ? 6.431 3.012 26.755 1.00 46.34 314 THR A N 1
ATOM 2454 C CA . THR A 1 314 ? 7.781 2.730 26.229 1.00 46.34 314 THR A CA 1
ATOM 2455 C C . THR A 1 314 ? 8.014 3.103 24.757 1.00 46.34 314 THR A C 1
ATOM 2457 O O . THR A 1 314 ? 9.095 2.835 24.244 1.00 46.34 314 THR A O 1
ATOM 2460 N N . ASN A 1 315 ? 7.043 3.719 24.070 1.00 48.91 315 ASN A N 1
ATOM 2461 C CA . ASN A 1 315 ? 7.098 3.954 22.622 1.00 48.91 315 ASN A CA 1
ATOM 2462 C C . ASN A 1 315 ? 6.711 5.369 22.162 1.00 48.91 315 ASN A C 1
ATOM 2464 O O . ASN A 1 315 ? 6.754 5.614 20.960 1.00 48.91 315 ASN A O 1
ATOM 2468 N N . VAL A 1 316 ? 6.343 6.292 23.058 1.00 49.53 316 VAL A N 1
ATOM 2469 C CA . VAL A 1 316 ? 6.068 7.683 22.665 1.00 49.53 316 VAL A CA 1
ATOM 2470 C C . VAL A 1 316 ? 6.863 8.613 23.568 1.00 49.53 316 VAL A C 1
ATOM 2472 O O . VAL A 1 316 ? 6.643 8.654 24.775 1.00 49.53 316 VAL A O 1
ATOM 2475 N N . ASP A 1 317 ? 7.830 9.313 22.973 1.00 53.78 317 ASP A N 1
ATOM 2476 C CA . ASP A 1 317 ? 8.651 10.302 23.667 1.00 53.78 317 ASP A CA 1
ATOM 2477 C C . ASP A 1 317 ? 7.750 11.450 24.151 1.00 53.78 317 ASP A C 1
ATOM 2479 O O . ASP A 1 317 ? 6.944 11.985 23.387 1.00 53.78 317 ASP A O 1
ATOM 2483 N N . GLU A 1 318 ? 7.886 11.850 25.414 1.00 55.94 318 GLU A N 1
ATOM 2484 C CA . GLU A 1 318 ? 7.145 12.964 26.014 1.00 55.94 318 GLU A CA 1
ATOM 2485 C C . GLU A 1 318 ? 7.297 14.242 25.164 1.00 55.94 318 GLU A C 1
ATOM 2487 O O . GLU A 1 318 ? 6.344 14.997 24.983 1.00 55.94 318 GLU A O 1
ATOM 2492 N N . ARG A 1 319 ? 8.456 14.429 24.519 1.00 61.09 319 ARG A N 1
ATOM 2493 C CA . ARG A 1 319 ? 8.702 15.533 23.572 1.00 61.09 319 ARG A CA 1
ATOM 2494 C C . ARG A 1 319 ? 7.854 15.464 22.305 1.00 61.09 319 ARG A C 1
ATOM 2496 O O . ARG A 1 319 ? 7.395 16.496 21.822 1.00 61.09 319 ARG A O 1
ATOM 2503 N N . MET A 1 320 ? 7.643 14.264 21.769 1.00 62.50 320 MET A N 1
ATOM 2504 C CA . MET A 1 320 ? 6.815 14.048 20.583 1.00 62.50 320 MET A CA 1
ATOM 2505 C C . MET A 1 320 ? 5.350 14.381 20.879 1.00 62.50 320 MET A C 1
ATOM 2507 O O . MET A 1 320 ? 4.684 14.956 20.025 1.00 62.50 320 MET A O 1
ATOM 2511 N N . LEU A 1 321 ? 4.872 14.083 22.093 1.00 62.06 321 LEU A N 1
ATOM 2512 C CA . LEU A 1 321 ? 3.522 14.427 22.551 1.00 62.06 321 LEU A CA 1
ATOM 2513 C C . LEU A 1 321 ? 3.303 15.935 22.657 1.00 62.06 321 LEU A C 1
ATOM 2515 O O . LEU A 1 321 ? 2.314 16.442 22.133 1.00 62.06 321 LEU A O 1
ATOM 2519 N N . TYR A 1 322 ? 4.236 16.657 23.281 1.00 64.50 322 TYR A N 1
ATOM 2520 C CA . TYR A 1 322 ? 4.148 18.117 23.366 1.00 64.50 322 TYR A CA 1
ATOM 2521 C C . TYR A 1 322 ? 4.196 18.767 21.976 1.00 64.50 322 TYR A C 1
ATOM 2523 O O . TYR A 1 322 ? 3.355 19.608 21.673 1.00 64.50 322 TYR A O 1
ATOM 2531 N N . SER A 1 323 ? 5.108 18.319 21.106 1.00 67.12 323 SER A N 1
ATOM 2532 C CA . SER A 1 323 ? 5.212 18.799 19.719 1.00 67.12 323 SER A CA 1
ATOM 2533 C C . SER A 1 323 ? 3.940 18.509 18.910 1.00 67.12 323 SER A C 1
ATOM 2535 O O . SER A 1 323 ? 3.467 19.370 18.170 1.00 67.12 323 SER A O 1
ATOM 2537 N N . LEU A 1 324 ? 3.339 17.328 19.094 1.00 67.31 324 LEU A N 1
ATOM 2538 C CA . LEU A 1 324 ? 2.045 16.965 18.516 1.00 67.31 324 LEU A CA 1
ATOM 2539 C C . LEU A 1 324 ? 0.930 17.904 18.973 1.00 67.31 324 LEU A C 1
ATOM 2541 O O . LEU A 1 324 ? 0.198 18.418 18.134 1.00 67.31 324 LEU A O 1
ATOM 2545 N N . GLN A 1 325 ? 0.794 18.119 20.282 1.00 67.00 325 GLN A N 1
ATOM 2546 C CA . GLN A 1 325 ? -0.268 18.941 20.859 1.00 67.00 325 GLN A CA 1
ATOM 2547 C C . GLN A 1 325 ? -0.138 20.416 20.458 1.00 67.00 325 GLN A C 1
ATOM 2549 O O . GLN A 1 325 ? -1.143 21.065 20.174 1.00 67.00 325 GLN A O 1
ATOM 2554 N N . GLU A 1 326 ? 1.092 20.924 20.370 1.00 71.19 326 GLU A N 1
ATOM 2555 C CA . GLU A 1 326 ? 1.390 22.269 19.875 1.00 71.19 326 GLU A CA 1
ATOM 2556 C C . GLU A 1 326 ? 1.064 22.413 18.380 1.00 71.19 326 GLU A C 1
ATOM 2558 O O . GLU A 1 326 ? 0.387 23.360 17.981 1.00 71.19 326 GLU A O 1
ATOM 2563 N N . CYS A 1 327 ? 1.463 21.442 17.550 1.00 68.81 327 CYS A N 1
ATOM 2564 C CA . CYS A 1 327 ? 1.197 21.472 16.109 1.00 68.81 327 CYS A CA 1
ATOM 2565 C C . CYS A 1 327 ? -0.280 21.256 15.756 1.00 68.81 327 CYS A C 1
ATOM 2567 O O . CYS A 1 327 ? -0.743 21.745 14.724 1.00 68.81 327 CYS A O 1
ATOM 2569 N N . LEU A 1 328 ? -1.019 20.489 16.563 1.00 69.62 328 LEU A N 1
ATOM 2570 C CA . LEU A 1 328 ? -2.387 20.096 16.241 1.00 69.62 328 LEU A CA 1
ATOM 2571 C C . LEU A 1 328 ? -3.436 21.142 16.561 1.00 69.62 328 LEU A C 1
ATOM 2573 O O . LEU A 1 328 ? -4.538 20.955 16.064 1.00 69.62 328 LEU A O 1
ATOM 2577 N N . GLY A 1 329 ? -3.141 22.218 17.297 1.00 67.38 329 GLY A N 1
ATOM 2578 C CA . GLY A 1 329 ? -4.091 23.297 17.612 1.00 67.38 329 GLY A CA 1
ATOM 2579 C C . GLY A 1 329 ? -5.444 22.830 18.191 1.00 67.38 329 GLY A C 1
ATOM 2580 O O . GLY A 1 329 ? -5.768 21.645 18.254 1.00 67.38 329 GLY A O 1
ATOM 2581 N N . GLU A 1 330 ? -6.308 23.749 18.618 1.00 66.75 330 GLU A N 1
ATOM 2582 C CA . GLU A 1 330 ? -7.616 23.350 19.175 1.00 66.75 330 GLU A CA 1
ATOM 2583 C C . GLU A 1 330 ? -8.622 22.943 18.081 1.00 66.75 330 GLU A C 1
ATOM 2585 O O . GLU A 1 330 ? -9.218 21.865 18.134 1.00 66.75 330 GLU A O 1
ATOM 2590 N N . THR A 1 331 ? -8.777 23.766 17.040 1.00 57.28 331 THR A N 1
ATOM 2591 C CA . THR A 1 331 ? -9.742 23.543 15.944 1.00 57.28 331 THR A CA 1
ATOM 2592 C C . THR A 1 331 ? -9.439 22.277 15.141 1.00 57.28 331 THR A C 1
ATOM 2594 O O . THR A 1 331 ? -10.336 21.523 14.764 1.00 57.28 331 THR A O 1
ATOM 2597 N N . THR A 1 332 ? -8.162 22.025 14.875 1.00 67.56 332 THR A N 1
ATOM 2598 C CA . THR A 1 332 ? -7.689 20.863 14.117 1.00 67.56 332 THR A CA 1
ATOM 2599 C C . THR A 1 332 ? -7.738 19.574 14.938 1.00 67.56 332 THR A C 1
ATOM 2601 O O . THR A 1 332 ? -8.015 18.519 14.373 1.00 67.56 332 THR A O 1
ATOM 2604 N N . SER A 1 333 ? -7.604 19.645 16.265 1.00 75.44 333 SER A N 1
ATOM 2605 C CA . SER A 1 333 ? -7.883 18.500 17.143 1.00 75.44 333 SER A CA 1
ATOM 2606 C C . SER A 1 333 ? -9.361 18.092 17.093 1.00 75.44 333 SER A C 1
ATOM 2608 O O . SER A 1 333 ? -9.672 16.908 16.975 1.00 75.44 333 SER A O 1
ATOM 2610 N N . GLN A 1 334 ? -10.291 19.056 17.091 1.00 78.38 334 GLN A N 1
ATOM 2611 C CA . GLN A 1 334 ? -11.725 18.755 16.969 1.00 78.38 334 GLN A CA 1
ATOM 2612 C C . GLN A 1 334 ? -12.078 18.098 15.629 1.00 78.38 334 GLN A C 1
ATOM 2614 O O . GLN A 1 334 ? -12.849 17.138 15.603 1.00 78.38 334 GLN A O 1
ATOM 2619 N N . SER A 1 335 ? -11.514 18.573 14.513 1.00 82.75 335 SER A N 1
ATOM 2620 C CA . SER A 1 335 ? -11.790 17.973 13.202 1.00 82.75 335 SER A CA 1
ATOM 2621 C C . SER A 1 335 ? -11.260 16.540 13.091 1.00 82.75 335 SER A C 1
ATOM 2623 O O . SER A 1 335 ? -11.938 15.690 12.513 1.00 82.75 335 SER A O 1
ATOM 2625 N N . VAL A 1 336 ? -10.109 16.247 13.706 1.00 85.81 336 VAL A N 1
ATOM 2626 C CA . VAL A 1 336 ? -9.561 14.886 13.815 1.00 85.81 336 VAL A CA 1
ATOM 2627 C C . VAL A 1 336 ? -10.492 13.975 14.618 1.00 85.81 336 VAL A C 1
ATOM 2629 O O . VAL A 1 336 ? -10.806 12.880 14.155 1.00 85.81 336 VAL A O 1
ATOM 2632 N N . VAL A 1 337 ? -10.998 14.425 15.772 1.00 86.62 337 VAL A N 1
ATOM 2633 C CA . VAL A 1 337 ? -11.954 13.644 16.582 1.00 86.62 337 VAL A CA 1
ATOM 2634 C C . VAL A 1 337 ? -13.222 13.325 15.785 1.00 86.62 337 VAL A C 1
ATOM 2636 O O . VAL A 1 337 ? -13.645 12.171 15.731 1.00 86.62 337 VAL A O 1
ATOM 2639 N N . VAL A 1 338 ? -13.785 14.319 15.094 1.00 89.56 338 VAL A N 1
ATOM 2640 C CA . VAL A 1 338 ? -14.980 14.127 14.258 1.00 89.56 338 VAL A CA 1
ATOM 2641 C C . VAL A 1 338 ? -14.725 13.121 13.134 1.00 89.56 338 VAL A C 1
ATOM 2643 O O . VAL A 1 338 ? -15.582 12.278 12.868 1.00 89.56 338 VAL A O 1
ATOM 2646 N N . ALA A 1 339 ? -13.563 13.173 12.478 1.00 90.94 339 ALA A N 1
ATOM 2647 C CA . ALA A 1 339 ? -13.205 12.213 11.433 1.00 90.94 339 ALA A CA 1
ATOM 2648 C C . ALA A 1 339 ? -13.124 10.776 11.982 1.00 90.94 339 ALA A C 1
ATOM 2650 O O . ALA A 1 339 ? -13.640 9.841 11.372 1.00 90.94 339 ALA A O 1
ATOM 2651 N N . ILE A 1 340 ? -12.545 10.598 13.171 1.00 92.88 340 ILE A N 1
ATOM 2652 C CA . ILE A 1 340 ? -12.429 9.292 13.833 1.00 92.88 340 ILE A CA 1
ATOM 2653 C C . ILE A 1 340 ? -13.807 8.722 14.184 1.00 92.88 340 ILE A C 1
ATOM 2655 O O . ILE A 1 340 ? -14.090 7.557 13.887 1.00 92.88 340 ILE A O 1
ATOM 2659 N N . ASP A 1 341 ? -14.693 9.539 14.754 1.00 91.50 341 ASP A N 1
ATOM 2660 C CA . ASP A 1 341 ? -16.060 9.117 15.065 1.00 91.50 341 ASP A CA 1
ATOM 2661 C C . ASP A 1 341 ? -16.831 8.718 13.802 1.00 91.50 341 ASP A C 1
ATOM 2663 O O . ASP A 1 341 ? -17.547 7.712 13.803 1.00 91.50 341 ASP A O 1
ATOM 2667 N N . ARG A 1 342 ? -16.642 9.446 12.693 1.00 94.12 342 ARG A N 1
ATOM 2668 C CA . ARG A 1 342 ? -17.241 9.098 11.396 1.00 94.12 342 ARG A CA 1
ATOM 2669 C C . ARG A 1 342 ? -16.746 7.764 10.855 1.00 94.12 342 ARG A C 1
ATOM 2671 O O . ARG A 1 342 ? -17.559 7.030 10.295 1.00 94.12 342 ARG A O 1
ATOM 2678 N N . ILE A 1 343 ? -15.468 7.428 11.033 1.00 96.75 343 ILE A N 1
ATOM 2679 C CA . ILE A 1 343 ? -14.919 6.123 10.634 1.00 96.75 343 ILE A CA 1
ATOM 2680 C C . ILE A 1 343 ? -15.595 5.002 11.436 1.00 96.75 343 ILE A C 1
ATOM 2682 O O . ILE A 1 343 ? -16.120 4.052 10.851 1.00 96.75 343 ILE A O 1
ATOM 2686 N N . PHE A 1 344 ? -15.653 5.121 12.766 1.00 96.00 344 PHE A N 1
ATOM 2687 C CA . PHE A 1 344 ? -16.252 4.084 13.613 1.00 96.00 344 PHE A CA 1
ATOM 2688 C C . PHE A 1 344 ? -17.765 3.942 13.393 1.00 96.00 344 PHE A C 1
ATOM 2690 O O . PHE A 1 344 ? -18.249 2.834 13.147 1.00 96.00 344 PHE A O 1
ATOM 2697 N N . GLN A 1 345 ? -18.525 5.041 13.404 1.00 93.31 345 GLN A N 1
ATOM 2698 C CA . GLN A 1 345 ? -19.968 5.013 13.116 1.00 93.31 345 GLN A CA 1
ATOM 2699 C C . GLN A 1 345 ? -20.246 4.552 11.674 1.00 93.31 345 GLN A C 1
ATOM 2701 O O . GLN A 1 345 ? -21.198 3.811 11.407 1.00 93.31 345 GLN A O 1
ATOM 2706 N N . GLY A 1 346 ? -19.369 4.937 10.745 1.00 93.56 346 GLY A N 1
ATOM 2707 C CA . GLY A 1 346 ? -19.393 4.550 9.340 1.00 93.56 346 GLY A CA 1
ATOM 2708 C C . GLY A 1 346 ? -19.145 3.064 9.089 1.00 93.56 346 GLY A C 1
ATOM 2709 O O . GLY A 1 346 ? -19.487 2.592 8.007 1.00 93.56 346 GLY A O 1
ATOM 2710 N N . SER A 1 347 ? -18.656 2.301 10.075 1.00 96.00 347 SER A N 1
ATOM 2711 C CA . SER A 1 347 ? -18.501 0.841 9.968 1.00 96.00 347 SER A CA 1
ATOM 2712 C C . SER A 1 347 ? -19.799 0.129 9.577 1.00 96.00 347 SER A C 1
ATOM 2714 O O . SER A 1 347 ? -19.751 -0.868 8.865 1.00 96.00 347 SER A O 1
ATOM 2716 N N . SER A 1 348 ? -20.959 0.668 9.969 1.00 94.00 348 SER A N 1
ATOM 2717 C CA . SER A 1 348 ? -22.294 0.176 9.591 1.00 94.00 348 SER A CA 1
ATOM 2718 C C . SER A 1 348 ? -22.595 0.297 8.089 1.00 94.00 348 SER A C 1
ATOM 2720 O O . SER A 1 348 ? -23.424 -0.444 7.566 1.00 94.00 348 SER A O 1
ATOM 2722 N N . ARG A 1 349 ? -21.896 1.196 7.382 1.00 93.88 349 ARG A N 1
ATOM 2723 C CA . ARG A 1 349 ? -22.029 1.442 5.935 1.00 93.88 349 ARG A CA 1
ATOM 2724 C C . ARG A 1 349 ? -21.036 0.648 5.090 1.00 93.88 349 ARG A C 1
ATOM 2726 O O . ARG A 1 349 ? -21.171 0.635 3.870 1.00 93.88 349 ARG A O 1
ATOM 2733 N N . LEU A 1 350 ? -20.049 0.003 5.717 1.00 95.81 350 LEU A N 1
ATOM 2734 C CA . LEU A 1 350 ? -19.113 -0.860 5.001 1.00 95.81 350 LEU A CA 1
ATOM 2735 C C . LEU A 1 350 ? -19.853 -2.045 4.373 1.00 95.81 350 LEU A C 1
ATOM 2737 O O . LEU A 1 350 ? -20.847 -2.532 4.922 1.00 95.81 350 LEU A O 1
ATOM 2741 N N . ASP A 1 351 ? -19.372 -2.531 3.238 1.00 94.31 351 ASP A N 1
ATOM 2742 C CA . ASP A 1 351 ? -19.893 -3.762 2.656 1.00 94.31 351 ASP A CA 1
ATOM 2743 C C . ASP A 1 351 ? -19.533 -4.993 3.516 1.00 94.31 351 ASP A C 1
ATOM 2745 O O . ASP A 1 351 ? -18.829 -4.909 4.528 1.00 94.31 351 ASP A O 1
ATOM 2749 N N . GLY A 1 352 ? -20.088 -6.150 3.149 1.00 91.06 352 GLY A N 1
ATOM 2750 C CA . GLY A 1 352 ? -19.968 -7.373 3.941 1.00 91.06 352 GLY A CA 1
ATOM 2751 C C . GLY A 1 352 ? -18.547 -7.926 4.059 1.00 91.06 352 GLY A C 1
ATOM 2752 O O . GLY A 1 352 ? -18.259 -8.588 5.053 1.00 91.06 352 GLY A O 1
ATOM 2753 N N . ASP A 1 353 ? -17.669 -7.665 3.089 1.00 93.62 353 ASP A N 1
ATOM 2754 C CA . ASP A 1 353 ? -16.276 -8.120 3.132 1.00 93.62 353 ASP A CA 1
ATOM 2755 C C . ASP A 1 353 ? -15.385 -7.075 3.806 1.00 93.62 353 ASP A C 1
ATOM 2757 O O . ASP A 1 353 ? -14.591 -7.405 4.692 1.00 93.62 353 ASP A O 1
ATOM 2761 N N . ALA A 1 354 ? -15.582 -5.801 3.479 1.00 96.00 354 ALA A N 1
ATOM 2762 C CA . ALA A 1 354 ? -14.857 -4.683 4.057 1.00 96.00 354 ALA A CA 1
ATOM 2763 C C . ALA A 1 354 ? -15.043 -4.587 5.574 1.00 96.00 354 ALA A C 1
ATOM 2765 O O . ALA A 1 354 ? -14.066 -4.388 6.295 1.00 96.00 354 ALA A O 1
ATOM 2766 N N . VAL A 1 355 ? -16.262 -4.798 6.093 1.00 96.94 355 VAL A N 1
ATOM 2767 C CA . VAL A 1 355 ? -16.506 -4.788 7.547 1.00 96.94 355 VAL A CA 1
ATOM 2768 C C . VAL A 1 355 ? -15.746 -5.909 8.265 1.00 96.94 355 VAL A C 1
ATOM 2770 O O . VAL A 1 355 ? -15.285 -5.726 9.390 1.00 96.94 355 VAL A O 1
ATOM 2773 N N . VAL A 1 356 ? -15.552 -7.059 7.614 1.00 96.75 356 VAL A N 1
ATOM 2774 C CA . VAL A 1 356 ? -14.781 -8.180 8.172 1.00 96.75 356 VAL A CA 1
ATOM 2775 C C . VAL A 1 356 ? -13.295 -7.825 8.228 1.00 96.75 356 VAL A C 1
ATOM 2777 O O . VAL A 1 356 ? -12.645 -8.092 9.240 1.00 96.75 356 VAL A O 1
ATOM 2780 N N . HIS A 1 357 ? -12.758 -7.187 7.184 1.00 97.62 357 HIS A N 1
ATOM 2781 C CA . HIS A 1 357 ? -11.387 -6.670 7.190 1.00 97.62 357 HIS A CA 1
ATOM 2782 C C . HIS A 1 357 ? -11.181 -5.581 8.251 1.00 97.62 357 HIS A C 1
ATOM 2784 O O . HIS A 1 357 ? -10.215 -5.654 9.013 1.00 97.62 357 HIS A O 1
ATOM 2790 N N . PHE A 1 358 ? -12.121 -4.640 8.365 1.00 98.31 358 PHE A N 1
ATOM 2791 C CA . PHE A 1 358 ? -12.124 -3.593 9.386 1.00 98.31 358 PHE A CA 1
ATOM 2792 C C . PHE A 1 358 ? -12.095 -4.180 10.803 1.00 98.31 358 PHE A C 1
ATOM 2794 O O . PHE A 1 358 ? -11.224 -3.841 11.600 1.00 98.31 358 PHE A O 1
ATOM 2801 N N . VAL A 1 359 ? -12.999 -5.118 11.110 1.00 97.69 359 VAL A N 1
ATOM 2802 C CA . VAL A 1 359 ? -13.078 -5.769 12.428 1.00 97.69 359 VAL A CA 1
ATOM 2803 C C . VAL A 1 359 ? -11.825 -6.594 12.729 1.00 97.69 359 VAL A C 1
ATOM 2805 O O . VAL A 1 359 ? -11.333 -6.562 13.856 1.00 97.69 359 VAL A O 1
ATOM 2808 N N . ARG A 1 360 ? -11.264 -7.296 11.735 1.00 98.06 360 ARG A N 1
ATOM 2809 C CA . ARG A 1 360 ? -9.998 -8.025 11.901 1.00 98.06 360 ARG A CA 1
ATOM 2810 C C . ARG A 1 360 ? -8.872 -7.078 12.297 1.00 98.06 360 ARG A C 1
ATOM 2812 O O . ARG A 1 360 ? -8.207 -7.322 13.300 1.00 98.06 360 ARG A O 1
ATOM 2819 N N . ALA A 1 361 ? -8.693 -5.995 11.545 1.00 97.94 361 ALA A N 1
ATOM 2820 C CA . ALA A 1 361 ? -7.681 -4.991 11.839 1.00 97.94 361 ALA A CA 1
ATOM 2821 C C . ALA A 1 361 ? -7.896 -4.369 13.230 1.00 97.94 361 ALA A C 1
ATOM 2823 O O . ALA A 1 361 ? -6.944 -4.240 13.994 1.00 97.94 361 ALA A O 1
ATOM 2824 N N . LEU A 1 362 ? -9.146 -4.079 13.606 1.00 96.75 362 LEU A N 1
ATOM 2825 C CA . LEU A 1 362 ? -9.506 -3.535 14.917 1.00 96.75 362 LEU A CA 1
ATOM 2826 C C . LEU A 1 362 ? -9.100 -4.461 16.072 1.00 96.75 362 LEU A C 1
ATOM 2828 O O . LEU A 1 362 ? -8.505 -4.012 17.055 1.00 96.75 362 LEU A O 1
ATOM 2832 N N . CYS A 1 363 ? -9.368 -5.762 15.941 1.00 95.94 363 CYS A N 1
ATOM 2833 C CA . CYS A 1 363 ? -8.926 -6.760 16.910 1.00 95.94 363 CYS A CA 1
ATOM 2834 C C . CYS A 1 363 ? -7.398 -6.862 16.978 1.00 95.94 363 CYS A C 1
ATOM 2836 O O . CYS A 1 363 ? -6.862 -6.967 18.077 1.00 95.94 363 CYS A O 1
ATOM 2838 N N . GLU A 1 364 ? -6.686 -6.796 15.850 1.00 95.50 364 GLU A N 1
ATOM 2839 C CA . GLU A 1 364 ? -5.216 -6.806 15.846 1.00 95.50 364 GLU A CA 1
ATOM 2840 C C . GLU A 1 364 ? -4.625 -5.583 16.564 1.00 95.50 364 GLU A C 1
ATOM 2842 O O . GLU A 1 364 ? -3.786 -5.753 17.450 1.00 95.50 364 GLU A O 1
ATOM 2847 N N . VAL A 1 365 ? -5.111 -4.364 16.295 1.00 94.25 365 VAL A N 1
ATOM 2848 C CA . VAL A 1 365 ? -4.645 -3.167 17.027 1.00 94.25 365 VAL A CA 1
ATOM 2849 C C . VAL A 1 365 ? -4.976 -3.271 18.517 1.00 94.25 365 VAL A C 1
ATOM 2851 O O . VAL A 1 365 ? -4.134 -2.971 19.359 1.00 94.25 365 VAL A O 1
ATOM 2854 N N . SER A 1 366 ? -6.160 -3.782 18.870 1.00 92.81 366 SER A N 1
ATOM 2855 C CA . SER A 1 366 ? -6.515 -4.045 20.269 1.00 92.81 366 SER A CA 1
ATOM 2856 C C . SER A 1 366 ? -5.567 -5.053 20.934 1.00 92.81 366 SER A C 1
ATOM 2858 O O . SER A 1 366 ? -5.180 -4.857 22.085 1.00 92.81 366 SER A O 1
ATOM 2860 N N . LYS A 1 367 ? -5.137 -6.114 20.236 1.00 90.88 367 LYS A N 1
ATOM 2861 C CA . LYS A 1 367 ? -4.140 -7.062 20.770 1.00 90.88 367 LYS A CA 1
ATOM 2862 C C . LYS A 1 367 ? -2.797 -6.386 21.027 1.00 90.88 367 LYS A C 1
ATOM 2864 O O . LYS A 1 367 ? -2.167 -6.690 22.043 1.00 90.88 367 LYS A O 1
ATOM 2869 N N . GLU A 1 368 ? -2.362 -5.501 20.132 1.00 89.31 368 GLU A N 1
ATOM 2870 C CA . GLU A 1 368 ? -1.129 -4.724 20.301 1.00 89.31 368 GLU A CA 1
ATOM 2871 C C . GLU A 1 368 ? -1.225 -3.798 21.525 1.00 89.31 368 GLU A C 1
ATOM 2873 O O . GLU A 1 368 ? -0.344 -3.838 22.384 1.00 89.31 368 GLU A O 1
ATOM 2878 N N . GLU A 1 369 ? -2.328 -3.055 21.674 1.00 86.06 369 GLU A N 1
ATOM 2879 C CA . GLU A 1 369 ? -2.585 -2.181 22.830 1.00 86.06 369 GLU A CA 1
ATOM 2880 C C . GLU A 1 369 ? -2.522 -2.934 24.164 1.00 86.06 369 GLU A C 1
ATOM 2882 O O . GLU A 1 369 ? -1.819 -2.520 25.091 1.00 86.06 369 GLU A O 1
ATOM 2887 N N . LEU A 1 370 ? -3.206 -4.078 24.234 1.00 84.38 370 LEU A N 1
ATOM 2888 C CA . LEU A 1 370 ? -3.293 -4.915 25.431 1.00 84.38 370 LEU A CA 1
ATOM 2889 C C . LEU A 1 370 ? -1.987 -5.644 25.758 1.00 84.38 370 LEU A C 1
ATOM 2891 O O . LEU A 1 370 ? -1.789 -6.094 26.886 1.00 84.38 370 LEU A O 1
ATOM 2895 N N . SER A 1 371 ? -1.101 -5.809 24.776 1.00 84.56 371 SER A N 1
ATOM 2896 C CA . SER A 1 371 ? 0.183 -6.489 24.965 1.00 84.56 371 SER A CA 1
ATOM 2897 C C . SER A 1 371 ? 1.294 -5.557 25.450 1.00 84.56 371 SER A C 1
ATOM 2899 O O . SER A 1 371 ? 2.388 -6.038 25.744 1.00 84.56 371 SER A O 1
ATOM 2901 N N . THR A 1 372 ? 1.014 -4.258 25.587 1.00 72.00 372 THR A N 1
ATOM 2902 C CA . THR A 1 372 ? 1.946 -3.273 26.148 1.00 72.00 372 THR A CA 1
ATOM 2903 C C . THR A 1 372 ? 2.258 -3.614 27.610 1.00 72.00 372 THR A C 1
ATOM 2905 O O . THR A 1 372 ? 1.399 -3.531 28.489 1.00 72.00 372 THR A O 1
ATOM 2908 N N . LEU A 1 373 ? 3.497 -4.040 27.870 1.00 63.34 373 LEU A N 1
ATOM 2909 C CA . LEU A 1 373 ? 3.966 -4.456 29.194 1.00 63.34 373 LEU A CA 1
ATOM 2910 C C . LEU A 1 373 ? 3.860 -3.302 30.203 1.00 63.34 373 LEU A C 1
ATOM 2912 O O . LEU A 1 373 ? 4.381 -2.218 29.971 1.00 63.34 373 LEU A O 1
ATOM 2916 N N . GLY A 1 374 ? 3.203 -3.560 31.336 1.00 60.22 374 GLY A N 1
ATOM 2917 C CA . GLY A 1 374 ? 3.086 -2.623 32.459 1.00 60.22 374 GLY A CA 1
ATOM 2918 C C . GLY A 1 374 ? 1.920 -1.631 32.377 1.00 60.22 374 GLY A C 1
ATOM 2919 O O . GLY A 1 374 ? 1.480 -1.165 33.424 1.00 60.22 374 GLY A O 1
ATOM 2920 N N . ASN A 1 375 ? 1.376 -1.352 31.187 1.00 67.50 375 ASN A N 1
ATOM 2921 C CA . ASN A 1 375 ? 0.252 -0.425 31.016 1.00 67.50 375 ASN A CA 1
ATOM 2922 C C . ASN A 1 375 ? -0.622 -0.802 29.795 1.00 67.50 375 ASN A C 1
ATOM 2924 O O . ASN A 1 375 ? -0.451 -0.236 28.712 1.00 67.50 375 ASN A O 1
ATOM 2928 N N . PRO A 1 376 ? -1.522 -1.797 29.924 1.00 74.69 376 PRO A N 1
ATOM 2929 C CA . PRO A 1 376 ? -2.399 -2.206 28.830 1.00 74.69 376 PRO A CA 1
ATOM 2930 C C . PRO A 1 376 ? -3.426 -1.110 28.524 1.00 74.69 376 PRO A C 1
ATOM 2932 O O . PRO A 1 376 ? -4.193 -0.702 29.398 1.00 74.69 376 PRO A O 1
ATOM 2935 N N . ARG A 1 377 ? -3.478 -0.665 27.264 1.00 81.19 377 ARG A N 1
ATOM 2936 C CA . ARG A 1 377 ? -4.496 0.291 26.803 1.00 81.19 377 ARG A CA 1
ATOM 2937 C C . ARG A 1 377 ? -5.745 -0.438 26.331 1.00 81.19 377 ARG A C 1
ATOM 2939 O O . ARG A 1 377 ? -5.671 -1.508 25.736 1.00 81.19 377 ARG A O 1
ATOM 2946 N N . MET A 1 378 ? -6.898 0.155 26.624 1.00 80.62 378 MET A N 1
ATOM 2947 C CA . MET A 1 378 ? -8.211 -0.456 26.398 1.00 80.62 378 MET A CA 1
ATOM 2948 C C . MET A 1 378 ? -9.017 0.265 25.314 1.00 80.62 378 MET A C 1
ATOM 2950 O O . MET A 1 378 ? -10.167 -0.098 25.082 1.00 80.62 378 MET A O 1
ATOM 2954 N N . PHE A 1 379 ? -8.454 1.284 24.665 1.00 85.31 379 PHE A N 1
ATOM 2955 C CA . PHE A 1 379 ? -9.183 2.161 23.754 1.00 85.31 379 PHE A CA 1
ATOM 2956 C C . PHE A 1 379 ? -9.814 1.393 22.587 1.00 85.31 379 PHE A C 1
ATOM 2958 O O . PHE A 1 379 ? -11.035 1.421 22.416 1.00 85.31 379 PHE A O 1
ATOM 2965 N N . MET A 1 380 ? -9.025 0.614 21.841 1.00 90.31 380 MET A N 1
ATOM 2966 C CA . MET A 1 380 ? -9.567 -0.168 20.727 1.00 90.31 380 MET A CA 1
ATOM 2967 C C . MET A 1 380 ? -10.520 -1.256 21.201 1.00 90.31 380 MET A C 1
ATOM 2969 O O . MET A 1 380 ? -11.462 -1.602 20.496 1.00 90.31 380 MET A O 1
ATOM 2973 N N . LEU A 1 381 ? -10.340 -1.759 22.421 1.00 86.06 381 LEU A N 1
ATOM 2974 C CA . LEU A 1 381 ? -11.278 -2.706 23.007 1.00 86.06 381 LEU A CA 1
ATOM 2975 C C . LEU A 1 381 ? -12.643 -2.066 23.314 1.00 86.06 381 LEU A C 1
ATOM 2977 O O . LEU A 1 381 ? -13.665 -2.711 23.096 1.00 86.06 381 LEU A O 1
ATOM 2981 N N . GLN A 1 382 ? -12.684 -0.806 23.767 1.00 84.31 382 GLN A N 1
ATOM 2982 C CA . GLN A 1 382 ? -13.941 -0.051 23.905 1.00 84.31 382 GLN A CA 1
ATOM 2983 C C . GLN A 1 382 ? -14.608 0.121 22.544 1.00 84.31 382 GLN A C 1
ATOM 2985 O O . GLN A 1 382 ? -15.794 -0.177 22.394 1.00 84.31 382 GLN A O 1
ATOM 2990 N N . LYS A 1 383 ? -13.829 0.507 21.527 1.00 89.00 383 LYS A N 1
ATOM 2991 C CA . LYS A 1 383 ? -14.337 0.656 20.162 1.00 89.00 383 LYS A CA 1
ATOM 2992 C C . LYS A 1 383 ? -14.865 -0.651 19.591 1.00 89.00 383 LYS A C 1
ATOM 2994 O O . LYS A 1 383 ? -15.920 -0.639 18.977 1.00 89.00 383 LYS A O 1
ATOM 2999 N N . ILE A 1 384 ? -14.245 -1.795 19.871 1.00 90.06 384 ILE A N 1
ATOM 3000 C CA . ILE A 1 384 ? -14.786 -3.107 19.482 1.00 90.06 384 ILE A CA 1
ATOM 3001 C C . ILE A 1 384 ? -16.218 -3.314 20.007 1.00 90.06 384 ILE A C 1
ATOM 3003 O O . ILE A 1 384 ? -17.074 -3.816 19.274 1.00 90.06 384 ILE A O 1
ATOM 3007 N N . VAL A 1 385 ? -16.507 -2.906 21.244 1.00 84.88 385 VAL A N 1
ATOM 3008 C CA . VAL A 1 385 ? -17.850 -3.024 21.833 1.00 84.88 385 VAL A CA 1
ATOM 3009 C C . VAL A 1 385 ? -18.852 -2.111 21.116 1.00 84.88 385 VAL A C 1
ATOM 3011 O O . VAL A 1 385 ? -19.937 -2.565 20.752 1.00 84.88 385 VAL A O 1
ATOM 3014 N N . GLU A 1 386 ? -18.481 -0.859 20.844 1.00 87.38 386 GLU A N 1
ATOM 3015 C CA . GLU A 1 386 ? -19.311 0.082 20.071 1.00 87.38 386 GLU A CA 1
ATOM 3016 C C . GLU A 1 386 ? -19.579 -0.432 18.646 1.00 87.38 386 GLU A C 1
ATOM 3018 O O . GLU A 1 386 ? -20.722 -0.477 18.193 1.00 87.38 386 GLU A O 1
ATOM 3023 N N . ILE A 1 387 ? -18.537 -0.903 17.954 1.00 90.56 387 ILE A N 1
ATOM 3024 C CA . ILE A 1 387 ? -18.625 -1.436 16.590 1.00 90.56 387 ILE A CA 1
ATOM 3025 C C . ILE A 1 387 ? -19.499 -2.690 16.534 1.00 90.56 387 ILE A C 1
ATOM 3027 O O . ILE A 1 387 ? -20.245 -2.870 15.569 1.00 90.56 387 ILE A O 1
ATOM 3031 N N . SER A 1 388 ? -19.461 -3.529 17.572 1.00 88.50 388 SER A N 1
ATOM 3032 C CA . SER A 1 388 ? -20.367 -4.675 17.699 1.00 88.50 388 SER A CA 1
ATOM 3033 C C . SER A 1 388 ? -21.826 -4.216 17.679 1.00 88.50 388 SER A C 1
ATOM 3035 O O . SER A 1 388 ? -22.632 -4.764 16.931 1.00 88.50 388 SER A O 1
ATOM 3037 N N . PHE A 1 389 ? -22.153 -3.169 18.442 1.00 86.75 389 PHE A N 1
ATOM 3038 C CA . PHE A 1 389 ? -23.498 -2.599 18.484 1.00 86.75 389 PHE A CA 1
ATOM 3039 C C . PHE A 1 389 ? -23.903 -1.962 17.148 1.00 86.75 389 PHE A C 1
ATOM 3041 O O . PHE A 1 389 ? -25.003 -2.203 16.662 1.00 86.75 389 PHE A O 1
ATOM 3048 N N . TYR A 1 390 ? -23.014 -1.214 16.489 1.00 89.38 390 TYR A N 1
ATOM 3049 C CA . TYR A 1 390 ? -23.327 -0.597 15.192 1.00 89.38 390 TYR A CA 1
ATOM 3050 C C . TYR A 1 390 ? -23.599 -1.612 14.074 1.00 89.38 390 TYR A C 1
ATOM 3052 O O . TYR A 1 390 ? -24.304 -1.295 13.117 1.00 89.38 390 TYR A O 1
ATOM 3060 N N . ASN A 1 391 ? -23.057 -2.827 14.182 1.00 90.81 391 ASN A N 1
ATOM 3061 C CA . ASN A 1 391 ? -23.118 -3.835 13.123 1.00 90.81 391 ASN A CA 1
ATOM 3062 C C . ASN A 1 391 ? -24.034 -5.031 13.444 1.00 90.81 391 ASN A C 1
ATOM 3064 O O . ASN A 1 391 ? -24.207 -5.891 12.580 1.00 90.81 391 ASN A O 1
ATOM 3068 N N . MET A 1 392 ? -24.667 -5.080 14.626 1.00 85.75 392 MET A N 1
ATOM 3069 C CA . MET A 1 392 ? -25.516 -6.210 15.050 1.00 85.75 392 MET A CA 1
ATOM 3070 C C . MET A 1 392 ? -26.764 -6.421 14.180 1.00 85.75 392 MET A C 1
ATOM 3072 O O . MET A 1 392 ? -27.280 -7.531 14.108 1.00 85.75 392 MET A O 1
ATOM 3076 N N . ASN A 1 393 ? -27.232 -5.373 13.494 1.00 85.62 393 ASN A N 1
ATOM 3077 C CA . ASN A 1 393 ? -28.415 -5.423 12.625 1.00 85.62 393 ASN A CA 1
ATOM 3078 C C . ASN A 1 393 ? -28.101 -5.884 11.189 1.00 85.62 393 ASN A C 1
ATOM 3080 O O . ASN A 1 393 ? -28.986 -5.883 10.332 1.00 85.62 393 ASN A O 1
ATOM 3084 N N . ARG A 1 394 ? -26.847 -6.249 10.888 1.00 88.69 394 ARG A N 1
ATOM 3085 C CA . ARG A 1 394 ? -26.471 -6.796 9.577 1.00 88.69 394 ARG A CA 1
ATOM 3086 C C . ARG A 1 394 ? -27.098 -8.168 9.346 1.00 88.69 394 ARG A C 1
ATOM 3088 O O . ARG A 1 394 ? -27.444 -8.886 10.280 1.00 88.69 394 ARG A O 1
ATOM 3095 N N . ILE A 1 395 ? -27.180 -8.567 8.075 1.00 87.88 395 ILE A N 1
ATOM 3096 C CA . ILE A 1 395 ? -27.660 -9.903 7.703 1.00 87.88 395 ILE A CA 1
ATOM 3097 C C . ILE A 1 395 ? -26.851 -10.999 8.412 1.00 87.88 395 ILE A C 1
ATOM 3099 O O . ILE A 1 395 ? -25.634 -10.874 8.588 1.00 87.88 395 ILE A O 1
ATOM 3103 N N . ARG A 1 396 ? -27.520 -12.105 8.761 1.00 83.75 396 ARG A N 1
ATOM 3104 C CA . ARG A 1 396 ? -26.961 -13.186 9.595 1.00 83.75 396 ARG A CA 1
ATOM 3105 C C . ARG A 1 396 ? -25.595 -13.682 9.114 1.00 83.75 396 ARG A C 1
ATOM 3107 O O . ARG A 1 396 ? -24.708 -13.863 9.937 1.00 83.75 396 ARG A O 1
ATOM 3114 N N . LEU A 1 397 ? -25.407 -13.838 7.800 1.00 84.50 397 LEU A N 1
ATOM 3115 C CA . LEU A 1 397 ? -24.144 -14.299 7.205 1.00 84.50 397 LEU A CA 1
ATOM 3116 C C . LEU A 1 397 ? -22.974 -13.317 7.415 1.00 84.50 397 LEU A C 1
ATOM 3118 O O . LEU A 1 397 ? -21.838 -13.734 7.632 1.00 84.50 397 LEU A O 1
ATOM 3122 N N . GLN A 1 398 ? -23.231 -12.009 7.339 1.00 87.81 398 GLN A N 1
ATOM 3123 C CA . GLN A 1 398 ? -22.204 -10.996 7.604 1.00 87.81 398 GLN A CA 1
ATOM 3124 C C . GLN A 1 398 ? -21.905 -10.933 9.101 1.00 87.81 398 GLN A C 1
ATOM 3126 O O . GLN A 1 398 ? -20.741 -10.957 9.501 1.00 87.81 398 GLN A O 1
ATOM 3131 N N . TRP A 1 399 ? -22.951 -10.924 9.933 1.00 91.31 399 TRP A N 1
ATOM 3132 C CA . TRP A 1 399 ? -22.797 -10.895 11.384 1.00 91.31 399 TRP A CA 1
ATOM 3133 C C . TRP A 1 399 ? -22.051 -12.121 11.915 1.00 91.31 399 TRP A C 1
ATOM 3135 O O . TRP A 1 399 ? -21.160 -11.969 12.742 1.00 91.31 399 TRP A O 1
ATOM 3145 N N . SER A 1 400 ? -22.320 -13.325 11.401 1.00 87.88 400 SER A N 1
ATOM 3146 C CA . SER A 1 400 ? -21.605 -14.535 11.823 1.00 87.88 400 SER A CA 1
ATOM 3147 C C . SER A 1 400 ? -20.104 -14.460 11.530 1.00 87.88 400 SER A C 1
ATOM 3149 O O . SER A 1 400 ? -19.300 -14.898 12.350 1.00 87.88 400 SER A O 1
ATOM 3151 N N . ARG A 1 401 ? -19.706 -13.869 10.392 1.00 93.56 401 ARG A N 1
ATOM 3152 C CA . ARG A 1 401 ? -18.289 -13.655 10.040 1.00 93.56 401 ARG A CA 1
ATOM 3153 C C . ARG A 1 401 ? -17.624 -12.618 10.945 1.00 93.56 401 ARG A C 1
ATOM 3155 O O . ARG A 1 401 ? -16.499 -12.838 11.384 1.00 93.56 401 ARG A O 1
ATOM 3162 N N . ILE A 1 402 ? -18.320 -11.519 11.244 1.00 93.25 402 ILE A N 1
ATOM 3163 C CA . ILE A 1 402 ? -17.864 -10.502 12.203 1.00 93.25 402 ILE A CA 1
ATOM 3164 C C . ILE A 1 402 ? -17.692 -11.135 13.590 1.00 93.25 402 ILE A C 1
ATOM 3166 O O . ILE A 1 402 ? -16.628 -11.030 14.201 1.00 93.25 402 ILE A O 1
ATOM 3170 N N . TRP A 1 403 ? -18.715 -11.844 14.069 1.00 91.75 403 TRP A N 1
ATOM 3171 C CA . TRP A 1 403 ? -18.723 -12.458 15.390 1.00 91.75 403 TRP A CA 1
ATOM 3172 C C . TRP A 1 403 ? -17.658 -13.542 15.548 1.00 91.75 403 TRP A C 1
ATOM 3174 O O . TRP A 1 403 ? -17.080 -13.651 16.623 1.00 91.75 403 TRP A O 1
ATOM 3184 N N . ALA A 1 404 ? -17.345 -14.313 14.504 1.00 91.44 404 ALA A N 1
ATOM 3185 C CA . ALA A 1 404 ? -16.259 -15.290 14.563 1.00 91.44 404 ALA A CA 1
ATOM 3186 C C . ALA A 1 404 ? -14.930 -14.640 14.995 1.00 91.44 404 ALA A C 1
ATOM 3188 O O . ALA A 1 404 ? -14.224 -15.181 15.842 1.00 91.44 404 ALA A O 1
ATOM 3189 N N . ILE A 1 405 ? -14.637 -13.442 14.481 1.00 94.75 405 ILE A N 1
ATOM 3190 C CA . ILE A 1 405 ? -13.434 -12.675 14.830 1.00 94.75 405 ILE A CA 1
ATOM 3191 C C . ILE A 1 405 ? -13.569 -12.062 16.229 1.00 94.75 405 ILE A C 1
ATOM 3193 O O . ILE A 1 405 ? -12.675 -12.206 17.066 1.00 94.75 405 ILE A O 1
ATOM 3197 N N . LEU A 1 406 ? -14.692 -11.390 16.499 1.00 90.56 406 LEU A N 1
ATOM 3198 C CA . LEU A 1 406 ? -14.924 -10.707 17.774 1.00 90.56 406 LEU A CA 1
ATOM 3199 C C . LEU A 1 406 ? -14.960 -11.673 18.958 1.00 90.56 406 LEU A C 1
ATOM 3201 O O . LEU A 1 406 ? -14.318 -11.426 19.974 1.00 90.56 406 LEU A O 1
ATOM 3205 N N . GLY A 1 407 ? -15.683 -12.782 18.824 1.00 85.62 407 GLY A N 1
ATOM 3206 C CA . GLY A 1 407 ? -15.807 -13.813 19.847 1.00 85.62 407 GLY A CA 1
ATOM 3207 C C . GLY A 1 407 ? -14.462 -14.456 20.174 1.00 85.62 407 GLY A C 1
ATOM 3208 O O . GLY A 1 407 ? -14.134 -14.621 21.348 1.00 85.62 407 GLY A O 1
ATOM 3209 N N . GLU A 1 408 ? -13.641 -14.752 19.160 1.00 89.19 408 GLU A N 1
ATOM 3210 C CA . GLU A 1 408 ? -12.277 -15.243 19.377 1.00 89.19 408 GLU A CA 1
ATOM 3211 C C . GLU A 1 408 ? -11.424 -14.219 20.142 1.00 89.19 408 GLU A C 1
ATOM 3213 O O . GLU A 1 408 ? -10.718 -14.577 21.091 1.00 89.19 408 GLU A O 1
ATOM 3218 N N . HIS A 1 409 ? -11.510 -12.938 19.770 1.00 89.00 409 HIS A N 1
ATOM 3219 C CA . HIS A 1 409 ? -10.792 -11.862 20.451 1.00 89.00 409 HIS A CA 1
ATOM 3220 C C . HIS A 1 409 ? -11.243 -11.702 21.907 1.00 89.00 409 HIS A C 1
ATOM 3222 O O . HIS A 1 409 ? -10.404 -11.721 22.807 1.00 89.00 409 HIS A O 1
ATOM 3228 N N . PHE A 1 410 ? -12.552 -11.634 22.171 1.00 84.69 410 PHE A N 1
ATOM 3229 C CA . PHE A 1 410 ? -13.092 -11.534 23.529 1.00 84.69 410 PHE A CA 1
ATOM 3230 C C . PHE A 1 410 ? -12.681 -12.718 24.406 1.00 84.69 410 PHE A C 1
ATOM 3232 O O . PHE A 1 410 ? -12.267 -12.501 25.543 1.00 84.69 410 PHE A O 1
ATOM 3239 N N . ASN A 1 411 ? -12.707 -13.946 23.880 1.00 81.38 411 ASN A N 1
ATOM 3240 C CA . ASN A 1 411 ? -12.259 -15.131 24.616 1.00 81.38 411 ASN A CA 1
ATOM 3241 C C . ASN A 1 411 ? -10.785 -15.022 25.031 1.00 81.38 411 ASN A C 1
ATOM 3243 O O . ASN A 1 411 ? -10.441 -15.270 26.189 1.00 81.38 411 ASN A O 1
ATOM 3247 N N . LYS A 1 412 ? -9.911 -14.599 24.107 1.00 83.75 412 LYS A N 1
ATOM 3248 C CA . LYS A 1 412 ? -8.476 -14.405 24.380 1.00 83.75 412 LYS A CA 1
ATOM 3249 C C . LYS A 1 412 ? -8.233 -13.318 25.427 1.00 83.75 412 LYS A C 1
ATOM 3251 O O . LYS A 1 412 ? -7.413 -13.498 26.327 1.00 83.75 412 LYS A O 1
ATOM 3256 N N . VAL A 1 413 ? -8.949 -12.201 25.326 1.00 79.50 413 VAL A N 1
ATOM 3257 C CA . VAL A 1 413 ? -8.829 -11.084 26.269 1.00 79.50 413 VAL A CA 1
ATOM 3258 C C . VAL A 1 413 ? -9.352 -11.467 27.655 1.00 79.50 413 VAL A C 1
ATOM 3260 O O . VAL A 1 413 ? -8.678 -11.212 28.654 1.00 79.50 413 VAL A O 1
ATOM 3263 N N . PHE A 1 414 ? -10.508 -12.131 27.730 1.00 71.88 414 PHE A N 1
ATOM 3264 C CA . PHE A 1 414 ? -11.117 -12.560 28.988 1.00 71.88 414 PHE A CA 1
ATOM 3265 C C . PHE A 1 414 ? -10.225 -13.551 29.744 1.00 71.88 414 PHE A C 1
ATOM 3267 O O . PHE A 1 414 ? -10.025 -13.401 30.948 1.00 71.88 414 PHE A O 1
ATOM 3274 N N . PHE A 1 415 ? -9.619 -14.513 29.039 1.00 71.50 415 PHE A N 1
ATOM 3275 C CA . PHE A 1 415 ? -8.680 -15.461 29.643 1.00 71.50 415 PHE A CA 1
ATOM 3276 C C . PHE A 1 415 ? -7.439 -14.765 30.226 1.00 71.50 415 PHE A C 1
ATOM 3278 O O . PHE A 1 415 ? -6.931 -15.166 31.270 1.00 71.50 415 PHE A O 1
ATOM 3285 N N . ARG A 1 416 ? -6.961 -13.694 29.579 1.00 68.94 416 ARG A N 1
ATOM 3286 C CA . ARG A 1 416 ? -5.747 -12.968 29.982 1.00 68.94 416 ARG A CA 1
ATOM 3287 C C . ARG A 1 416 ? -5.971 -11.965 31.122 1.00 68.94 416 ARG A C 1
ATOM 3289 O O . ARG A 1 416 ? -5.052 -11.745 31.904 1.00 68.94 416 ARG A O 1
ATOM 3296 N N . PHE A 1 417 ? -7.159 -11.363 31.231 1.00 66.31 417 PHE A N 1
ATOM 3297 C CA . PHE A 1 417 ? -7.431 -10.238 32.145 1.00 66.31 417 PHE A CA 1
ATOM 3298 C C . PHE A 1 417 ? -8.627 -10.454 33.097 1.00 66.31 417 PHE A C 1
ATOM 3300 O O . PHE A 1 417 ? -9.123 -9.490 33.683 1.00 66.31 417 PHE A O 1
ATOM 3307 N N . GLY A 1 418 ? -9.097 -11.695 33.271 1.00 55.03 418 GLY A N 1
ATOM 3308 C CA . GLY A 1 418 ? -10.391 -12.055 33.879 1.00 55.03 418 GLY A CA 1
ATOM 3309 C C . GLY A 1 418 ? -10.752 -11.471 35.260 1.00 55.03 418 GLY A C 1
ATOM 3310 O O . GLY A 1 418 ? -11.931 -11.455 35.612 1.00 55.03 418 GLY A O 1
ATOM 3311 N N . THR A 1 419 ? -9.802 -10.945 36.040 1.00 49.47 419 THR A N 1
ATOM 3312 C CA . THR A 1 419 ? -10.078 -10.227 37.303 1.00 49.47 419 THR A CA 1
ATOM 3313 C C . THR A 1 419 ? -10.200 -8.709 37.126 1.00 49.47 419 THR A C 1
ATOM 3315 O O . THR A 1 419 ? -11.110 -8.115 37.701 1.00 49.47 419 THR A O 1
ATOM 3318 N N . SER A 1 420 ? -9.372 -8.083 36.284 1.00 50.19 420 SER A N 1
ATOM 3319 C CA . SER A 1 420 ? -9.440 -6.643 35.960 1.00 50.19 420 SER A CA 1
ATOM 3320 C C . SER A 1 420 ? -10.628 -6.291 35.055 1.00 50.19 420 SER A C 1
ATOM 3322 O O . SER A 1 420 ? -11.125 -5.169 35.080 1.00 50.19 420 SER A O 1
ATOM 3324 N N . PHE A 1 421 ? -11.127 -7.263 34.285 1.00 49.31 421 PHE A N 1
ATOM 3325 C CA . PHE A 1 421 ? -12.252 -7.089 33.361 1.00 49.31 421 PHE A CA 1
ATOM 3326 C C . PHE A 1 421 ? -13.631 -7.047 34.044 1.00 49.31 421 PHE A C 1
ATOM 3328 O O . PHE A 1 421 ? -14.604 -6.622 33.425 1.00 49.31 421 PHE A O 1
ATOM 3335 N N . ARG A 1 422 ? -13.740 -7.449 35.324 1.00 43.94 422 ARG A N 1
ATOM 3336 C CA . ARG A 1 422 ? -15.017 -7.477 36.075 1.00 43.94 422 ARG A CA 1
ATOM 3337 C C . ARG A 1 422 ? -15.715 -6.121 36.192 1.00 43.94 422 ARG A C 1
ATOM 3339 O O . ARG A 1 422 ? -16.930 -6.085 36.348 1.00 43.94 422 ARG A O 1
ATOM 3346 N N . TYR A 1 423 ? -14.972 -5.027 36.058 1.00 44.47 423 TYR A N 1
ATOM 3347 C CA . TYR A 1 423 ? -15.505 -3.663 36.102 1.00 44.47 423 TYR A CA 1
ATOM 3348 C C . TYR A 1 423 ? -15.741 -3.052 34.714 1.00 44.47 423 TYR A C 1
ATOM 3350 O O . TYR A 1 423 ? -16.279 -1.953 34.606 1.00 44.47 423 TYR A O 1
ATOM 3358 N N . PHE A 1 424 ? -15.363 -3.753 33.642 1.00 51.00 424 PHE A N 1
ATOM 3359 C CA . PHE A 1 424 ? -15.422 -3.238 32.281 1.00 51.00 424 PHE A CA 1
ATOM 3360 C C . PHE A 1 424 ? -16.711 -3.689 31.589 1.00 51.00 424 PHE A C 1
ATOM 3362 O O . PHE A 1 424 ? -16.826 -4.819 31.125 1.00 51.00 424 PHE A O 1
ATOM 3369 N N . ASN A 1 425 ? -17.702 -2.795 31.583 1.00 49.69 425 ASN A N 1
ATOM 3370 C CA . 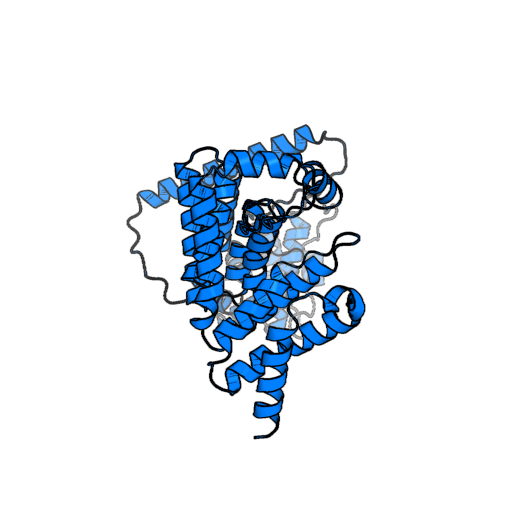ASN A 1 425 ? -18.938 -2.834 30.791 1.00 49.69 425 ASN A CA 1
ATOM 3371 C C . ASN A 1 425 ? -19.596 -4.225 30.614 1.00 49.69 425 ASN A C 1
ATOM 3373 O O . ASN A 1 425 ? -20.011 -4.614 29.519 1.00 49.69 425 ASN A O 1
ATOM 3377 N N . PHE A 1 426 ? -19.736 -4.958 31.726 1.00 50.56 426 PHE A N 1
ATOM 3378 C CA . PHE A 1 426 ? -20.384 -6.277 31.804 1.00 50.56 426 PHE A CA 1
ATOM 3379 C C . PHE A 1 426 ? -21.788 -6.302 31.176 1.00 50.56 426 PHE A C 1
ATOM 3381 O O . PHE A 1 426 ? -22.216 -7.335 30.669 1.00 50.56 426 PHE A O 1
ATOM 3388 N N . GLY A 1 427 ? -22.493 -5.165 31.165 1.00 52.41 427 GLY A N 1
ATOM 3389 C CA . GLY A 1 427 ? -23.819 -5.035 30.563 1.00 52.41 427 GLY A CA 1
ATOM 3390 C C . GLY A 1 427 ? -23.828 -5.273 29.052 1.00 52.41 427 GLY A C 1
ATOM 3391 O O . GLY A 1 427 ? -24.637 -6.058 28.575 1.00 52.41 427 GLY A O 1
ATOM 3392 N N . ILE A 1 428 ? -22.915 -4.662 28.289 1.00 51.91 428 ILE A N 1
ATOM 3393 C CA . ILE A 1 428 ? -22.935 -4.769 26.819 1.00 51.91 428 ILE A CA 1
ATOM 3394 C C . ILE A 1 428 ? -22.433 -6.142 26.366 1.00 51.91 428 ILE A C 1
ATOM 3396 O O . ILE A 1 428 ? -23.016 -6.742 25.464 1.00 51.91 428 ILE A O 1
ATOM 3400 N N . LEU A 1 429 ? -21.400 -6.673 27.030 1.00 54.69 429 LEU A N 1
ATOM 3401 C CA . LEU A 1 429 ? -20.887 -8.009 26.733 1.00 54.69 429 LEU A CA 1
ATOM 3402 C C . LEU A 1 429 ? -21.952 -9.080 27.017 1.00 54.69 429 LEU A C 1
ATOM 3404 O O . LEU A 1 429 ? -22.172 -9.950 26.180 1.00 54.69 429 LEU A O 1
ATOM 3408 N N . ASN A 1 430 ? -22.678 -8.974 28.138 1.00 56.28 430 ASN A N 1
ATOM 3409 C CA . ASN A 1 430 ? -23.793 -9.874 28.445 1.00 56.28 430 ASN A CA 1
ATOM 3410 C C . ASN A 1 430 ? -24.952 -9.730 27.453 1.00 56.28 430 ASN A C 1
ATOM 3412 O O . ASN A 1 430 ? -25.519 -10.744 27.061 1.00 56.28 430 ASN A O 1
ATOM 3416 N N . THR A 1 431 ? -25.284 -8.518 27.001 1.00 56.59 431 THR A N 1
ATOM 3417 C CA . THR A 1 431 ? -26.321 -8.310 25.975 1.00 56.59 431 THR A CA 1
ATOM 3418 C C . THR A 1 431 ? -25.922 -8.936 24.637 1.00 56.59 431 THR A C 1
ATOM 3420 O O . THR A 1 431 ? -26.731 -9.630 24.026 1.00 56.59 431 THR A O 1
ATOM 3423 N N . LEU A 1 432 ? -24.666 -8.776 24.203 1.00 58.41 432 LEU A N 1
ATOM 3424 C CA . LEU A 1 432 ? -24.147 -9.392 22.974 1.00 58.41 432 LEU A CA 1
ATOM 3425 C C . LEU A 1 432 ? -24.090 -10.926 23.075 1.00 58.41 432 LEU A C 1
ATOM 3427 O O . LEU A 1 432 ? -24.489 -11.621 22.142 1.00 58.41 432 LEU A O 1
ATOM 3431 N N . ILE A 1 433 ? -23.650 -11.463 24.218 1.00 57.06 433 ILE A N 1
ATOM 3432 C CA . ILE A 1 433 ? -23.626 -12.909 24.484 1.00 57.06 433 ILE A CA 1
ATOM 3433 C C . ILE A 1 433 ? -25.056 -13.474 24.551 1.00 57.06 433 ILE A C 1
ATOM 3435 O O . ILE A 1 433 ? -25.320 -14.536 23.992 1.00 57.06 433 ILE A O 1
ATOM 3439 N N . SER A 1 434 ? -25.996 -12.760 25.175 1.00 52.97 434 SER A N 1
ATOM 3440 C CA . SER A 1 434 ? -27.400 -13.173 25.299 1.00 52.97 434 SER A CA 1
ATOM 3441 C C . SER A 1 434 ? -28.129 -13.164 23.949 1.00 52.97 434 SER A C 1
ATOM 3443 O O . SER A 1 434 ? -28.825 -14.127 23.628 1.00 52.97 434 SER A O 1
ATOM 3445 N N . LEU A 1 435 ? -27.884 -12.154 23.105 1.00 52.75 435 LEU A N 1
ATOM 3446 C CA . LEU A 1 435 ? -28.367 -12.124 21.719 1.00 52.75 435 LEU A CA 1
ATOM 3447 C C . LEU A 1 435 ? -27.817 -13.300 20.897 1.00 52.75 435 LEU A C 1
ATOM 3449 O O . LEU A 1 435 ? -28.523 -13.850 20.057 1.00 52.75 435 LEU A O 1
ATOM 3453 N N . ASN A 1 436 ? -26.587 -13.742 21.165 1.00 55.28 436 ASN A N 1
ATOM 3454 C CA . ASN A 1 436 ? -25.975 -14.850 20.439 1.00 55.28 436 ASN A CA 1
ATOM 3455 C C . ASN A 1 436 ? -26.441 -16.242 20.905 1.00 55.28 436 ASN A C 1
ATOM 3457 O O . ASN A 1 436 ? -26.544 -17.156 20.086 1.00 55.28 436 ASN A O 1
ATOM 3461 N N . TYR A 1 437 ? -26.799 -16.406 22.185 1.00 48.12 437 TYR A N 1
ATOM 3462 C CA . TYR A 1 437 ? -27.542 -17.592 22.638 1.00 48.12 437 TYR A CA 1
ATOM 3463 C C . TYR A 1 437 ? -28.879 -17.721 21.896 1.00 48.12 437 TYR A C 1
ATOM 3465 O O . TYR A 1 437 ? -29.283 -18.827 21.552 1.00 48.12 437 TYR A O 1
ATOM 3473 N N . PHE A 1 438 ? -29.521 -16.594 21.577 1.00 35.12 438 PHE A N 1
ATOM 3474 C CA . PHE A 1 438 ? -30.743 -16.558 20.773 1.00 35.12 438 PHE A CA 1
ATOM 3475 C C . PHE A 1 438 ? -30.497 -16.920 19.297 1.00 35.12 438 PHE A C 1
ATOM 3477 O O . PHE A 1 438 ? -31.285 -17.643 18.697 1.00 35.12 438 PHE A O 1
ATOM 3484 N N . VAL A 1 439 ? -29.384 -16.461 18.713 1.00 42.03 439 VAL A N 1
ATOM 3485 C CA . VAL A 1 439 ? -29.023 -16.730 17.306 1.00 42.03 439 VAL A CA 1
ATOM 3486 C C . VAL A 1 439 ? -28.466 -18.143 17.093 1.00 42.03 439 VAL A C 1
ATOM 3488 O O . VAL A 1 439 ? -28.629 -18.695 16.012 1.00 42.03 439 VAL A O 1
ATOM 3491 N N . SER A 1 440 ? -27.828 -18.754 18.093 1.00 40.28 440 SER A N 1
ATOM 3492 C CA . SER A 1 440 ? -27.343 -20.143 18.007 1.00 40.28 440 SER A CA 1
ATOM 3493 C C . SER A 1 440 ? -28.443 -21.187 18.256 1.00 40.28 440 SER A C 1
ATOM 3495 O O . SER A 1 440 ? -28.243 -22.356 17.942 1.00 40.28 440 SER A O 1
ATOM 3497 N N . ALA A 1 441 ? -29.590 -20.779 18.811 1.00 35.47 441 ALA A N 1
ATOM 3498 C CA . ALA A 1 441 ? -30.730 -21.649 19.114 1.00 35.47 441 ALA A CA 1
ATOM 3499 C C . ALA A 1 441 ? -31.823 -21.679 18.015 1.00 35.47 441 ALA A C 1
ATOM 3501 O O . ALA A 1 441 ? -32.828 -22.368 18.188 1.00 35.47 441 ALA A O 1
ATOM 3502 N N . LEU A 1 442 ? -31.627 -20.963 16.899 1.00 33.84 442 LEU A N 1
ATOM 3503 C CA . LEU A 1 442 ? -32.492 -20.912 15.706 1.00 33.84 442 LEU A CA 1
ATOM 3504 C C . LEU A 1 442 ? -31.674 -21.173 14.443 1.00 33.84 442 LEU A C 1
ATOM 3506 O O . LEU A 1 442 ? -32.188 -21.836 13.523 1.00 33.84 442 LEU A O 1
#

InterPro domains:
  IPR000904 Sec7 domain [PF01369] (1-120)
  IPR000904 Sec7 domain [PS50190] (1-118)
  IPR000904 Sec7 domain [SM00222] (1-120)
  IPR000904 Sec7 domain [cd00171] (1-120)
  IPR023394 Sec7, C-terminal domain superfamily [G3DSA:1.10.1000.11] (9-126)
  IPR035999 Sec7 domain superfamily [SSF48425] (1-122)

Solvent-accessible surface area (backbone atoms only — not comparable to full-atom values): 25514 Å² total; per-residue (Å²): 108,69,74,61,56,70,72,56,85,37,59,93,50,56,69,67,60,40,51,46,59,62,34,52,76,44,60,82,60,93,48,67,76,57,42,49,59,49,37,48,53,48,17,47,49,43,44,69,45,38,76,82,68,79,77,59,78,44,48,63,27,43,22,55,50,51,52,51,51,57,50,47,38,49,37,68,71,36,89,85,48,85,79,60,80,47,68,69,54,54,51,61,72,49,56,41,51,35,84,74,33,65,62,62,66,66,62,52,48,52,52,45,54,50,39,71,77,45,69,81,66,49,46,86,56,99,72,76,75,76,78,82,75,88,69,90,72,59,74,70,57,55,51,52,52,51,52,52,52,51,50,53,52,52,51,52,52,47,53,53,48,58,63,48,69,77,50,92,68,86,84,72,82,81,88,54,77,90,70,60,70,54,68,67,51,53,48,52,27,50,49,42,50,69,74,52,85,52,66,66,57,37,50,53,21,51,51,49,50,52,51,52,36,50,51,20,35,75,71,66,35,63,70,57,28,44,52,50,50,54,52,46,47,57,51,39,50,70,81,43,83,77,61,89,61,80,70,48,72,68,24,54,53,34,43,53,50,46,51,48,44,50,62,77,42,44,68,50,42,44,79,50,35,37,56,47,52,46,51,53,53,42,43,42,74,57,56,59,52,71,75,90,68,79,73,87,88,66,95,80,81,60,80,61,59,66,57,56,60,58,76,58,48,94,63,59,57,71,67,48,42,54,38,44,58,65,73,38,48,71,70,55,32,51,54,51,45,53,51,53,50,48,39,56,66,42,49,57,73,38,47,72,63,25,38,42,30,44,51,50,28,45,51,52,49,25,52,56,35,51,63,38,75,97,59,59,48,57,66,49,54,53,48,50,57,54,46,49,64,61,39,65,85,46,58,67,74,48,35,53,58,43,43,57,54,52,52,54,49,49,52,57,49,44,74,75,40,60,76,77,48,72,79,56,64,59,66,60,56,50,51,55,51,52,53,45,58,57,61,74,74,109